Protein AF-A0A532EK11-F1 (afdb_monomer)

pLDDT: mean 81.17, std 13.94, range [35.06, 97.38]

Radius of gyration: 29.92 Å; Cα contacts (8 Å, |Δi|>4): 1138; chains: 1; bounding box: 73×60×83 Å

Nearest PDB structures (foldseek):
  5u4q-assembly1_A  TM=9.499E-01  e=2.901E-27  Klebsiella pneumoniae
  2hun-assembly1_B  TM=8.876E-01  e=1.269E-14  Pyrococcus horikoshii OT3
  8du1-assembly2_B  TM=8.112E-01  e=4.410E-14  Elizabethkingia anophelis NUHP1
  8du1-assembly2_D  TM=8.091E-01  e=4.939E-14  Elizabethkingia anophelis NUHP1
  1i3n-assembly1_B  TM=8.211E-01  e=4.757E-13  Homo sapiens

Sequence (593 aa):
MKIWDSLPKKHYLSLAPWAWVQLESADPPGPFPFIAGVAPEVVASLHEAHGLLASAIDTAISDVFSRRAPLDDPDRQRRLEDAYAEVISARPDLQQHIRCGRKPDGTFQWEFPTDSTKSATVTNAGLRIFHSVKRQAIPIGFDQRQLGPAVGKILGFLDGTHQTEEVKTVVATSGRDSERLLTRLIESLHQHECLVSSSTSSVRSHWLETLHDQDMIHLGHAALLYRQRDHLLWFDPWLLPWFAESSVPSLWGSLLPKPAAVFLTHDHDDHVDPRTLLHLPKDTPIIVPSRRNRRTLSYDYLSLLRELGFGHVIELAHGDSWAFDGGAVYAVPFYGEDPCDLEMPRNCYLIVDRGYNVLVHADSGPTNSGRSALKDGVIQVYASSSSVYGGNTQMPFSIHDNVDHPVSLYAASKKANELMAHCYAHLYRVPCTGLRFFTVYGPWGRPDMALFIFTKAILEGKPIEVYNHGKMRRDFTYIDDIVEGVIRTLDHPATPNQAWSGDKPDPGTSSAPARIYNIGNHQPVELLHFIEVLEQALGKKAVKNLLPIQPGDVPATFADVEDLTRDVGFAPATPIEEGISRFVRWYREFYKK

Structure (mmCIF, N/CA/C/O backbone):
data_AF-A0A532EK11-F1
#
_entry.id   AF-A0A532EK11-F1
#
loop_
_atom_site.group_PDB
_atom_site.id
_atom_site.type_symbol
_atom_site.label_atom_id
_atom_site.label_alt_id
_atom_site.label_comp_id
_atom_site.label_asym_id
_atom_site.label_entity_id
_atom_site.label_seq_id
_atom_site.pdbx_PDB_ins_code
_atom_site.Cartn_x
_atom_site.Cartn_y
_atom_site.Cartn_z
_atom_site.occupancy
_atom_site.B_iso_or_equiv
_atom_site.auth_seq_id
_atom_site.auth_comp_id
_atom_site.auth_asym_id
_atom_site.auth_atom_id
_atom_site.pdbx_PDB_model_num
ATOM 1 N N . MET A 1 1 ? -20.424 1.252 40.225 1.00 55.25 1 MET A N 1
ATOM 2 C CA . MET A 1 1 ? -21.707 0.497 40.250 1.00 55.25 1 MET A CA 1
ATOM 3 C C . MET A 1 1 ? -22.919 1.372 39.936 1.00 55.25 1 MET A C 1
ATOM 5 O O . MET A 1 1 ? -23.798 0.876 39.254 1.00 55.25 1 MET A O 1
ATOM 9 N N . LYS A 1 2 ? -22.949 2.657 40.337 1.00 76.12 2 LYS A N 1
ATOM 10 C CA . LYS A 1 2 ? -24.073 3.572 40.045 1.00 76.12 2 LYS A CA 1
ATOM 11 C C . LYS A 1 2 ? -24.295 3.849 38.549 1.00 76.12 2 LYS A C 1
ATOM 13 O O . LYS A 1 2 ? -25.430 4.071 38.151 1.00 76.12 2 LYS A O 1
ATOM 18 N N . ILE A 1 3 ? -23.244 3.805 37.724 1.00 88.12 3 ILE A N 1
ATOM 19 C CA . ILE A 1 3 ? -23.353 4.074 36.279 1.00 88.12 3 ILE A CA 1
ATOM 20 C C . ILE A 1 3 ? -24.236 3.076 35.528 1.00 88.12 3 ILE A C 1
ATOM 22 O O . ILE A 1 3 ? -24.980 3.438 34.625 1.00 88.12 3 ILE A O 1
ATOM 26 N N . TRP A 1 4 ? -24.190 1.804 35.920 1.00 90.31 4 TRP A N 1
ATOM 27 C CA . TRP A 1 4 ? -24.957 0.758 35.248 1.00 90.31 4 TRP A CA 1
ATOM 28 C C . TRP A 1 4 ? -26.455 0.862 35.539 1.00 90.31 4 TRP A C 1
ATOM 30 O O . TRP A 1 4 ? -27.253 0.324 34.781 1.00 90.31 4 TRP A O 1
ATOM 40 N N . ASP A 1 5 ? -26.827 1.556 36.617 1.00 87.38 5 ASP A N 1
ATOM 41 C CA . ASP A 1 5 ? -28.220 1.829 36.963 1.00 87.38 5 ASP A CA 1
ATOM 42 C C . ASP A 1 5 ? -28.757 3.072 36.233 1.00 87.38 5 ASP A C 1
ATOM 44 O O . ASP A 1 5 ? -29.968 3.202 36.066 1.00 87.38 5 ASP A O 1
ATOM 48 N N . SER A 1 6 ? -27.879 3.977 35.773 1.00 88.25 6 SER A N 1
ATOM 49 C CA . SER A 1 6 ? -28.266 5.171 35.009 1.00 88.25 6 SER A CA 1
ATOM 50 C C . SER A 1 6 ? -28.346 4.942 33.496 1.00 88.25 6 SER A C 1
ATOM 52 O O . SER A 1 6 ? -28.916 5.773 32.792 1.00 88.25 6 SER A O 1
ATOM 54 N N . LEU A 1 7 ? -27.802 3.835 32.981 1.00 91.19 7 LEU A N 1
ATOM 55 C CA . LEU A 1 7 ? -27.858 3.476 31.561 1.00 91.19 7 LEU A CA 1
ATOM 56 C C . LEU A 1 7 ? -29.037 2.525 31.264 1.00 91.19 7 LEU A C 1
ATOM 58 O O . LEU A 1 7 ? -29.264 1.572 32.015 1.00 91.19 7 LEU A O 1
ATOM 62 N N . PRO A 1 8 ? -29.786 2.707 30.157 1.00 92.38 8 PRO A N 1
ATOM 63 C CA . PRO A 1 8 ? -30.870 1.795 29.804 1.00 92.38 8 PRO A CA 1
ATOM 64 C C . PRO A 1 8 ? -30.351 0.387 29.475 1.00 92.38 8 PRO A C 1
ATOM 66 O O . PRO A 1 8 ? -29.536 0.196 28.573 1.00 92.38 8 PRO A O 1
ATOM 69 N N . LYS A 1 9 ? -30.877 -0.626 30.170 1.00 89.44 9 LYS A N 1
ATOM 70 C CA . LYS A 1 9 ? -30.380 -2.016 30.122 1.00 89.44 9 LYS A CA 1
ATOM 71 C C . LYS A 1 9 ? -30.355 -2.656 28.731 1.00 89.44 9 LYS A C 1
ATOM 73 O O . LYS A 1 9 ? -29.429 -3.391 28.412 1.00 89.44 9 LYS A O 1
ATOM 78 N N . LYS A 1 10 ? -31.389 -2.397 27.927 1.00 92.56 10 LYS A N 1
ATOM 79 C CA . LYS A 1 10 ? -31.588 -3.010 26.600 1.00 92.56 10 LYS A CA 1
ATOM 80 C C . LYS A 1 10 ? -31.126 -2.125 25.443 1.00 92.56 10 LYS A C 1
ATOM 82 O O . LYS A 1 10 ? -31.387 -2.457 24.293 1.00 92.56 10 LYS A O 1
ATOM 87 N N . HIS A 1 11 ? -30.513 -0.981 25.734 1.00 93.62 11 HIS A N 1
ATOM 88 C CA . HIS A 1 11 ? -29.965 -0.134 24.683 1.00 93.62 11 HIS A CA 1
ATOM 89 C C . HIS A 1 11 ? -28.600 -0.653 24.255 1.00 93.62 11 HIS A C 1
ATOM 91 O O . HIS A 1 11 ? -27.825 -1.122 25.087 1.00 93.62 11 HIS A O 1
ATOM 97 N N . TYR A 1 12 ? -28.324 -0.528 22.964 1.00 91.19 12 TYR A N 1
ATOM 98 C CA . TYR A 1 12 ? -27.003 -0.693 22.387 1.00 91.19 12 TYR A CA 1
ATOM 99 C C . TYR A 1 12 ? -26.111 0.459 22.834 1.00 91.19 12 TYR A C 1
ATOM 101 O O . TYR A 1 12 ? -26.536 1.616 22.769 1.00 91.19 12 TYR A O 1
ATOM 109 N N . LEU A 1 13 ? -24.902 0.146 23.294 1.00 91.19 13 LEU A N 1
ATOM 110 C CA . LEU A 1 13 ? -23.914 1.134 23.714 1.00 91.19 13 LEU A CA 1
ATOM 111 C C . LEU A 1 13 ? -22.831 1.301 22.657 1.00 91.19 13 LEU A C 1
ATOM 113 O O . LEU A 1 13 ? -22.336 0.330 22.092 1.00 91.19 13 LEU A O 1
ATOM 117 N N . SER A 1 14 ? -22.438 2.549 22.431 1.00 89.44 14 SER A N 1
ATOM 118 C CA . SER A 1 14 ? -21.366 2.911 21.513 1.00 89.44 14 SER A CA 1
ATOM 119 C C . SER A 1 14 ? -20.538 4.048 22.085 1.00 89.44 14 SER A C 1
ATOM 121 O O . SER A 1 14 ? -21.062 4.917 22.788 1.00 89.44 14 SER A O 1
ATOM 123 N N . LEU A 1 15 ? -19.260 4.105 21.722 1.00 88.44 15 LEU A N 1
ATOM 124 C CA . LEU A 1 15 ? -18.497 5.340 21.837 1.00 88.44 15 LEU A CA 1
ATOM 125 C C . LEU A 1 15 ? -19.118 6.400 20.912 1.00 88.44 15 LEU A C 1
ATOM 127 O O . LEU A 1 15 ? -19.567 6.084 19.803 1.00 88.44 15 LEU A O 1
ATOM 131 N N . ALA A 1 16 ? -19.185 7.644 21.378 1.00 86.75 16 ALA A N 1
ATOM 132 C CA . ALA A 1 16 ? -19.707 8.748 20.586 1.00 86.75 16 ALA A CA 1
ATOM 133 C C . ALA A 1 16 ? -18.804 9.038 19.368 1.00 86.75 16 ALA A C 1
ATOM 135 O O . ALA A 1 16 ? -17.586 8.952 19.502 1.00 86.75 16 ALA A O 1
ATOM 136 N N . PRO A 1 17 ? -19.348 9.479 18.216 1.00 80.69 17 PRO A N 1
ATOM 137 C CA . PRO A 1 17 ? -18.547 9.778 17.018 1.00 80.69 17 PRO A CA 1
ATOM 138 C C . PRO A 1 17 ? -17.478 10.869 17.189 1.00 80.69 17 PRO A C 1
ATOM 140 O O . PRO A 1 17 ? -16.547 10.969 16.399 1.00 80.69 17 PRO A O 1
ATOM 143 N N . TRP A 1 18 ? -17.623 11.729 18.199 1.00 80.75 18 TRP A N 1
ATOM 144 C CA . TRP A 1 18 ? -16.666 12.790 18.531 1.00 80.75 18 TRP A CA 1
ATOM 145 C C . TRP A 1 18 ? -15.663 12.389 19.616 1.00 80.75 18 TRP A C 1
ATOM 147 O O . TRP A 1 18 ? -14.880 13.231 20.064 1.00 80.75 18 TRP A O 1
ATOM 157 N N . ALA A 1 19 ? -15.723 11.148 20.093 1.00 84.56 19 ALA A N 1
ATOM 158 C CA . ALA A 1 19 ? -14.884 10.659 21.167 1.00 84.56 19 ALA A CA 1
ATOM 159 C C . ALA A 1 19 ? -13.906 9.602 20.661 1.00 84.56 19 ALA A C 1
ATOM 161 O O . ALA A 1 19 ? -14.266 8.732 19.875 1.00 84.56 19 ALA A O 1
ATOM 162 N N . TRP A 1 20 ? -12.675 9.659 21.158 1.00 83.81 20 TRP A N 1
ATOM 163 C CA . TRP A 1 20 ? -11.673 8.624 20.930 1.00 83.81 20 TRP A CA 1
ATOM 164 C C . TRP A 1 20 ? -10.760 8.462 22.138 1.00 83.81 20 TRP A C 1
ATOM 166 O O . TRP A 1 20 ? -10.775 9.274 23.062 1.00 83.81 20 TRP A O 1
ATOM 176 N N . VAL A 1 21 ? -10.000 7.369 22.161 1.00 86.44 21 VAL A N 1
ATOM 177 C CA . VAL A 1 21 ? -9.128 7.008 23.283 1.00 86.44 21 VAL A CA 1
ATOM 178 C C . VAL A 1 21 ? -7.747 6.627 22.773 1.00 86.44 21 VAL A C 1
ATOM 180 O O . VAL A 1 21 ? -7.636 5.965 21.743 1.00 86.44 21 VAL A O 1
ATOM 183 N N . GLN A 1 22 ? -6.719 7.009 23.525 1.00 86.44 22 GLN A N 1
ATOM 184 C CA . GLN A 1 22 ? -5.326 6.623 23.318 1.00 86.44 22 GLN A CA 1
ATOM 185 C C . GLN A 1 22 ? -4.761 6.054 24.616 1.00 86.44 22 GLN A C 1
ATOM 187 O O . GLN A 1 22 ? -5.005 6.623 25.676 1.00 86.44 22 GLN A O 1
ATOM 192 N N . LEU A 1 23 ? -4.014 4.953 24.551 1.00 86.38 23 LEU A N 1
ATOM 193 C CA . LEU A 1 23 ? -3.254 4.475 25.707 1.00 86.38 23 LEU A CA 1
ATOM 194 C C . LEU A 1 23 ? -2.075 5.419 25.986 1.00 86.38 23 LEU A C 1
ATOM 196 O O . LEU A 1 23 ? -1.470 5.959 25.063 1.00 86.38 23 LEU A O 1
ATOM 200 N N . GLU A 1 24 ? -1.767 5.629 27.260 1.00 83.06 24 GLU A N 1
ATOM 201 C CA . GLU A 1 24 ? -0.657 6.462 27.713 1.00 83.06 24 GLU A CA 1
ATOM 202 C C . GLU A 1 24 ? 0.412 5.599 28.375 1.00 83.06 24 GLU A C 1
ATOM 204 O O . GLU A 1 24 ? 0.124 4.786 29.258 1.00 83.06 24 GLU A O 1
ATOM 209 N N . SER A 1 25 ? 1.657 5.828 27.977 1.00 77.69 25 SER A N 1
ATOM 210 C CA . SER A 1 25 ? 2.841 5.238 28.586 1.00 77.69 25 SER A CA 1
ATOM 211 C C . SER A 1 25 ? 3.491 6.220 29.557 1.00 77.69 25 SER A C 1
ATOM 213 O O . SER A 1 25 ? 3.510 7.426 29.307 1.00 77.69 25 SER A O 1
ATOM 215 N N . ALA A 1 26 ? 4.026 5.697 30.662 1.00 67.38 26 ALA A N 1
ATOM 216 C CA . ALA A 1 26 ? 4.927 6.451 31.535 1.00 67.38 26 ALA A CA 1
ATOM 217 C C . ALA A 1 26 ? 6.372 6.456 31.002 1.00 67.38 26 ALA A C 1
ATOM 219 O O . ALA A 1 26 ? 7.139 7.361 31.329 1.00 67.38 26 ALA A O 1
ATOM 220 N N . ASP A 1 27 ? 6.720 5.470 30.171 1.00 65.94 27 ASP A N 1
ATOM 221 C CA . ASP A 1 27 ? 7.976 5.431 29.429 1.00 65.94 27 ASP A CA 1
ATOM 222 C C . ASP A 1 27 ? 7.901 6.443 28.273 1.00 65.94 27 ASP A C 1
ATOM 224 O O . ASP A 1 27 ? 6.854 6.525 27.612 1.00 65.94 27 ASP A O 1
ATOM 228 N N . PRO A 1 28 ? 8.960 7.233 28.027 1.00 51.91 28 PRO A N 1
ATOM 229 C CA . PRO A 1 28 ? 8.936 8.280 27.017 1.00 51.91 28 PRO A CA 1
ATOM 230 C C . PRO A 1 28 ? 8.697 7.691 25.611 1.00 51.91 28 PRO A C 1
ATOM 232 O O . PRO A 1 28 ? 9.149 6.580 25.319 1.00 51.91 28 PRO A O 1
ATOM 235 N N . PRO A 1 29 ? 7.944 8.393 24.741 1.00 47.97 29 PRO A N 1
ATOM 236 C CA . PRO A 1 29 ? 7.516 7.851 23.459 1.00 47.97 29 PRO A CA 1
ATOM 237 C C . PRO A 1 29 ? 8.722 7.671 22.536 1.00 47.97 29 PRO A C 1
ATOM 239 O O . PRO A 1 29 ? 9.265 8.636 22.004 1.00 47.97 29 PRO A O 1
ATOM 242 N N . GLY A 1 30 ? 9.154 6.428 22.344 1.00 49.91 30 GLY A N 1
ATOM 243 C CA . GLY A 1 30 ? 10.067 6.087 21.260 1.00 49.91 30 GLY A CA 1
ATOM 244 C C . GLY A 1 30 ? 9.321 6.025 19.924 1.00 49.91 30 GLY A C 1
ATOM 245 O O . GLY A 1 30 ? 8.149 5.652 19.920 1.00 49.91 30 GLY A O 1
ATOM 246 N N . PRO A 1 31 ? 9.986 6.320 18.791 1.00 42.78 31 PRO A N 1
ATOM 247 C CA . PRO A 1 31 ? 9.395 6.150 17.458 1.00 42.78 31 PRO A CA 1
ATOM 248 C C . PRO A 1 31 ? 8.993 4.692 17.171 1.00 42.78 31 PRO A C 1
ATOM 250 O O . PRO A 1 31 ? 8.143 4.440 16.332 1.00 42.78 31 PRO A O 1
ATOM 253 N N . PHE A 1 32 ? 9.550 3.730 17.916 1.00 54.22 32 PHE A N 1
ATOM 254 C CA . PHE A 1 32 ? 9.296 2.303 17.736 1.00 54.22 32 PHE A CA 1
ATOM 255 C C . PHE A 1 32 ? 9.094 1.599 19.093 1.00 54.22 32 PHE A C 1
ATOM 257 O O . PHE A 1 32 ? 10.033 1.025 19.649 1.00 54.22 32 PHE A O 1
ATOM 264 N N . PRO A 1 33 ? 7.886 1.650 19.681 1.00 60.50 33 PRO A N 1
ATOM 265 C CA . PRO A 1 33 ? 7.619 1.087 21.007 1.00 60.50 33 PRO A CA 1
ATOM 266 C C . PRO A 1 33 ? 7.590 -0.452 21.047 1.00 60.50 33 PRO A C 1
ATOM 268 O O . PRO A 1 33 ? 7.650 -1.031 22.132 1.00 60.50 33 PRO A O 1
ATOM 271 N N . PHE A 1 34 ? 7.501 -1.112 19.885 1.00 67.88 34 PHE A N 1
ATOM 272 C CA . PHE A 1 34 ? 7.415 -2.568 19.747 1.00 67.88 34 PHE A CA 1
ATOM 273 C C . PHE A 1 34 ? 8.443 -3.092 18.736 1.00 67.88 34 PHE A C 1
ATOM 275 O O . PHE A 1 34 ? 8.094 -3.455 17.617 1.00 67.88 34 PHE A O 1
ATOM 282 N N . ILE A 1 35 ? 9.721 -3.147 19.118 1.00 73.94 35 ILE A N 1
ATOM 283 C CA . ILE A 1 35 ? 10.791 -3.674 18.251 1.00 73.94 35 ILE A CA 1
ATOM 284 C C . ILE A 1 35 ? 11.156 -5.092 18.679 1.00 73.94 35 ILE A C 1
ATOM 286 O O . ILE A 1 35 ? 11.671 -5.305 19.777 1.00 73.94 35 ILE A O 1
ATOM 290 N N . ALA A 1 36 ? 10.977 -6.058 17.783 1.00 76.12 36 ALA A N 1
ATOM 291 C CA . ALA A 1 36 ? 11.566 -7.385 17.900 1.00 76.12 36 ALA A CA 1
ATOM 292 C C . ALA A 1 36 ? 12.998 -7.396 17.347 1.00 76.12 36 ALA A C 1
ATOM 294 O O . ALA A 1 36 ? 13.293 -6.794 16.313 1.00 76.12 36 ALA A O 1
ATOM 295 N N . GLY A 1 37 ? 13.887 -8.138 18.009 1.00 79.56 37 GLY A N 1
ATOM 296 C CA . GLY A 1 37 ? 15.298 -8.204 17.628 1.00 79.56 37 GLY A CA 1
ATOM 297 C C . GLY A 1 37 ? 16.204 -7.281 18.440 1.00 79.56 37 GLY A C 1
ATOM 298 O O . GLY A 1 37 ? 17.404 -7.254 18.186 1.00 79.56 37 GLY A O 1
ATOM 299 N N . VAL A 1 38 ? 15.667 -6.536 19.413 1.00 80.81 38 VAL A N 1
ATOM 300 C CA . VAL A 1 38 ? 16.426 -5.612 20.270 1.00 80.81 38 VAL A CA 1
ATOM 301 C C . VAL A 1 38 ? 15.932 -5.730 21.706 1.00 80.81 38 VAL A C 1
ATOM 303 O O . VAL A 1 38 ? 14.735 -5.865 21.960 1.00 80.81 38 VAL A O 1
ATOM 306 N N . ALA A 1 39 ? 16.862 -5.709 22.657 1.00 84.50 39 ALA A N 1
ATOM 307 C CA . ALA A 1 39 ? 16.526 -5.775 24.071 1.00 84.50 39 ALA A CA 1
ATOM 308 C C . ALA A 1 39 ? 15.914 -4.448 24.574 1.00 84.50 39 ALA A C 1
ATOM 310 O O . ALA A 1 39 ? 16.362 -3.388 24.128 1.00 84.50 39 ALA A O 1
ATOM 311 N N . PRO A 1 40 ? 14.952 -4.470 25.521 1.00 82.06 40 PRO A N 1
ATOM 312 C CA . PRO A 1 40 ? 14.365 -3.254 26.093 1.00 82.06 40 PRO A CA 1
ATOM 313 C C . PRO A 1 40 ? 15.406 -2.252 26.612 1.00 82.06 40 PRO A C 1
ATOM 315 O O . PRO A 1 40 ? 15.303 -1.060 26.339 1.00 82.06 40 PRO A O 1
ATOM 318 N N . GLU A 1 41 ? 16.444 -2.738 27.295 1.00 84.38 41 GLU A N 1
ATOM 319 C CA . GLU A 1 41 ? 17.545 -1.927 27.822 1.00 84.38 41 GLU A CA 1
ATOM 320 C C . GLU A 1 41 ? 18.333 -1.191 26.721 1.00 84.38 41 GLU A C 1
ATOM 322 O O . GLU A 1 41 ? 18.737 -0.044 26.902 1.00 84.38 41 GLU A O 1
ATOM 327 N N . VAL A 1 42 ? 18.480 -1.810 25.546 1.00 85.75 42 VAL A N 1
ATOM 328 C CA . VAL A 1 42 ? 19.157 -1.214 24.385 1.00 85.75 42 VAL A CA 1
ATOM 329 C C . VAL A 1 42 ? 18.270 -0.145 23.750 1.00 85.75 42 VAL A C 1
ATOM 331 O O . VAL A 1 42 ? 18.754 0.941 23.441 1.00 85.75 42 VAL A O 1
ATOM 334 N N . VAL A 1 43 ? 16.966 -0.411 23.603 1.00 80.31 43 VAL A N 1
ATOM 335 C CA . VAL A 1 43 ? 16.000 0.578 23.091 1.00 80.31 43 VAL A CA 1
ATOM 336 C C . VAL A 1 43 ? 15.898 1.787 24.019 1.00 80.31 43 VAL A C 1
ATOM 338 O O . VAL A 1 43 ? 15.867 2.914 23.531 1.00 80.31 43 VAL A O 1
ATOM 341 N N . ALA A 1 44 ? 15.927 1.582 25.339 1.00 80.94 44 ALA A N 1
ATOM 342 C CA . ALA A 1 44 ? 15.951 2.671 26.312 1.00 80.94 44 ALA A CA 1
ATOM 343 C C . ALA A 1 44 ? 17.187 3.571 26.134 1.00 80.94 44 ALA A C 1
ATOM 345 O O . ALA A 1 44 ? 17.048 4.791 26.064 1.00 80.94 44 ALA A O 1
ATOM 346 N N . SER A 1 45 ? 18.380 2.987 25.968 1.00 86.19 45 SER A N 1
ATOM 347 C CA . SER A 1 45 ? 19.601 3.756 25.688 1.00 86.19 45 SER A CA 1
ATOM 348 C C . SER A 1 45 ? 19.559 4.481 24.340 1.00 86.19 45 SER A C 1
ATOM 350 O O . SER A 1 45 ? 19.987 5.631 24.254 1.00 86.19 45 SER A O 1
ATOM 352 N N . LEU A 1 46 ? 19.025 3.847 23.288 1.00 84.56 46 LEU A N 1
ATOM 353 C CA . LEU A 1 46 ? 18.834 4.485 21.979 1.00 84.56 46 LEU A CA 1
ATOM 354 C C . LEU A 1 46 ? 17.888 5.686 22.082 1.00 84.56 46 LEU A C 1
ATOM 356 O O . LEU A 1 46 ? 18.162 6.746 21.522 1.00 84.56 46 LEU A O 1
ATOM 360 N N . HIS A 1 47 ? 16.794 5.529 22.825 1.00 79.38 47 HIS A N 1
ATOM 361 C CA . HIS A 1 47 ? 15.829 6.591 23.054 1.00 79.38 47 HIS A CA 1
ATOM 362 C C . HIS A 1 47 ? 16.431 7.750 23.854 1.00 79.38 47 HIS A C 1
ATOM 364 O O . HIS A 1 47 ? 16.268 8.902 23.459 1.00 79.38 47 HIS A O 1
ATOM 370 N N . GLU A 1 48 ? 17.172 7.467 24.929 1.00 85.38 48 GLU A N 1
ATOM 371 C CA . GLU A 1 48 ? 17.877 8.495 25.700 1.00 85.38 48 GLU A CA 1
ATOM 372 C C . GLU A 1 48 ? 18.867 9.268 24.817 1.00 85.38 48 GLU A C 1
ATOM 374 O O . GLU A 1 48 ? 18.847 10.499 24.799 1.00 85.38 48 GLU A O 1
ATOM 379 N N . ALA A 1 49 ? 19.685 8.565 24.026 1.00 86.50 49 ALA A N 1
ATOM 380 C CA . ALA A 1 49 ? 20.637 9.187 23.110 1.00 86.50 49 ALA A CA 1
ATOM 381 C C . ALA A 1 49 ? 19.945 10.104 22.085 1.00 86.50 49 ALA A C 1
ATOM 383 O O . ALA A 1 49 ? 20.369 11.245 21.891 1.00 86.50 49 ALA A O 1
ATOM 384 N N . HIS A 1 50 ? 18.856 9.638 21.460 1.00 84.50 50 HIS A N 1
ATOM 385 C CA . HIS A 1 50 ? 18.073 10.443 20.519 1.00 84.50 50 HIS A CA 1
ATOM 386 C C . HIS A 1 50 ? 17.389 11.630 21.197 1.00 84.50 50 HIS A C 1
ATOM 388 O O . HIS A 1 50 ? 17.430 12.732 20.658 1.00 84.50 50 HIS A O 1
ATOM 394 N N . GLY A 1 51 ? 16.816 11.444 22.387 1.00 82.69 51 GLY A N 1
ATOM 395 C CA . GLY A 1 51 ? 16.182 12.516 23.154 1.00 82.69 51 GLY A CA 1
ATOM 396 C C . GLY A 1 51 ? 17.167 13.622 23.535 1.00 82.69 51 GLY A C 1
ATOM 397 O O . GLY A 1 51 ? 16.846 14.804 23.428 1.00 82.69 51 GLY A O 1
ATOM 398 N N . LEU A 1 52 ? 18.399 13.255 23.898 1.00 85.69 52 LEU A N 1
ATOM 399 C CA . LEU A 1 52 ? 19.477 14.208 24.178 1.00 85.69 52 LEU A CA 1
ATOM 400 C C . LEU A 1 52 ? 19.923 14.984 22.929 1.00 85.69 52 LEU A C 1
ATOM 402 O O . LEU A 1 52 ? 20.346 16.134 23.051 1.00 85.69 52 LEU A O 1
ATOM 406 N N . LEU A 1 53 ? 19.823 14.378 21.741 1.00 85.62 53 LEU A N 1
ATOM 407 C CA . LEU A 1 53 ? 20.197 15.010 20.474 1.00 85.62 53 LEU A CA 1
ATOM 408 C C . LEU A 1 53 ? 19.031 15.751 19.794 1.00 85.62 53 LEU A C 1
ATOM 410 O O . LEU A 1 53 ? 19.276 16.601 18.938 1.00 85.62 53 LEU A O 1
ATOM 414 N N . ALA A 1 54 ? 17.782 15.488 20.187 1.00 82.06 54 ALA A N 1
ATOM 415 C CA . ALA A 1 54 ? 16.579 16.029 19.551 1.00 82.06 54 ALA A CA 1
ATOM 416 C C . ALA A 1 54 ? 16.620 17.559 19.430 1.00 82.06 54 ALA A C 1
ATOM 418 O O . ALA A 1 54 ? 16.478 18.096 18.338 1.00 82.06 54 ALA A O 1
ATOM 419 N N . SER A 1 55 ? 16.965 18.263 20.513 1.00 75.50 55 SER A N 1
ATOM 420 C CA . SER A 1 55 ? 17.094 19.728 20.506 1.00 75.50 55 SER A CA 1
ATOM 421 C C . SER A 1 55 ? 18.156 20.239 19.521 1.00 75.50 55 SER A C 1
ATOM 423 O O . SER A 1 55 ? 18.008 21.330 18.964 1.00 75.50 55 SER A O 1
ATOM 425 N N . ALA A 1 56 ? 19.248 19.496 19.315 1.00 76.56 56 ALA A N 1
ATOM 426 C CA . ALA A 1 56 ? 20.286 19.865 18.352 1.00 76.56 56 ALA A CA 1
ATOM 427 C C . ALA A 1 56 ? 19.807 19.651 16.907 1.00 76.56 56 ALA A C 1
ATOM 429 O O . ALA A 1 56 ? 20.074 20.488 16.044 1.00 76.56 56 ALA A O 1
ATOM 430 N N . ILE A 1 57 ? 19.051 18.577 16.662 1.00 80.69 57 ILE A N 1
ATOM 431 C CA . ILE A 1 57 ? 18.411 18.294 15.371 1.00 80.69 57 ILE A CA 1
ATOM 432 C C . ILE A 1 57 ? 17.357 19.363 15.056 1.00 80.69 57 ILE A C 1
ATOM 434 O O . ILE A 1 57 ? 17.405 19.957 13.981 1.00 80.69 57 ILE A O 1
ATOM 438 N N . ASP A 1 58 ? 16.481 19.689 16.007 1.00 79.00 58 ASP A N 1
ATOM 439 C CA . ASP A 1 58 ? 15.453 20.726 15.859 1.00 79.00 58 ASP A CA 1
ATOM 440 C C . ASP A 1 58 ? 16.068 22.093 15.552 1.00 79.00 58 ASP A C 1
ATOM 442 O O . ASP A 1 58 ? 15.593 22.827 14.683 1.00 79.00 58 ASP A O 1
ATOM 446 N N . THR A 1 59 ? 17.171 22.427 16.227 1.00 79.25 59 THR A N 1
ATOM 447 C CA . THR A 1 59 ? 17.920 23.661 15.963 1.00 79.25 59 THR A CA 1
ATOM 448 C C . THR A 1 59 ? 18.502 23.655 14.550 1.00 79.25 59 THR A C 1
ATOM 450 O O . THR A 1 59 ? 18.336 24.632 13.822 1.00 79.25 59 THR A O 1
ATOM 453 N N . ALA A 1 60 ? 19.117 22.548 14.123 1.00 76.12 60 ALA A N 1
ATOM 454 C CA . ALA A 1 60 ? 19.670 22.416 12.777 1.00 76.12 60 ALA A CA 1
ATOM 455 C C . ALA A 1 60 ? 18.587 22.532 11.687 1.00 76.12 60 ALA A C 1
ATOM 457 O O . ALA A 1 60 ? 18.800 23.205 10.678 1.00 76.12 60 ALA A O 1
ATOM 458 N N . ILE A 1 61 ? 17.415 21.928 11.902 1.00 77.12 61 ILE A N 1
ATOM 459 C CA . ILE A 1 61 ? 16.249 22.042 11.016 1.00 77.12 61 ILE A CA 1
ATOM 460 C C . ILE A 1 61 ? 15.745 23.493 10.982 1.00 77.12 61 ILE A C 1
ATOM 462 O O . ILE A 1 61 ? 15.542 24.064 9.908 1.00 77.12 61 ILE A O 1
ATOM 466 N N . SER A 1 62 ? 15.593 24.123 12.148 1.00 80.75 62 SER A N 1
ATOM 467 C CA . SER A 1 62 ? 15.151 25.516 12.281 1.00 80.75 62 SER A CA 1
ATOM 468 C C . SER A 1 62 ? 16.093 26.496 11.581 1.00 80.75 62 SER A C 1
ATOM 470 O O . SER A 1 62 ? 15.637 27.428 10.915 1.00 80.75 62 SER A O 1
ATOM 472 N N . ASP A 1 63 ? 17.405 26.272 11.663 1.00 79.06 63 ASP A N 1
ATOM 473 C CA . ASP A 1 63 ? 18.411 27.092 10.990 1.00 79.06 63 ASP A CA 1
ATOM 474 C C . ASP A 1 63 ? 18.326 26.997 9.468 1.00 79.06 63 ASP A C 1
ATOM 476 O O . ASP A 1 63 ? 18.491 28.011 8.787 1.00 79.06 63 ASP A O 1
ATOM 480 N N . VAL A 1 64 ? 17.999 25.822 8.931 1.00 77.94 64 VAL A N 1
ATOM 481 C CA . VAL A 1 64 ? 17.738 25.641 7.498 1.00 77.94 64 VAL A CA 1
ATOM 482 C C . VAL A 1 64 ? 16.488 26.410 7.072 1.00 77.94 64 VAL A C 1
ATOM 484 O O . VAL A 1 64 ? 16.548 27.217 6.142 1.00 77.94 64 VAL A O 1
ATOM 487 N N . PHE A 1 65 ? 15.364 26.237 7.773 1.00 78.62 65 PHE A N 1
ATOM 488 C CA . PHE A 1 65 ? 14.116 26.936 7.438 1.00 78.62 65 PHE A CA 1
ATOM 489 C C . PHE A 1 65 ? 14.216 28.456 7.617 1.00 78.62 65 PHE A C 1
ATOM 491 O O . PHE A 1 65 ? 13.656 29.219 6.828 1.00 78.62 65 PHE A O 1
ATOM 498 N N . SER A 1 66 ? 14.994 28.904 8.602 1.00 86.81 66 SER A N 1
ATOM 499 C CA . SER A 1 66 ? 15.280 30.319 8.858 1.00 86.81 66 SER A CA 1
ATOM 500 C C . SER A 1 66 ? 16.367 30.891 7.941 1.00 86.81 66 SER A C 1
ATOM 502 O O . SER A 1 66 ? 16.733 32.056 8.092 1.00 86.81 66 SER A O 1
ATOM 504 N N . ARG A 1 67 ? 16.902 30.092 7.003 1.00 80.69 67 ARG A N 1
ATOM 505 C CA . ARG A 1 67 ? 17.999 30.453 6.085 1.00 80.69 67 ARG A CA 1
ATOM 506 C C . ARG A 1 67 ? 19.282 30.913 6.794 1.00 80.69 67 ARG A C 1
ATOM 508 O O . ARG A 1 67 ? 20.083 31.641 6.212 1.00 80.69 67 ARG A O 1
ATOM 515 N N . ARG A 1 68 ? 19.482 30.493 8.047 1.00 81.12 68 ARG A N 1
ATOM 516 C CA . ARG A 1 68 ? 20.725 30.678 8.816 1.00 81.12 68 ARG A CA 1
ATOM 517 C C . ARG A 1 68 ? 21.783 29.635 8.447 1.00 81.12 68 ARG A C 1
ATOM 519 O O . ARG A 1 68 ? 22.963 29.878 8.673 1.00 81.12 68 ARG A O 1
ATOM 526 N N . ALA A 1 69 ? 21.367 28.518 7.847 1.00 76.75 69 ALA A N 1
ATOM 527 C CA . ALA A 1 69 ? 22.236 27.484 7.297 1.00 76.75 69 ALA A CA 1
ATOM 528 C C . ALA A 1 69 ? 21.755 27.041 5.896 1.00 76.75 69 ALA A C 1
ATOM 530 O O . ALA A 1 69 ? 20.546 27.006 5.651 1.00 76.75 69 ALA A O 1
ATOM 531 N N . PRO A 1 70 ? 22.666 26.691 4.968 1.00 77.00 70 PRO A N 1
ATOM 532 C CA . PRO A 1 70 ? 22.303 26.259 3.616 1.00 77.00 70 PRO A CA 1
ATOM 533 C C . PRO A 1 70 ? 21.873 24.787 3.611 1.00 77.00 70 PRO A C 1
ATOM 535 O O . PRO A 1 70 ? 22.512 23.981 4.273 1.00 77.00 70 PRO A O 1
ATOM 538 N N . LEU A 1 71 ? 20.806 24.398 2.901 1.00 71.94 71 LEU A N 1
ATOM 539 C CA . LEU A 1 71 ? 20.266 23.021 2.920 1.00 71.94 71 LEU A CA 1
ATOM 540 C C . LEU A 1 71 ? 21.324 21.952 2.569 1.00 71.94 71 LEU A C 1
ATOM 542 O O . LEU A 1 71 ? 21.284 20.865 3.138 1.00 71.94 71 LEU A O 1
ATOM 546 N N . ASP A 1 72 ? 22.283 22.294 1.714 1.00 74.25 72 ASP A N 1
ATOM 547 C CA . ASP A 1 72 ? 23.345 21.460 1.143 1.00 74.25 72 ASP A CA 1
ATOM 548 C C . ASP A 1 72 ? 24.683 21.504 1.907 1.00 74.25 72 ASP A C 1
ATOM 550 O O . ASP A 1 72 ? 25.712 21.121 1.357 1.00 74.25 72 ASP A O 1
ATOM 554 N N . ASP A 1 73 ? 24.694 21.948 3.168 1.00 77.38 73 ASP A N 1
ATOM 555 C CA . ASP A 1 73 ? 25.903 21.979 4.002 1.00 77.38 73 ASP A CA 1
ATOM 556 C C . ASP A 1 73 ? 26.567 20.583 4.112 1.00 77.38 73 ASP A C 1
ATOM 558 O O . ASP A 1 73 ? 26.031 19.705 4.805 1.00 77.38 73 ASP A O 1
ATOM 562 N N . PRO A 1 74 ? 27.742 20.373 3.483 1.00 71.19 74 PRO A N 1
ATOM 563 C CA . PRO A 1 74 ? 28.382 19.061 3.402 1.00 71.19 74 PRO A CA 1
ATOM 564 C C . PRO A 1 74 ? 28.914 18.582 4.759 1.00 71.19 74 PRO A C 1
ATOM 566 O O . PRO A 1 74 ? 29.106 17.385 4.963 1.00 71.19 74 PRO A O 1
ATOM 569 N N . ASP A 1 75 ? 29.113 19.498 5.709 1.00 81.81 75 ASP A N 1
ATOM 570 C CA . ASP A 1 75 ? 29.600 19.192 7.049 1.00 81.81 75 ASP A CA 1
ATOM 571 C C . ASP A 1 75 ? 28.456 18.998 8.055 1.00 81.81 75 ASP A C 1
ATOM 573 O O . ASP A 1 75 ? 28.710 18.602 9.194 1.00 81.81 75 ASP A O 1
ATOM 577 N N . ARG A 1 76 ? 27.187 19.241 7.687 1.00 80.56 76 ARG A N 1
ATOM 578 C CA . ARG A 1 76 ? 26.054 19.061 8.616 1.00 80.56 76 ARG A CA 1
ATOM 579 C C . ARG A 1 76 ? 25.952 17.624 9.108 1.00 80.56 76 ARG A C 1
ATOM 581 O O . ARG A 1 76 ? 25.876 17.413 10.317 1.00 80.56 76 ARG A O 1
ATOM 588 N N . GLN A 1 77 ? 25.948 16.658 8.189 1.00 79.50 77 GLN A N 1
ATOM 589 C CA . GLN A 1 77 ? 25.890 15.239 8.543 1.00 79.50 77 GLN A CA 1
ATOM 590 C C . GLN A 1 77 ? 27.058 14.885 9.467 1.00 79.50 77 GLN A C 1
ATOM 592 O O . GLN A 1 77 ? 26.860 14.294 10.524 1.00 79.50 77 GLN A O 1
ATOM 597 N N . ARG A 1 78 ? 28.261 15.347 9.111 1.00 84.50 78 ARG A N 1
ATOM 598 C CA . ARG A 1 78 ? 29.473 15.127 9.894 1.00 84.50 78 ARG A CA 1
ATOM 599 C C . ARG A 1 78 ? 29.351 15.668 11.324 1.00 84.50 78 ARG A C 1
ATOM 601 O O . ARG A 1 78 ? 29.683 14.968 12.274 1.00 84.50 78 ARG A O 1
ATOM 608 N N . ARG A 1 79 ? 28.844 16.893 11.493 1.00 85.50 79 ARG A N 1
ATOM 609 C CA . ARG A 1 79 ? 28.650 17.514 12.814 1.00 85.50 79 ARG A CA 1
ATOM 610 C C . ARG A 1 79 ? 27.588 16.802 13.648 1.00 85.50 79 ARG A C 1
ATOM 612 O O . ARG A 1 79 ? 27.778 16.674 14.851 1.00 85.50 79 ARG A O 1
ATOM 619 N N . LEU A 1 80 ? 26.503 16.329 13.032 1.00 85.19 80 LEU A N 1
ATOM 620 C CA . LEU A 1 80 ? 25.472 15.550 13.730 1.00 85.19 80 LEU A CA 1
ATOM 621 C C . LEU A 1 80 ? 26.011 14.191 14.196 1.00 85.19 80 LEU A C 1
ATOM 623 O O . LEU A 1 80 ? 25.787 13.806 15.338 1.00 85.19 80 LEU A O 1
ATOM 627 N N . GLU A 1 81 ? 26.764 13.500 13.342 1.00 88.69 81 GLU A N 1
ATOM 628 C CA . GLU A 1 81 ? 27.464 12.255 13.677 1.00 88.69 81 GLU A CA 1
ATOM 629 C C . GLU A 1 81 ? 28.476 12.452 14.821 1.00 88.69 81 GLU A C 1
ATOM 631 O O . GLU A 1 81 ? 28.496 11.677 15.778 1.00 88.69 81 GLU A O 1
ATOM 636 N N . ASP A 1 82 ? 29.291 13.510 14.756 1.00 88.06 82 ASP A N 1
ATOM 637 C CA . ASP A 1 82 ? 30.290 13.821 15.787 1.00 88.06 82 ASP A CA 1
ATOM 638 C C . ASP A 1 82 ? 29.616 14.189 17.120 1.00 88.06 82 ASP A C 1
ATOM 640 O O . ASP A 1 82 ? 30.024 13.691 18.170 1.00 88.06 82 ASP A O 1
ATOM 644 N N . ALA A 1 83 ? 28.535 14.977 17.080 1.00 88.50 83 ALA A N 1
ATOM 645 C CA . ALA A 1 83 ? 27.729 15.299 18.257 1.00 88.50 83 ALA A CA 1
ATOM 646 C C . ALA A 1 83 ? 27.085 14.046 18.872 1.00 88.50 83 ALA A C 1
ATOM 648 O O . ALA A 1 83 ? 27.080 13.891 20.093 1.00 88.50 83 ALA A O 1
ATOM 649 N N . TYR A 1 84 ? 26.589 13.120 18.043 1.00 91.25 84 TYR A N 1
ATOM 650 C CA . TYR A 1 84 ? 26.066 11.840 18.519 1.00 91.25 84 TYR A CA 1
ATOM 651 C C . TYR A 1 84 ? 27.161 11.036 19.234 1.00 91.25 84 TYR A C 1
ATOM 653 O O . TYR A 1 84 ? 26.961 10.572 20.356 1.00 91.25 84 TYR A O 1
ATOM 661 N N . ALA A 1 85 ? 28.345 10.906 18.627 1.00 91.69 85 ALA A N 1
ATOM 662 C CA . ALA A 1 85 ? 29.463 10.194 19.243 1.00 91.69 85 ALA A CA 1
ATOM 663 C C . ALA A 1 85 ? 29.924 10.836 20.559 1.00 91.69 85 ALA A C 1
ATOM 665 O O . ALA A 1 85 ? 30.233 10.113 21.508 1.00 91.69 85 ALA A O 1
ATOM 666 N N . GLU A 1 86 ? 29.918 12.167 20.656 1.00 91.31 86 GLU A N 1
ATOM 667 C CA . GLU A 1 86 ? 30.220 12.885 21.895 1.00 91.31 86 GLU A CA 1
ATOM 668 C C . GLU A 1 86 ? 29.205 12.553 23.000 1.00 91.31 86 GLU A C 1
ATOM 670 O O . GLU A 1 86 ? 29.608 12.177 24.105 1.00 91.31 86 GLU A O 1
ATOM 675 N N . VAL A 1 87 ? 27.900 12.591 22.687 1.00 92.06 87 VAL A N 1
ATOM 676 C CA . VAL A 1 87 ? 26.811 12.248 23.622 1.00 92.06 87 VAL A CA 1
ATOM 677 C C . VAL A 1 87 ? 26.984 10.846 24.202 1.00 92.06 87 VAL A C 1
ATOM 679 O O . VAL A 1 87 ? 26.852 10.683 25.421 1.00 92.06 87 VAL A O 1
ATOM 682 N N . ILE A 1 88 ? 27.299 9.865 23.349 1.00 93.81 88 ILE A N 1
ATOM 683 C CA . ILE A 1 88 ? 27.561 8.483 23.769 1.00 93.81 88 ILE A CA 1
ATOM 684 C C . ILE A 1 88 ? 28.856 8.405 24.585 1.00 93.81 88 ILE A C 1
ATOM 686 O O . ILE A 1 88 ? 28.876 7.787 25.645 1.00 93.81 88 ILE A O 1
ATOM 690 N N . SER A 1 89 ? 29.934 9.065 24.150 1.00 92.12 89 SER A N 1
ATOM 691 C CA . SER A 1 89 ? 31.238 9.005 24.827 1.00 92.12 89 SER A CA 1
ATOM 692 C C . SER A 1 89 ? 31.231 9.570 26.250 1.00 92.12 89 SER A C 1
ATOM 694 O O . SER A 1 89 ? 31.956 9.083 27.116 1.00 92.12 89 SER A O 1
ATOM 696 N N . ALA A 1 90 ? 30.379 10.564 26.503 1.00 93.12 90 ALA A N 1
ATOM 697 C CA . ALA A 1 90 ? 30.238 11.206 27.801 1.00 93.12 90 ALA A CA 1
ATOM 698 C C . ALA A 1 90 ? 29.439 10.367 28.820 1.00 93.12 90 ALA A C 1
ATOM 700 O O . ALA A 1 90 ? 29.358 10.757 29.986 1.00 93.12 90 ALA A O 1
ATOM 701 N N . ARG A 1 91 ? 28.821 9.248 28.407 1.00 94.44 91 ARG A N 1
ATOM 702 C CA . ARG A 1 91 ? 27.879 8.467 29.226 1.00 94.44 91 ARG A CA 1
ATOM 703 C C . ARG A 1 91 ? 28.218 6.970 29.207 1.00 94.44 91 ARG A C 1
ATOM 705 O O . ARG A 1 91 ? 27.848 6.279 28.257 1.00 94.44 91 ARG A O 1
ATOM 712 N N . PRO A 1 92 ? 28.857 6.441 30.269 1.00 92.19 92 PRO A N 1
ATOM 713 C CA . PRO A 1 92 ? 29.237 5.028 30.348 1.00 92.19 92 PRO A CA 1
ATOM 714 C C . PRO A 1 92 ? 28.072 4.050 30.160 1.00 92.19 92 PRO A C 1
ATOM 716 O O . PRO A 1 92 ? 28.259 3.002 29.549 1.00 92.19 92 PRO A O 1
ATOM 719 N N . ASP A 1 93 ? 26.873 4.389 30.637 1.00 89.75 93 ASP A N 1
ATOM 720 C CA . ASP A 1 93 ? 25.694 3.521 30.517 1.00 89.75 93 ASP A CA 1
ATOM 721 C C . ASP A 1 93 ? 25.214 3.387 29.062 1.00 89.75 93 ASP A C 1
ATOM 723 O O . ASP A 1 93 ? 24.836 2.299 28.637 1.00 89.75 93 ASP A O 1
ATOM 727 N N . LEU A 1 94 ? 25.324 4.448 28.251 1.00 91.50 94 LEU A N 1
ATOM 728 C CA . LEU A 1 94 ? 25.002 4.381 26.820 1.00 91.50 94 LEU A CA 1
ATOM 729 C C . LEU A 1 94 ? 26.046 3.571 26.040 1.00 91.50 94 LEU A C 1
ATOM 731 O O . LEU A 1 94 ? 25.690 2.824 25.129 1.00 91.50 94 LEU A O 1
ATOM 735 N N . GLN A 1 95 ? 27.325 3.657 26.422 1.00 91.62 95 GLN A N 1
ATOM 736 C CA . GLN A 1 95 ? 28.415 2.898 25.788 1.00 91.62 95 GLN A CA 1
ATOM 737 C C . GLN A 1 95 ? 28.286 1.379 25.956 1.00 91.62 95 GLN A C 1
ATOM 739 O O . GLN A 1 95 ? 28.861 0.624 25.170 1.00 91.62 95 GLN A O 1
ATOM 744 N N . GLN A 1 96 ? 27.538 0.914 26.962 1.00 91.81 96 GLN A N 1
ATOM 745 C CA . GLN A 1 96 ? 27.263 -0.514 27.142 1.00 91.81 96 GLN A CA 1
ATOM 746 C C . GLN A 1 96 ? 26.422 -1.081 25.988 1.00 91.81 96 GLN A C 1
ATOM 748 O O . GLN A 1 96 ? 26.540 -2.266 25.670 1.00 91.81 96 GLN A O 1
ATOM 753 N N . HIS A 1 97 ? 25.605 -0.241 25.342 1.00 90.75 97 HIS A N 1
ATOM 754 C CA . HIS A 1 97 ? 24.620 -0.660 24.343 1.00 90.75 97 HIS A CA 1
ATOM 755 C C . HIS A 1 97 ? 24.842 -0.047 22.955 1.00 90.75 97 HIS A C 1
ATOM 757 O O . HIS A 1 97 ? 24.425 -0.638 21.965 1.00 90.75 97 HIS A O 1
ATOM 763 N N . ILE A 1 98 ? 25.499 1.109 22.853 1.00 92.81 98 ILE A N 1
ATOM 764 C CA . ILE A 1 98 ? 25.695 1.831 21.593 1.00 92.81 98 ILE A CA 1
ATOM 765 C C . ILE A 1 98 ? 27.188 1.989 21.344 1.00 92.81 98 ILE A C 1
ATOM 767 O O . ILE A 1 98 ? 27.925 2.529 22.169 1.00 92.81 98 ILE A O 1
ATOM 771 N N . ARG A 1 99 ? 27.641 1.545 20.175 1.00 92.12 99 ARG A N 1
ATOM 772 C CA . ARG A 1 99 ? 29.016 1.736 19.719 1.00 92.12 99 ARG A CA 1
ATOM 773 C C . ARG A 1 99 ? 28.996 2.628 18.497 1.00 92.12 99 ARG A C 1
ATOM 775 O O . ARG A 1 99 ? 28.463 2.257 17.454 1.00 92.12 99 ARG A O 1
ATOM 782 N N . CYS A 1 100 ? 29.595 3.803 18.616 1.00 92.38 100 CYS A N 1
ATOM 783 C CA . CYS A 1 100 ? 29.674 4.738 17.509 1.00 92.38 100 CYS A CA 1
ATOM 784 C C . CYS A 1 100 ? 30.962 5.556 17.523 1.00 92.38 100 CYS A C 1
ATOM 786 O O . CYS A 1 100 ? 31.588 5.735 18.567 1.00 92.38 100 CYS A O 1
ATOM 788 N N . GLY A 1 101 ? 31.343 6.066 16.356 1.00 89.50 101 GLY A N 1
ATOM 789 C CA . GLY A 1 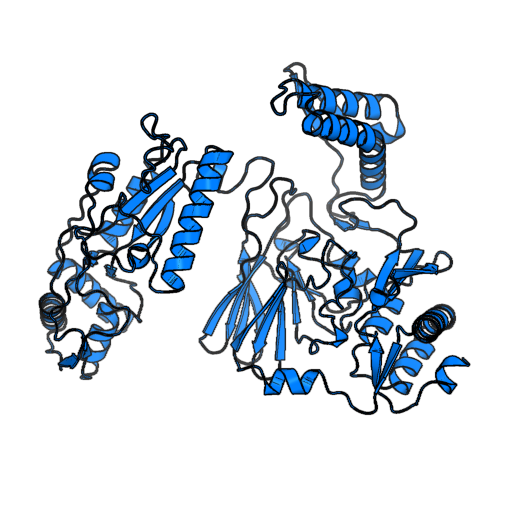101 ? 32.525 6.902 16.180 1.00 89.50 101 GLY A CA 1
ATOM 790 C C . GLY A 1 101 ? 33.082 6.812 14.765 1.00 89.50 101 GLY A C 1
ATOM 791 O O . GLY A 1 101 ? 32.664 5.974 13.967 1.00 89.50 101 GLY A O 1
ATOM 792 N N . ARG A 1 102 ? 34.042 7.678 14.435 1.00 88.81 102 ARG A N 1
ATOM 793 C CA . ARG A 1 102 ? 34.691 7.644 13.120 1.00 88.81 102 ARG A CA 1
ATOM 794 C C . ARG A 1 102 ? 35.807 6.614 13.071 1.00 88.81 102 ARG A C 1
ATOM 796 O O . ARG A 1 102 ? 36.680 6.580 13.937 1.00 88.81 102 ARG A O 1
ATOM 803 N N . LYS A 1 103 ? 35.806 5.815 12.009 1.00 87.00 103 LYS A N 1
ATOM 804 C CA . LYS A 1 103 ? 36.937 4.969 11.636 1.00 87.00 103 LYS A CA 1
ATOM 805 C C . LYS A 1 103 ? 38.088 5.830 11.090 1.00 87.00 103 LYS A C 1
ATOM 807 O O . LYS A 1 103 ? 37.862 6.970 10.679 1.00 87.00 103 LYS A O 1
ATOM 812 N N . PRO A 1 104 ? 39.324 5.297 11.035 1.00 85.56 104 PRO A N 1
ATOM 813 C CA . PRO A 1 104 ? 40.479 6.020 10.493 1.00 85.56 104 PRO A CA 1
ATOM 814 C C . PRO A 1 104 ? 40.318 6.506 9.043 1.00 85.56 104 PRO A C 1
ATOM 816 O O . PRO A 1 104 ? 40.991 7.449 8.643 1.00 85.56 104 PRO A O 1
ATOM 819 N N . ASP A 1 105 ? 39.433 5.879 8.262 1.00 87.31 105 ASP A N 1
ATOM 820 C CA . ASP A 1 105 ? 39.103 6.262 6.882 1.00 87.31 105 ASP A CA 1
ATOM 821 C C . ASP A 1 105 ? 38.060 7.397 6.781 1.00 87.31 105 ASP A C 1
ATOM 823 O O . ASP A 1 105 ? 37.693 7.803 5.680 1.00 87.31 105 ASP A O 1
ATOM 827 N N . GLY A 1 106 ? 37.587 7.921 7.918 1.00 81.06 106 GLY A N 1
ATOM 828 C CA . GLY A 1 106 ? 36.597 8.996 8.003 1.00 81.06 106 GLY A CA 1
ATOM 829 C C . GLY A 1 106 ? 35.138 8.531 8.014 1.00 81.06 106 GLY A C 1
ATOM 830 O O . GLY A 1 106 ? 34.253 9.350 8.282 1.00 81.06 106 GLY A O 1
ATOM 831 N N . THR A 1 107 ? 34.870 7.239 7.785 1.00 84.56 107 THR A N 1
ATOM 832 C CA . THR A 1 107 ? 33.508 6.688 7.814 1.00 84.56 107 THR A CA 1
ATOM 833 C C . THR A 1 107 ? 32.962 6.643 9.240 1.00 84.56 107 THR A C 1
ATOM 835 O O . THR A 1 107 ? 33.667 6.266 10.180 1.00 84.56 107 THR A O 1
ATOM 838 N N . PHE A 1 108 ? 31.702 7.042 9.426 1.00 87.31 108 PHE A N 1
ATOM 839 C CA . PHE A 1 108 ? 31.038 6.934 10.721 1.00 87.31 108 PHE A CA 1
ATOM 840 C C . PHE A 1 108 ? 30.530 5.507 10.929 1.00 87.31 108 PHE A C 1
ATOM 842 O O . PHE A 1 108 ? 29.809 4.957 10.098 1.00 87.31 108 PHE A O 1
ATOM 849 N N . GLN A 1 109 ? 30.932 4.892 12.035 1.00 89.88 109 GLN A N 1
ATOM 850 C CA . GLN A 1 109 ? 30.394 3.626 12.506 1.00 89.88 109 GLN A CA 1
ATOM 851 C C . GLN A 1 109 ? 29.318 3.910 13.541 1.00 89.88 109 GLN A C 1
ATOM 853 O O . GLN A 1 109 ? 29.516 4.737 14.429 1.00 89.88 109 GLN A O 1
ATOM 858 N N . TRP A 1 110 ? 28.216 3.178 13.453 1.00 90.00 110 TRP A N 1
ATOM 859 C CA . TRP A 1 110 ? 27.172 3.162 14.461 1.00 90.00 110 TRP A CA 1
ATOM 860 C C . TRP A 1 110 ? 26.550 1.764 14.496 1.00 90.00 110 TRP A C 1
ATOM 862 O O . TRP A 1 110 ? 26.106 1.256 13.467 1.00 90.00 110 TRP A O 1
ATOM 872 N N . GLU A 1 111 ? 26.593 1.112 15.653 1.00 88.88 111 GLU A N 1
ATOM 873 C CA . GLU A 1 111 ? 26.079 -0.241 15.864 1.00 88.88 111 GLU A CA 1
ATOM 874 C C . GLU A 1 111 ? 25.516 -0.396 17.285 1.00 88.88 111 GLU A C 1
ATOM 876 O O . GLU A 1 111 ? 25.959 0.261 18.231 1.00 88.88 111 GLU A O 1
ATOM 881 N N . PHE A 1 112 ? 24.561 -1.308 17.440 1.00 88.25 112 PHE A N 1
ATOM 882 C CA . PHE A 1 112 ? 23.991 -1.719 18.722 1.00 88.25 112 PHE A CA 1
ATOM 883 C C . PHE A 1 112 ? 23.724 -3.237 18.695 1.00 88.25 112 PHE A C 1
ATOM 885 O O . PHE A 1 112 ? 23.602 -3.818 17.609 1.00 88.25 112 PHE A O 1
ATOM 892 N N . PRO A 1 113 ? 23.668 -3.923 19.851 1.00 86.50 113 PRO A N 1
ATOM 893 C CA . PRO A 1 113 ? 23.456 -5.361 19.886 1.00 86.50 113 PRO A CA 1
ATOM 894 C C . PRO A 1 113 ? 22.013 -5.709 19.514 1.00 86.50 113 PRO A C 1
ATOM 896 O O . PRO A 1 113 ? 21.057 -5.131 20.033 1.00 86.50 113 PRO A O 1
ATOM 899 N N . THR A 1 114 ? 21.868 -6.703 18.644 1.00 84.19 114 THR A N 1
ATOM 900 C CA . THR A 1 114 ? 20.580 -7.286 18.263 1.00 84.19 114 THR A CA 1
ATOM 901 C C . THR A 1 114 ? 20.445 -8.687 18.854 1.00 84.19 114 THR A C 1
ATOM 903 O O . THR A 1 114 ? 21.419 -9.430 18.979 1.00 84.19 114 THR A O 1
ATOM 906 N N . ASP A 1 115 ? 19.229 -9.044 19.249 1.00 82.25 115 ASP A N 1
ATOM 907 C CA . ASP A 1 115 ? 18.862 -10.348 19.788 1.00 82.25 115 ASP A CA 1
ATOM 908 C C . ASP A 1 115 ? 17.457 -10.718 19.303 1.00 82.25 115 ASP A C 1
ATOM 910 O O . ASP A 1 115 ? 16.450 -10.207 19.793 1.00 82.25 115 ASP A O 1
ATOM 914 N N . SER A 1 116 ? 17.394 -11.648 18.348 1.00 76.94 116 SER A N 1
ATOM 915 C CA . SER A 1 116 ? 16.145 -12.133 17.739 1.00 76.94 116 SER A CA 1
ATOM 916 C C . SER A 1 116 ? 15.140 -12.757 18.721 1.00 76.94 116 SER A C 1
ATOM 918 O O . SER A 1 116 ? 13.986 -12.983 18.347 1.00 76.94 116 SER A O 1
ATOM 920 N N . THR A 1 117 ? 15.565 -13.053 19.954 1.00 80.06 117 THR A N 1
ATOM 921 C CA . THR A 1 117 ? 14.722 -13.632 21.008 1.00 80.06 117 THR A CA 1
ATOM 922 C C . THR A 1 117 ? 14.119 -12.589 21.945 1.00 80.06 117 THR A C 1
ATOM 924 O O . THR A 1 117 ? 13.187 -12.909 22.684 1.00 80.06 117 THR A O 1
ATOM 927 N N . LYS A 1 118 ? 14.609 -11.346 21.903 1.00 81.75 118 LYS A N 1
ATOM 928 C CA . LYS A 1 118 ? 14.124 -10.245 22.735 1.00 81.75 118 LYS A CA 1
ATOM 929 C C . LYS A 1 118 ? 13.233 -9.297 21.939 1.00 81.75 118 LYS A C 1
ATOM 931 O O . LYS A 1 118 ? 13.324 -9.180 20.713 1.00 81.75 118 LYS A O 1
ATOM 936 N N . SER A 1 119 ? 12.337 -8.623 22.646 1.00 80.12 119 SER A N 1
ATOM 937 C CA . SER A 1 119 ? 11.511 -7.563 22.079 1.00 80.12 119 SER A CA 1
ATOM 938 C C . SER A 1 119 ? 11.374 -6.441 23.095 1.00 80.12 119 SER A C 1
ATOM 940 O O . SER A 1 119 ? 11.102 -6.695 24.269 1.00 80.12 119 SER A O 1
ATOM 942 N N . ALA A 1 120 ? 11.602 -5.212 22.646 1.00 77.19 120 ALA A N 1
ATOM 943 C CA . ALA A 1 120 ? 11.256 -4.025 23.402 1.00 77.19 120 ALA A CA 1
ATOM 944 C C . ALA A 1 120 ? 9.750 -3.799 23.277 1.00 77.19 120 ALA A C 1
ATOM 946 O O . ALA A 1 120 ? 9.203 -3.879 22.179 1.00 77.19 120 ALA A O 1
ATOM 947 N N . THR A 1 121 ? 9.090 -3.554 24.402 1.00 73.44 121 THR A N 1
ATOM 948 C CA . THR A 1 121 ? 7.647 -3.316 24.478 1.00 73.44 121 THR A CA 1
ATOM 949 C C . THR A 1 121 ? 7.392 -2.144 25.405 1.00 73.44 121 THR A C 1
ATOM 951 O O . THR A 1 121 ? 8.072 -2.021 26.424 1.00 73.44 121 THR A O 1
ATOM 954 N N . VAL A 1 122 ? 6.374 -1.344 25.115 1.00 73.25 122 VAL A N 1
ATOM 955 C CA . VAL A 1 122 ? 5.941 -0.265 26.006 1.00 73.25 122 VAL A CA 1
ATOM 956 C C . VAL A 1 122 ? 4.885 -0.755 26.988 1.00 73.25 122 VAL A C 1
ATOM 958 O O . VAL A 1 122 ? 3.965 -1.483 26.617 1.00 73.25 122 VAL A O 1
ATOM 961 N N . THR A 1 123 ? 5.009 -0.332 28.248 1.00 73.88 123 THR A N 1
ATOM 962 C CA . THR A 1 123 ? 3.979 -0.569 29.260 1.00 73.88 123 THR A CA 1
ATOM 963 C C . THR A 1 123 ? 3.055 0.640 29.357 1.00 73.88 123 THR A C 1
ATOM 965 O O . THR A 1 123 ? 3.446 1.711 29.818 1.00 73.88 123 THR A O 1
ATOM 968 N N . ASN A 1 124 ? 1.790 0.459 28.977 1.00 80.19 124 ASN A N 1
ATOM 969 C CA . ASN A 1 124 ? 0.788 1.504 29.146 1.00 80.19 124 ASN A CA 1
ATOM 970 C C . ASN A 1 124 ? 0.382 1.613 30.620 1.00 80.19 124 ASN A C 1
ATOM 972 O O . ASN A 1 124 ? -0.069 0.645 31.234 1.00 80.19 124 ASN A O 1
ATOM 976 N N . ALA A 1 125 ? 0.527 2.810 31.181 1.00 83.06 125 ALA A N 1
ATOM 977 C CA . ALA A 1 125 ? 0.208 3.134 32.568 1.00 83.06 125 ALA A CA 1
ATOM 978 C C . ALA A 1 125 ? -1.099 3.935 32.708 1.00 83.06 125 ALA A C 1
ATOM 980 O O . ALA A 1 125 ? -1.515 4.246 33.828 1.00 83.06 125 ALA A O 1
ATOM 981 N N . GLY A 1 126 ? -1.754 4.268 31.596 1.00 88.12 126 GLY A N 1
ATOM 982 C CA . GLY A 1 126 ? -3.024 4.981 31.572 1.00 88.12 126 GLY A CA 1
ATOM 983 C C . GLY A 1 126 ? -3.653 5.022 30.185 1.00 88.12 126 GLY A C 1
ATOM 984 O O . GLY A 1 126 ? -3.238 4.326 29.259 1.00 88.12 126 GLY A O 1
ATOM 985 N N . LEU A 1 127 ? -4.672 5.860 30.049 1.00 90.31 127 LEU A N 1
ATOM 986 C CA . LEU A 1 127 ? -5.272 6.252 28.784 1.00 90.31 127 LEU A CA 1
ATOM 987 C C . LEU A 1 127 ? -5.735 7.703 28.846 1.00 90.31 127 LEU A C 1
ATOM 989 O O . LEU A 1 127 ? -5.987 8.250 29.917 1.00 90.31 127 LEU A O 1
ATOM 993 N N . ARG A 1 128 ? -5.946 8.298 27.680 1.00 90.31 128 ARG A N 1
ATOM 994 C CA . ARG A 1 128 ? -6.528 9.623 27.509 1.00 90.31 128 ARG A CA 1
ATOM 995 C C . ARG A 1 128 ? -7.770 9.525 26.643 1.00 90.31 128 ARG A C 1
ATOM 997 O O . ARG A 1 128 ? -7.714 8.987 25.539 1.00 90.31 128 ARG A O 1
ATOM 1004 N N . ILE A 1 129 ? -8.883 10.051 27.144 1.00 90.75 129 ILE A N 1
ATOM 1005 C CA . ILE A 1 129 ? -10.112 10.241 26.371 1.00 90.75 129 ILE A CA 1
ATOM 1006 C C . ILE A 1 129 ? -10.036 11.611 25.712 1.00 90.75 129 ILE A C 1
ATOM 1008 O O . ILE A 1 129 ? -9.810 12.615 26.385 1.00 90.75 129 ILE A O 1
ATOM 1012 N N . PHE A 1 130 ? -10.283 11.664 24.415 1.00 87.06 130 PHE A N 1
ATOM 1013 C CA . PHE A 1 130 ? -10.362 12.893 23.647 1.00 87.06 130 PHE A CA 1
ATOM 1014 C C . PHE A 1 130 ? -11.799 13.151 23.222 1.00 87.06 130 PHE A C 1
ATOM 1016 O O . PHE A 1 130 ? -12.489 12.251 22.751 1.00 87.06 130 PHE A O 1
ATOM 1023 N N . HIS A 1 131 ? -12.231 14.400 23.358 1.00 87.56 131 HIS A N 1
ATOM 1024 C CA . HIS A 1 131 ? -13.515 14.887 22.877 1.00 87.56 131 HIS A CA 1
ATOM 1025 C C . HIS A 1 131 ? -13.260 15.970 21.829 1.00 87.56 131 HIS A C 1
ATOM 1027 O O . HIS A 1 131 ? -12.926 17.104 22.178 1.00 87.56 131 HIS A O 1
ATOM 1033 N N . SER A 1 132 ? -13.447 15.649 20.548 1.00 77.88 132 SER A N 1
ATOM 1034 C CA . SER A 1 132 ? -13.068 16.532 19.433 1.00 77.88 132 SER A CA 1
ATOM 1035 C C . SER A 1 132 ? -13.875 17.833 19.404 1.00 77.88 132 SER A C 1
ATOM 1037 O O . SER A 1 132 ? -13.306 18.914 19.279 1.00 77.88 132 SER A O 1
ATOM 1039 N N . VAL A 1 133 ? -15.193 17.756 19.625 1.00 81.81 133 VAL A N 1
ATOM 1040 C CA . VAL A 1 133 ? -16.082 18.937 19.619 1.00 81.81 133 VAL A CA 1
ATOM 1041 C C . VAL A 1 133 ? -15.756 19.916 20.754 1.00 81.81 133 VAL A C 1
ATOM 1043 O O . VAL A 1 133 ? -15.694 21.121 20.526 1.00 81.81 133 VAL A O 1
ATOM 1046 N N . LYS A 1 134 ? -15.518 19.420 21.976 1.00 86.00 134 LYS A N 1
ATOM 1047 C CA . LYS A 1 134 ? -15.179 20.262 23.138 1.00 86.00 134 LYS A CA 1
ATOM 1048 C C . LYS A 1 134 ? -13.688 20.573 23.261 1.00 86.00 134 LYS A C 1
ATOM 1050 O O . LYS A 1 134 ? -13.319 21.360 24.128 1.00 86.00 134 LYS A O 1
ATOM 1055 N N . ARG A 1 135 ? -12.842 19.946 22.437 1.00 82.12 135 ARG A N 1
ATOM 1056 C CA . ARG A 1 135 ? -11.373 20.009 22.514 1.00 82.12 135 ARG A CA 1
ATOM 1057 C C . ARG A 1 135 ? -10.843 19.684 23.915 1.00 82.12 135 ARG A C 1
ATOM 1059 O O . ARG A 1 135 ? -9.970 20.369 24.439 1.00 82.12 135 ARG A O 1
ATOM 1066 N N . GLN A 1 136 ? -11.410 18.652 24.537 1.00 86.75 136 GLN A N 1
ATOM 1067 C CA . GLN A 1 136 ? -11.014 18.197 25.872 1.00 86.75 136 GLN A CA 1
ATOM 1068 C C . GLN A 1 136 ? -10.208 16.905 25.788 1.00 86.75 136 GLN A C 1
ATOM 1070 O O . GLN A 1 136 ? -10.532 16.015 25.004 1.00 86.75 136 GLN A O 1
ATOM 1075 N N . ALA A 1 137 ? -9.193 16.809 26.642 1.00 87.00 137 ALA A N 1
ATOM 1076 C CA . ALA A 1 137 ? -8.406 15.612 26.881 1.00 87.00 137 ALA A CA 1
ATOM 1077 C C . ALA A 1 137 ? -8.517 15.246 28.366 1.00 87.00 137 ALA A C 1
ATOM 1079 O O . ALA A 1 137 ? -8.168 16.051 29.229 1.00 87.00 137 ALA A O 1
ATOM 1080 N N . ILE A 1 138 ? -9.031 14.055 28.663 1.00 91.56 138 ILE A N 1
ATOM 1081 C CA . ILE A 1 138 ? -9.303 13.585 30.024 1.00 91.56 138 ILE A CA 1
ATOM 1082 C C . ILE A 1 138 ? -8.403 12.376 30.306 1.00 91.56 138 ILE A C 1
ATOM 1084 O O . ILE A 1 138 ? -8.617 11.318 29.707 1.00 91.56 138 ILE A O 1
ATOM 1088 N N . PRO A 1 139 ? -7.390 12.508 31.179 1.00 90.81 139 PRO A N 1
ATOM 1089 C CA . PRO A 1 139 ? -6.507 11.403 31.525 1.00 90.81 139 PRO A CA 1
ATOM 1090 C C . PRO A 1 139 ? -7.173 10.445 32.519 1.00 90.81 139 PRO A C 1
ATOM 1092 O O . PRO A 1 139 ? -7.873 10.861 33.446 1.00 90.81 139 PRO A O 1
ATOM 1095 N N . ILE A 1 140 ? -6.909 9.152 32.354 1.00 89.38 140 ILE A N 1
ATOM 1096 C CA . ILE A 1 140 ? -7.323 8.069 33.246 1.00 89.38 140 ILE A CA 1
ATOM 1097 C C . ILE A 1 140 ? -6.115 7.160 33.476 1.00 89.38 140 ILE A C 1
ATOM 1099 O O . ILE A 1 140 ? -5.722 6.393 32.603 1.00 89.38 140 ILE A O 1
ATOM 1103 N N . GLY A 1 141 ? -5.530 7.228 34.671 1.00 84.81 141 GLY A N 1
ATOM 1104 C CA . GLY A 1 141 ? -4.408 6.369 35.053 1.00 84.81 141 GLY A CA 1
ATOM 1105 C C . GLY A 1 141 ? -4.843 4.948 35.414 1.00 84.81 141 GLY A C 1
ATOM 1106 O O . GLY A 1 141 ? -5.954 4.737 35.901 1.00 84.81 141 GLY A O 1
ATOM 1107 N N . PHE A 1 142 ? -3.941 3.983 35.224 1.00 82.88 142 PHE A N 1
ATOM 1108 C CA . PHE A 1 142 ? -4.131 2.568 35.567 1.00 82.88 142 PHE A CA 1
ATOM 1109 C C . PHE A 1 142 ? -3.566 2.168 36.934 1.00 82.88 142 PHE A C 1
ATOM 1111 O O . PHE A 1 142 ? -3.452 0.979 37.223 1.00 82.88 142 PHE A O 1
ATOM 1118 N N . ASP A 1 143 ? -3.200 3.132 37.784 1.00 77.94 143 ASP A N 1
ATOM 1119 C CA . ASP A 1 143 ? -2.576 2.877 39.089 1.00 77.94 143 ASP A CA 1
ATOM 1120 C C . ASP A 1 143 ? -1.349 1.930 38.974 1.00 77.94 143 ASP A C 1
ATOM 1122 O O . ASP A 1 143 ? -1.184 1.012 39.777 1.00 77.94 143 ASP A O 1
ATOM 1126 N N . GLN A 1 144 ? -0.506 2.142 37.947 1.00 66.69 144 GLN A N 1
ATOM 1127 C CA . GLN A 1 144 ? 0.693 1.344 37.605 1.00 66.69 144 GLN A CA 1
ATOM 1128 C C . GLN A 1 144 ? 0.431 -0.124 37.200 1.00 66.69 144 GLN A C 1
ATOM 1130 O O . GLN A 1 144 ? 1.297 -0.983 37.363 1.00 66.69 144 GLN A O 1
ATOM 1135 N N . ARG A 1 145 ? -0.754 -0.438 36.664 1.00 72.56 145 ARG A N 1
ATOM 1136 C CA . ARG A 1 145 ? -1.122 -1.794 36.219 1.00 72.56 145 ARG A CA 1
ATOM 1137 C C . ARG A 1 145 ? -1.230 -1.892 34.698 1.00 72.56 145 ARG A C 1
ATOM 1139 O O . ARG A 1 145 ? -1.727 -0.976 34.052 1.00 72.56 145 ARG A O 1
ATOM 1146 N N . GLN A 1 146 ? -0.865 -3.050 34.149 1.00 74.19 146 GLN A N 1
ATOM 1147 C CA . GLN A 1 146 ? -1.079 -3.389 32.738 1.00 74.19 146 GLN A CA 1
ATOM 1148 C C . GLN A 1 146 ? -2.539 -3.797 32.511 1.00 74.19 146 GLN A C 1
ATOM 1150 O O . GLN A 1 146 ? -2.942 -4.921 32.810 1.00 74.19 146 GLN A O 1
ATOM 1155 N N . LEU A 1 147 ? -3.352 -2.857 32.026 1.00 81.44 147 LEU A N 1
ATOM 1156 C CA . LEU A 1 147 ? -4.783 -3.061 31.763 1.00 81.44 147 LEU A CA 1
ATOM 1157 C C . LEU A 1 147 ? -5.169 -2.848 30.294 1.00 81.44 147 LEU A C 1
ATOM 1159 O O . LEU A 1 147 ? -6.357 -2.939 29.978 1.00 81.44 147 LEU A O 1
ATOM 1163 N N . GLY A 1 148 ? -4.195 -2.631 29.403 1.00 82.12 148 GLY A N 1
ATOM 1164 C CA . GLY A 1 148 ? -4.401 -2.470 27.959 1.00 82.12 148 GLY A CA 1
ATOM 1165 C C . GLY A 1 148 ? -5.372 -3.499 27.364 1.00 82.12 148 GLY A C 1
ATOM 1166 O O . GLY A 1 148 ? -6.397 -3.091 26.810 1.00 82.12 148 GLY A O 1
ATOM 1167 N N . PRO A 1 149 ? -5.180 -4.816 27.596 1.00 88.19 149 PRO A N 1
ATOM 1168 C CA . PRO A 1 149 ? -6.056 -5.840 27.028 1.00 88.19 149 PRO A CA 1
ATOM 1169 C C . PRO A 1 149 ? -7.504 -5.755 27.526 1.00 88.19 149 PRO A C 1
ATOM 1171 O O . PRO A 1 149 ? -8.454 -5.946 26.764 1.00 88.19 149 PRO A O 1
ATOM 1174 N N . ALA A 1 150 ? -7.695 -5.455 28.814 1.00 89.56 150 ALA A N 1
ATOM 1175 C CA . ALA A 1 150 ? -9.018 -5.336 29.420 1.00 89.56 150 ALA A CA 1
ATOM 1176 C C . ALA A 1 150 ? -9.745 -4.072 28.933 1.00 89.56 150 ALA A C 1
ATOM 1178 O O . ALA A 1 150 ? -10.939 -4.120 28.636 1.00 89.56 150 ALA A O 1
ATOM 1179 N N . VAL A 1 151 ? -9.014 -2.961 28.801 1.00 90.50 151 VAL A N 1
ATOM 1180 C CA . VAL A 1 151 ? -9.509 -1.700 28.233 1.00 90.50 151 VAL A CA 1
ATOM 1181 C C . VAL A 1 151 ? -9.895 -1.889 26.771 1.00 90.50 151 VAL A C 1
ATOM 1183 O O . VAL A 1 151 ? -11.021 -1.566 26.399 1.00 90.50 151 VAL A O 1
ATOM 1186 N N . GLY A 1 152 ? -9.013 -2.472 25.958 1.00 90.56 152 GLY A N 1
ATOM 1187 C CA . GLY A 1 152 ? -9.281 -2.745 24.550 1.00 90.56 152 GLY A CA 1
ATOM 1188 C C . GLY A 1 152 ? -10.471 -3.680 24.349 1.00 90.56 152 GLY A C 1
ATOM 1189 O O . GLY A 1 152 ? -11.261 -3.470 23.430 1.00 90.56 152 GLY A O 1
ATOM 1190 N N . LYS A 1 153 ? -10.659 -4.673 25.231 1.00 91.31 153 LYS A N 1
ATOM 1191 C CA . LYS A 1 153 ? -11.854 -5.528 25.220 1.00 91.31 153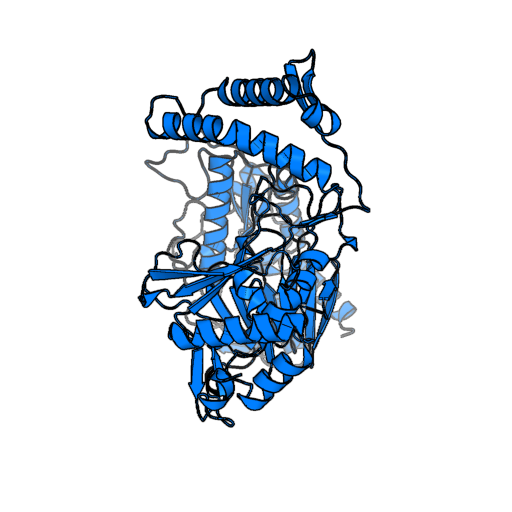 LYS A CA 1
ATOM 1192 C C . LYS A 1 153 ? -13.130 -4.724 25.452 1.00 91.31 153 LYS A C 1
ATOM 1194 O O . LYS A 1 153 ? -14.089 -4.920 24.719 1.00 91.31 153 LYS A O 1
ATOM 1199 N N . ILE A 1 154 ? -13.155 -3.827 26.440 1.00 92.62 154 ILE A N 1
ATOM 1200 C CA . ILE A 1 154 ? -14.338 -2.993 26.692 1.00 92.62 154 ILE A CA 1
ATOM 1201 C C . ILE A 1 154 ? -14.587 -2.017 25.548 1.00 92.62 154 ILE A C 1
ATOM 1203 O O . ILE A 1 154 ? -15.721 -1.922 25.095 1.00 92.62 154 ILE A O 1
ATOM 1207 N N . LEU A 1 155 ? -13.557 -1.339 25.042 1.00 90.81 155 LEU A N 1
ATOM 1208 C CA . LEU A 1 155 ? -13.703 -0.402 23.927 1.00 90.81 155 LEU A CA 1
ATOM 1209 C C . LEU A 1 155 ? -14.191 -1.098 22.649 1.00 90.81 155 LEU A C 1
ATOM 1211 O O . LEU A 1 155 ? -15.081 -0.576 21.989 1.00 90.81 155 LEU A O 1
ATOM 1215 N N . GLY A 1 156 ? -13.716 -2.315 22.365 1.00 89.25 156 GLY A N 1
ATOM 1216 C CA . GLY A 1 156 ? -14.220 -3.140 21.261 1.00 89.25 156 GLY A CA 1
ATOM 1217 C C . GLY A 1 156 ? -15.674 -3.607 21.410 1.00 89.25 156 GLY A C 1
ATOM 1218 O O . GLY A 1 156 ? -16.257 -4.057 20.433 1.00 89.25 156 GLY A O 1
ATOM 1219 N N . PHE A 1 157 ? -16.260 -3.512 22.610 1.00 90.31 157 PHE A N 1
ATOM 1220 C CA . PHE A 1 157 ? -17.686 -3.760 22.860 1.00 90.31 157 PHE A CA 1
ATOM 1221 C C . PHE A 1 157 ? -18.534 -2.479 22.765 1.00 90.31 157 PHE A C 1
ATOM 1223 O O . PHE A 1 157 ? -19.760 -2.556 22.782 1.00 90.31 157 PHE A O 1
ATOM 1230 N N . LEU A 1 158 ? -17.907 -1.301 22.676 1.00 90.06 158 LEU A N 1
ATOM 1231 C CA . LEU A 1 158 ? -18.579 -0.010 22.502 1.00 90.06 158 LEU A CA 1
ATOM 1232 C C . LEU A 1 158 ? -18.707 0.356 21.013 1.00 90.06 158 LEU A C 1
ATOM 1234 O O . LEU A 1 158 ? -18.474 1.502 20.626 1.00 90.06 158 LEU A O 1
ATOM 1238 N N . ASP A 1 159 ? -19.092 -0.614 20.186 1.00 85.62 159 ASP A N 1
ATOM 1239 C CA . ASP A 1 159 ? -19.244 -0.488 18.731 1.00 85.62 159 ASP A CA 1
ATOM 1240 C C . ASP A 1 159 ? -20.709 -0.305 18.282 1.00 85.62 159 ASP A C 1
ATOM 1242 O O . ASP A 1 159 ? -21.003 -0.259 17.090 1.00 85.62 159 ASP A O 1
ATOM 1246 N N . GLY A 1 160 ? -21.652 -0.212 19.227 1.00 85.88 160 GLY A N 1
ATOM 1247 C CA . GLY A 1 160 ? -23.079 -0.081 18.932 1.00 85.88 160 GLY A CA 1
ATOM 1248 C C . GLY A 1 160 ? -23.779 -1.392 18.564 1.00 85.88 160 GLY A C 1
ATOM 1249 O O . GLY A 1 160 ? -24.938 -1.35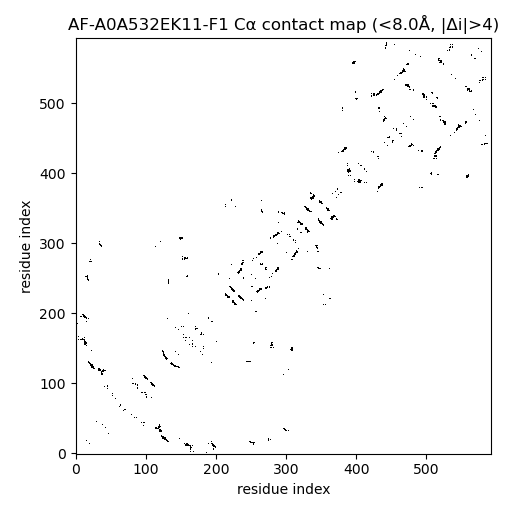7 18.136 1.00 85.88 160 GLY A O 1
ATOM 1250 N N . THR A 1 161 ? -23.124 -2.545 18.731 1.00 85.44 161 THR A N 1
ATOM 1251 C CA . THR A 1 161 ? -23.720 -3.870 18.479 1.00 85.44 161 THR A CA 1
ATOM 1252 C C . THR A 1 161 ? -24.040 -4.650 19.755 1.00 85.44 161 THR A C 1
ATOM 1254 O O . THR A 1 161 ? -24.838 -5.587 19.708 1.00 85.44 161 THR A O 1
ATOM 1257 N N . HIS A 1 162 ? -23.526 -4.204 20.904 1.00 89.69 162 HIS A N 1
ATOM 1258 C CA . HIS A 1 162 ? -23.749 -4.823 22.210 1.00 89.69 162 HIS A CA 1
ATOM 1259 C C . HIS A 1 162 ? -24.653 -3.988 23.120 1.00 89.69 162 HIS A C 1
ATOM 1261 O O . HIS A 1 162 ? -24.554 -2.760 23.180 1.00 89.69 162 HIS A O 1
ATOM 1267 N N . GLN A 1 163 ? -25.533 -4.662 23.861 1.00 92.31 163 GLN A N 1
ATOM 1268 C CA . GLN A 1 163 ? -26.425 -4.037 24.834 1.00 92.31 163 GLN A CA 1
ATOM 1269 C C . GLN A 1 163 ? -25.711 -3.723 26.154 1.00 92.31 163 GLN A C 1
ATOM 1271 O O . GLN A 1 163 ? -24.768 -4.406 26.555 1.00 92.31 163 GLN A O 1
ATOM 1276 N N . THR A 1 164 ? -26.215 -2.732 26.893 1.00 94.31 164 THR A N 1
ATOM 1277 C CA . THR A 1 164 ? -25.680 -2.303 28.198 1.00 94.31 164 THR A CA 1
ATOM 1278 C C . THR A 1 164 ? -25.422 -3.458 29.169 1.00 94.31 164 THR A C 1
ATOM 1280 O O . THR A 1 164 ? -24.374 -3.490 29.812 1.00 94.31 164 THR A O 1
ATOM 1283 N N . GLU A 1 165 ? -26.345 -4.418 29.293 1.00 94.12 165 GLU A N 1
ATOM 1284 C CA . GLU A 1 165 ? -26.167 -5.569 30.197 1.00 94.12 165 GLU A CA 1
ATOM 1285 C C . GLU A 1 165 ? -25.046 -6.517 29.740 1.00 94.12 165 GLU A C 1
ATOM 1287 O O . GLU A 1 165 ? -24.366 -7.108 30.580 1.00 94.12 165 GLU A O 1
ATOM 1292 N N . GLU A 1 166 ? -24.781 -6.623 28.436 1.00 93.31 166 GLU A N 1
ATOM 1293 C CA . GLU A 1 166 ? -23.664 -7.418 27.914 1.00 93.31 166 GLU A CA 1
ATOM 1294 C C . GLU A 1 166 ? -22.335 -6.745 28.262 1.00 93.31 166 GLU A C 1
ATOM 1296 O O . GLU A 1 166 ? -21.458 -7.379 28.852 1.00 93.31 166 GLU A O 1
ATOM 1301 N N . VAL A 1 167 ? -22.218 -5.435 28.012 1.00 93.56 167 VAL A N 1
ATOM 1302 C CA . VAL A 1 167 ? -21.022 -4.650 28.366 1.00 93.56 167 VAL A CA 1
ATOM 1303 C C . VAL A 1 167 ? -20.765 -4.702 29.877 1.00 93.56 167 VAL A C 1
ATOM 1305 O O . VAL A 1 167 ? -19.645 -4.976 30.312 1.00 93.56 167 VAL A O 1
ATOM 1308 N N . LYS A 1 168 ? -21.811 -4.524 30.695 1.00 95.00 168 LYS A N 1
ATOM 1309 C CA . LYS A 1 168 ? -21.745 -4.658 32.159 1.00 95.00 168 LYS A CA 1
ATOM 1310 C C . LYS A 1 168 ? -21.222 -6.027 32.583 1.00 95.00 168 LYS A C 1
ATOM 1312 O O . LYS A 1 168 ? -20.382 -6.112 33.477 1.00 95.00 168 LYS A O 1
ATOM 1317 N N . THR A 1 169 ? -21.712 -7.090 31.949 1.00 93.81 169 THR A N 1
ATOM 1318 C CA . THR A 1 169 ? -21.286 -8.467 32.232 1.00 93.81 169 THR A CA 1
ATOM 1319 C C . THR A 1 169 ? -19.796 -8.651 31.952 1.00 93.81 169 THR A C 1
ATOM 1321 O O . THR A 1 169 ? -19.078 -9.228 32.772 1.00 93.81 169 THR A O 1
ATOM 1324 N N . VAL A 1 170 ? -19.292 -8.103 30.843 1.00 92.25 170 VAL A N 1
ATOM 1325 C CA . VAL A 1 170 ? -17.858 -8.154 30.521 1.00 92.25 170 VAL A CA 1
ATOM 1326 C C . VAL A 1 170 ? -17.025 -7.390 31.551 1.00 92.25 170 VAL A C 1
ATOM 1328 O O . VAL A 1 170 ? -15.990 -7.894 31.987 1.00 92.25 170 VAL A O 1
ATOM 1331 N N . VAL A 1 171 ? -17.486 -6.219 32.002 1.00 93.00 171 VAL A N 1
ATOM 1332 C CA . VAL A 1 171 ? -16.805 -5.452 33.058 1.00 93.00 171 VAL A CA 1
ATOM 1333 C C . VAL A 1 171 ? -16.780 -6.228 34.378 1.00 93.00 171 VAL A C 1
ATOM 1335 O O . VAL A 1 171 ? -15.712 -6.384 34.966 1.00 93.00 171 VAL A O 1
ATOM 1338 N N . ALA A 1 172 ? -17.911 -6.787 34.812 1.00 92.00 172 ALA A N 1
ATOM 1339 C CA . ALA A 1 172 ? -18.012 -7.545 36.063 1.00 92.00 172 ALA A CA 1
ATOM 1340 C C . ALA A 1 172 ? -17.165 -8.833 36.068 1.00 92.00 172 ALA A C 1
ATOM 1342 O O . ALA A 1 172 ? -16.683 -9.270 37.110 1.00 92.00 172 ALA A O 1
ATOM 1343 N N . THR A 1 173 ? -16.952 -9.446 34.902 1.00 91.25 173 THR A N 1
ATOM 1344 C CA . THR A 1 173 ? -16.172 -10.691 34.768 1.00 91.25 173 THR A CA 1
ATOM 1345 C C . THR A 1 173 ? -14.677 -10.463 34.527 1.00 91.25 173 THR A C 1
ATOM 1347 O O . THR A 1 173 ? -13.917 -11.426 34.465 1.00 91.25 173 THR A O 1
ATOM 1350 N N . SER A 1 174 ? -14.220 -9.208 34.449 1.00 86.19 174 SER A N 1
ATOM 1351 C CA . SER A 1 174 ? -12.811 -8.851 34.203 1.00 86.19 174 SER A CA 1
ATOM 1352 C C . SER A 1 174 ? -11.879 -9.016 35.420 1.00 86.19 174 SER A C 1
ATOM 1354 O O . SER A 1 174 ? -10.671 -8.799 35.310 1.00 86.19 174 SER A O 1
ATOM 1356 N N . GLY A 1 175 ? -12.428 -9.421 36.572 1.00 85.94 175 GLY A N 1
ATOM 1357 C CA . GLY A 1 175 ? -11.733 -9.509 37.859 1.00 85.94 175 GLY A CA 1
ATOM 1358 C C . GLY A 1 175 ? -11.865 -8.219 38.676 1.00 85.94 175 GLY A C 1
ATOM 1359 O O . GLY A 1 175 ? -11.983 -7.138 38.110 1.00 85.94 175 GLY A O 1
ATOM 1360 N N . ARG A 1 176 ? -11.837 -8.318 40.017 1.00 82.94 176 ARG A N 1
ATOM 1361 C CA . ARG A 1 176 ? -12.150 -7.190 40.933 1.00 82.94 176 ARG A CA 1
ATOM 1362 C C . ARG A 1 176 ? -11.363 -5.911 40.635 1.00 82.94 176 ARG A C 1
ATOM 1364 O O . ARG A 1 176 ? -11.891 -4.807 40.742 1.00 82.94 176 ARG A O 1
ATOM 1371 N N . ASP A 1 177 ? -10.088 -6.077 40.314 1.00 78.19 177 ASP A N 1
ATOM 1372 C CA . ASP A 1 177 ? -9.160 -4.978 40.078 1.00 78.19 177 ASP A CA 1
ATOM 1373 C C . ASP A 1 177 ? -9.440 -4.256 38.751 1.00 78.19 177 ASP A C 1
ATOM 1375 O O . ASP A 1 177 ? -9.549 -3.028 38.732 1.00 78.19 177 ASP A O 1
ATOM 1379 N N . SER A 1 178 ? -9.629 -5.010 37.665 1.00 86.50 178 SER A N 1
ATOM 1380 C CA . SER A 1 178 ? -10.005 -4.483 36.348 1.00 86.50 178 SER A CA 1
ATOM 1381 C C . SER A 1 178 ? -11.416 -3.893 36.361 1.00 86.50 178 SER A C 1
ATOM 1383 O O . SER A 1 178 ? -11.635 -2.815 35.818 1.00 86.50 178 SER A O 1
ATOM 1385 N N . GLU A 1 179 ? -12.364 -4.541 37.045 1.00 91.00 179 GLU A N 1
ATOM 1386 C CA . GLU A 1 179 ? -13.765 -4.117 37.135 1.00 91.00 179 GLU A CA 1
ATOM 1387 C C . GLU A 1 179 ? -13.882 -2.682 37.657 1.00 91.00 179 GLU A C 1
ATOM 1389 O O . GLU A 1 179 ? -14.617 -1.867 37.092 1.00 91.00 179 GLU A O 1
ATOM 1394 N N . ARG A 1 180 ? -13.130 -2.343 38.714 1.00 88.94 180 ARG A N 1
ATOM 1395 C CA . ARG A 1 180 ? -13.126 -0.996 39.297 1.00 88.94 180 ARG A CA 1
ATOM 1396 C C . ARG A 1 180 ? -12.682 0.052 38.281 1.00 88.94 180 ARG A C 1
ATOM 1398 O O . ARG A 1 180 ? -13.312 1.106 38.188 1.00 88.94 180 ARG A O 1
ATOM 1405 N N . LEU A 1 181 ? -11.603 -0.214 37.550 1.00 87.69 181 LEU A N 1
ATOM 1406 C CA . LEU A 1 181 ? -11.048 0.736 36.591 1.00 87.69 181 LEU A CA 1
ATOM 1407 C C . LEU A 1 181 ? -11.908 0.856 35.334 1.00 87.69 181 LEU A C 1
ATOM 1409 O O . LEU A 1 181 ? -12.198 1.961 34.893 1.00 87.69 181 LEU A O 1
ATOM 1413 N N . LEU A 1 182 ? -12.378 -0.265 34.795 1.00 91.88 182 LEU A N 1
ATOM 1414 C CA . LEU A 1 182 ? -13.269 -0.276 33.639 1.00 91.88 182 LEU A CA 1
ATOM 1415 C C . LEU A 1 182 ? -14.605 0.399 33.965 1.00 91.88 182 LEU A C 1
ATOM 1417 O O . LEU A 1 182 ? -15.131 1.149 33.150 1.00 91.88 182 LEU A O 1
ATOM 1421 N N . THR A 1 183 ? -15.120 0.226 35.185 1.00 92.62 183 THR A N 1
ATOM 1422 C CA . THR A 1 183 ? -16.290 0.982 35.654 1.00 92.62 183 THR A CA 1
ATOM 1423 C C . THR A 1 183 ? -16.005 2.484 35.688 1.00 92.62 183 THR A C 1
ATOM 1425 O O . THR A 1 183 ? -16.842 3.255 35.229 1.00 92.62 183 THR A O 1
ATOM 1428 N N . ARG A 1 184 ? -14.824 2.909 36.164 1.00 91.62 184 ARG A N 1
ATOM 1429 C CA . ARG A 1 184 ? -14.401 4.323 36.133 1.00 91.62 184 ARG A CA 1
ATOM 1430 C C . ARG A 1 184 ? -14.264 4.861 34.708 1.00 91.62 184 ARG A C 1
ATOM 1432 O O . ARG A 1 184 ? -14.634 6.004 34.465 1.00 91.62 184 ARG A O 1
ATOM 1439 N N . LEU A 1 185 ? -13.759 4.054 33.774 1.00 92.31 185 LEU A N 1
ATOM 1440 C CA . LEU A 1 185 ? -13.674 4.409 32.357 1.00 92.31 185 LEU A CA 1
ATOM 1441 C C . LEU A 1 185 ? -15.070 4.659 31.775 1.00 92.31 185 LEU A C 1
ATOM 1443 O O . LEU A 1 185 ? -15.297 5.707 31.180 1.00 92.31 185 LEU A O 1
ATOM 1447 N N . ILE A 1 186 ? -16.021 3.746 31.998 1.00 94.75 186 ILE A N 1
ATOM 1448 C CA . ILE A 1 186 ? -17.412 3.911 31.547 1.00 94.75 186 ILE A CA 1
ATOM 1449 C C . ILE A 1 186 ? -18.078 5.122 32.222 1.00 94.75 186 ILE A C 1
ATOM 1451 O O . ILE A 1 186 ? -18.760 5.894 31.551 1.00 94.75 186 ILE A O 1
ATOM 1455 N N . GLU A 1 187 ? -17.847 5.331 33.523 1.00 94.50 187 GLU A N 1
ATOM 1456 C CA . GLU A 1 187 ? -18.301 6.520 34.261 1.00 94.50 187 GLU A CA 1
ATOM 1457 C C . GLU A 1 187 ? -17.762 7.810 33.633 1.00 94.50 187 GLU A C 1
ATOM 1459 O O . GLU A 1 187 ? -18.534 8.736 33.394 1.00 94.50 187 GLU A O 1
ATOM 1464 N N . SER A 1 188 ? -16.469 7.855 33.307 1.00 94.31 188 SER A N 1
ATOM 1465 C CA . SER A 1 188 ? -15.831 9.019 32.689 1.00 94.31 188 SER A CA 1
ATOM 1466 C C . SER A 1 188 ? -16.344 9.268 31.270 1.00 94.31 188 SER A C 1
ATOM 1468 O O . SER A 1 188 ? -16.742 10.388 30.952 1.00 94.31 188 SER A O 1
ATOM 1470 N N . LEU A 1 189 ? -16.435 8.225 30.437 1.00 93.81 189 LEU A N 1
ATOM 1471 C CA . LEU A 1 189 ? -17.004 8.330 29.092 1.00 93.81 189 LEU A CA 1
ATOM 1472 C C . LEU A 1 189 ? -18.440 8.864 29.135 1.00 93.81 189 LEU A C 1
ATOM 1474 O O . LEU A 1 189 ? -18.794 9.730 28.342 1.00 93.81 189 LEU A O 1
ATOM 1478 N N . HIS A 1 190 ? -19.260 8.398 30.076 1.00 94.62 190 HIS A N 1
ATOM 1479 C CA . HIS A 1 190 ? -20.621 8.899 30.238 1.00 94.62 190 HIS A CA 1
ATOM 1480 C C . HIS A 1 190 ? -20.659 10.347 30.746 1.00 94.62 190 HIS A C 1
ATOM 1482 O O . HIS A 1 190 ? -21.342 11.181 30.156 1.00 94.62 190 HIS A O 1
ATOM 1488 N N . GLN A 1 191 ? -19.901 10.664 31.801 1.00 94.06 191 GLN A N 1
ATOM 1489 C CA . GLN A 1 191 ? -19.847 12.000 32.404 1.00 94.06 191 GLN A CA 1
ATOM 1490 C C . GLN A 1 191 ? -19.399 13.075 31.405 1.00 94.06 191 GLN A C 1
ATOM 1492 O O . GLN A 1 191 ? -19.865 14.212 31.472 1.00 94.06 191 GLN A O 1
ATOM 1497 N N . HIS A 1 192 ? -18.503 12.720 30.485 1.00 93.44 192 HIS A N 1
ATOM 1498 C CA . HIS A 1 192 ? -17.981 13.628 29.467 1.00 93.44 192 HIS A CA 1
ATOM 1499 C C . HIS A 1 192 ? -18.741 13.572 28.135 1.00 93.44 192 HIS A C 1
ATOM 1501 O O . HIS A 1 192 ? -18.286 14.181 27.173 1.00 93.44 192 HIS A O 1
ATOM 1507 N N . GLU A 1 193 ? -19.909 12.918 28.080 1.00 92.50 193 GLU A N 1
ATOM 1508 C CA . GLU A 1 193 ? -20.749 12.810 26.872 1.00 92.50 193 GLU A CA 1
ATOM 1509 C C . GLU A 1 193 ? -20.045 12.099 25.699 1.00 92.50 193 GLU A C 1
ATOM 1511 O O . GLU A 1 193 ? -20.320 12.350 24.528 1.00 92.50 193 GLU A O 1
ATOM 1516 N N . CYS A 1 194 ? -19.133 11.182 26.013 1.00 91.19 194 CYS A N 1
ATOM 1517 C CA . CYS A 1 194 ? -18.402 10.345 25.064 1.00 91.19 194 CYS A CA 1
ATOM 1518 C C . CYS A 1 194 ? -19.034 8.952 24.881 1.00 91.19 194 CYS A C 1
ATOM 1520 O O . CYS A 1 194 ? -18.518 8.149 24.110 1.00 91.19 194 CYS A O 1
ATOM 1522 N N . LEU A 1 195 ? -20.134 8.649 25.577 1.00 92.19 195 LEU A N 1
ATOM 1523 C CA . LEU A 1 195 ? -20.865 7.381 25.494 1.00 92.19 195 LEU A CA 1
ATOM 1524 C C . LEU A 1 195 ? -22.292 7.624 24.986 1.00 92.19 195 LEU A C 1
ATOM 1526 O O . LEU A 1 195 ? -23.029 8.419 25.569 1.00 92.19 195 LEU A O 1
ATOM 1530 N N . VAL A 1 196 ? -22.695 6.910 23.936 1.00 89.44 196 VAL A N 1
ATOM 1531 C CA . VAL A 1 196 ? -24.027 6.992 23.319 1.00 89.44 196 VAL A CA 1
ATOM 1532 C C . VAL A 1 196 ? -24.789 5.694 23.568 1.00 89.44 196 VAL A C 1
ATOM 1534 O O . VAL A 1 196 ? -24.209 4.608 23.562 1.00 89.44 196 VAL A O 1
ATOM 1537 N N . SER A 1 197 ? -26.104 5.804 23.772 1.00 90.69 197 SER A N 1
ATOM 1538 C CA . SER A 1 197 ? -27.004 4.653 23.861 1.00 90.69 197 SER A CA 1
ATOM 1539 C C . SER A 1 197 ? -28.155 4.785 22.867 1.00 90.69 197 SER A C 1
ATOM 1541 O O . SER A 1 197 ? -28.681 5.883 22.685 1.00 90.69 197 SER A O 1
ATOM 1543 N N . SER A 1 198 ? -28.568 3.678 22.253 1.00 88.75 198 SER A N 1
ATOM 1544 C CA . SER A 1 198 ? -29.659 3.638 21.272 1.00 88.75 198 SER A CA 1
ATOM 1545 C C . SER A 1 198 ? -30.528 2.395 21.456 1.00 88.75 198 SER A C 1
ATOM 1547 O O . SER A 1 198 ? -30.033 1.334 21.827 1.00 88.75 198 SER A O 1
ATOM 1549 N N . SER A 1 199 ? -31.826 2.489 21.165 1.00 88.94 199 SER A N 1
ATOM 1550 C CA . SER A 1 199 ? -32.725 1.325 21.131 1.00 88.94 199 SER A CA 1
ATOM 1551 C C . SER A 1 199 ? -32.550 0.464 19.872 1.00 88.94 199 SER A C 1
ATOM 1553 O O . SER A 1 199 ? -33.027 -0.669 19.839 1.00 88.94 199 SER A O 1
ATOM 1555 N N . THR A 1 200 ? -31.854 0.973 18.851 1.00 82.94 200 THR A N 1
ATOM 1556 C CA . THR A 1 200 ? -31.601 0.291 17.574 1.00 82.94 200 THR A CA 1
ATOM 1557 C C . THR A 1 200 ? -30.115 0.288 17.226 1.00 82.94 200 THR A C 1
ATOM 1559 O O . THR A 1 200 ? -29.445 1.312 17.369 1.00 82.94 200 THR A O 1
ATOM 1562 N N . SER A 1 201 ? -29.622 -0.833 16.696 1.00 73.69 201 SER A N 1
ATOM 1563 C CA . SER A 1 201 ? -28.303 -0.929 16.060 1.00 73.69 201 SER A CA 1
ATOM 1564 C C . SER A 1 201 ? -28.485 -0.722 14.552 1.00 73.69 201 SER A C 1
ATOM 1566 O O . SER A 1 201 ? -29.071 -1.573 13.887 1.00 73.69 201 SER A O 1
ATOM 1568 N N . SER A 1 202 ? -28.103 0.444 14.018 1.00 63.03 202 SER A N 1
ATOM 1569 C CA . SER A 1 202 ? -28.450 0.842 12.637 1.00 63.03 202 SER A CA 1
ATOM 1570 C C . SER A 1 202 ? -27.259 1.002 11.693 1.00 63.03 202 SER A C 1
ATOM 1572 O O . SER A 1 202 ? -27.460 1.171 10.495 1.00 63.03 202 SER A O 1
ATOM 1574 N N . VAL A 1 203 ? -26.024 0.943 12.196 1.00 66.06 203 VAL A N 1
ATOM 1575 C CA . VAL A 1 203 ? -24.842 1.256 11.380 1.00 66.06 203 VAL A CA 1
ATOM 1576 C C . VAL A 1 203 ? -24.567 0.147 10.364 1.00 66.06 203 VAL A C 1
ATOM 1578 O O . VAL A 1 203 ? -24.474 0.421 9.173 1.00 66.06 203 VAL A O 1
ATOM 1581 N N . ARG A 1 204 ? -24.515 -1.122 10.792 1.00 65.81 204 ARG A N 1
ATOM 1582 C CA . ARG A 1 204 ? -24.141 -2.243 9.911 1.00 65.81 204 ARG A CA 1
ATOM 1583 C C . ARG A 1 204 ? -25.090 -2.426 8.724 1.00 65.81 204 ARG A C 1
ATOM 1585 O O . ARG A 1 204 ? -24.611 -2.552 7.603 1.00 65.81 204 ARG A O 1
ATOM 1592 N N . SER A 1 205 ? -26.403 -2.439 8.957 1.00 69.81 205 SER A N 1
ATOM 1593 C CA . SER A 1 205 ? -27.396 -2.703 7.904 1.00 69.81 205 SER A CA 1
ATOM 1594 C C . SER A 1 205 ? -27.357 -1.650 6.801 1.00 69.81 205 SER A C 1
ATOM 1596 O O . SER A 1 205 ? -27.413 -1.998 5.629 1.00 69.81 205 SER A O 1
ATOM 1598 N N . HIS A 1 206 ? -27.151 -0.384 7.167 1.00 77.19 206 HIS A N 1
ATOM 1599 C CA . HIS A 1 206 ? -27.094 0.708 6.202 1.00 77.19 206 HIS A CA 1
ATOM 1600 C C . HIS A 1 206 ? -25.940 0.554 5.200 1.00 77.19 206 HIS A C 1
ATOM 1602 O O . HIS A 1 206 ? -26.128 0.757 4.001 1.00 77.19 206 HIS A O 1
ATOM 1608 N N . TRP A 1 207 ? -24.760 0.135 5.668 1.00 80.44 207 TRP A N 1
ATOM 1609 C CA . TRP A 1 207 ? -23.631 -0.154 4.782 1.00 80.44 207 TRP A CA 1
ATOM 1610 C C . TRP A 1 207 ? -23.929 -1.331 3.846 1.00 80.44 207 TRP A C 1
ATOM 1612 O O . TRP A 1 207 ? -23.622 -1.250 2.663 1.00 80.44 207 TRP A O 1
ATOM 1622 N N . LEU A 1 208 ? -24.567 -2.402 4.334 1.00 81.19 208 LEU A N 1
ATOM 1623 C CA . LEU A 1 208 ? -24.898 -3.554 3.480 1.00 81.19 208 LEU A CA 1
ATOM 1624 C C . LEU A 1 208 ? -25.988 -3.246 2.444 1.00 81.19 208 LEU A C 1
ATOM 1626 O O . LEU A 1 208 ? -26.007 -3.866 1.390 1.00 81.19 208 LEU A O 1
ATOM 1630 N N . GLU A 1 209 ? -26.886 -2.308 2.743 1.00 83.19 209 GLU A N 1
ATOM 1631 C CA . GLU A 1 209 ? -27.929 -1.847 1.819 1.00 83.19 209 GLU A CA 1
ATOM 1632 C C . GLU A 1 209 ? -27.389 -0.898 0.740 1.00 83.19 209 GLU A C 1
ATOM 1634 O O . GLU A 1 209 ? -27.958 -0.817 -0.346 1.00 83.19 209 GLU A O 1
ATOM 1639 N N . THR A 1 210 ? -26.312 -0.166 1.044 1.00 82.75 210 THR A N 1
ATOM 1640 C CA . THR A 1 210 ? -25.783 0.897 0.174 1.00 82.75 210 THR A CA 1
ATOM 1641 C C . THR A 1 210 ? -24.624 0.423 -0.707 1.00 82.75 210 THR A C 1
ATOM 1643 O O . THR A 1 210 ? -24.429 0.960 -1.795 1.00 82.75 210 THR A O 1
ATOM 1646 N N . LEU A 1 211 ? -23.849 -0.565 -0.250 1.00 81.31 211 LEU A N 1
ATOM 1647 C CA . LEU A 1 211 ? -22.702 -1.103 -0.981 1.00 81.31 211 LEU A CA 1
ATOM 1648 C C . LEU A 1 211 ? -23.089 -2.292 -1.853 1.00 81.31 211 LEU A C 1
ATOM 1650 O O . LEU A 1 211 ? -23.822 -3.184 -1.422 1.00 81.31 211 LEU A O 1
ATOM 1654 N N . HIS A 1 212 ? -22.513 -2.353 -3.047 1.00 86.12 212 HIS A N 1
ATOM 1655 C CA . HIS A 1 212 ? -22.598 -3.526 -3.899 1.00 86.12 212 HIS A CA 1
ATOM 1656 C C . HIS A 1 212 ? -21.548 -4.557 -3.485 1.00 86.12 212 HIS A C 1
ATOM 1658 O O . HIS A 1 212 ? -20.497 -4.249 -2.918 1.00 86.12 212 HIS A O 1
ATOM 1664 N N . ASP A 1 213 ? -21.847 -5.823 -3.761 1.00 89.81 213 ASP A N 1
ATOM 1665 C CA . ASP A 1 213 ? -20.870 -6.893 -3.605 1.00 89.81 213 ASP A CA 1
ATOM 1666 C C . ASP A 1 213 ? -19.611 -6.584 -4.437 1.00 89.81 213 ASP A C 1
ATOM 1668 O O . ASP A 1 213 ? -19.730 -6.155 -5.583 1.00 89.81 213 ASP A O 1
ATOM 1672 N N . GLN A 1 214 ? -18.423 -6.822 -3.873 1.00 81.12 214 GLN A N 1
ATOM 1673 C CA . GLN A 1 214 ? -17.103 -6.543 -4.466 1.00 81.12 214 GLN A CA 1
ATOM 1674 C C . GLN A 1 214 ? -16.688 -5.064 -4.545 1.00 81.12 214 GLN A C 1
ATOM 1676 O O . GLN A 1 214 ? -15.623 -4.767 -5.095 1.00 81.12 214 GLN A O 1
ATOM 1681 N N . ASP A 1 215 ? -17.460 -4.150 -3.947 1.00 81.31 215 ASP A N 1
ATOM 1682 C CA . ASP A 1 215 ? -17.063 -2.747 -3.810 1.00 81.31 215 ASP A CA 1
ATOM 1683 C C . ASP A 1 215 ? -15.764 -2.600 -3.000 1.00 81.31 215 ASP A C 1
ATOM 1685 O O . ASP A 1 215 ? -15.560 -3.255 -1.975 1.00 81.31 215 ASP A O 1
ATOM 1689 N N . MET A 1 216 ? -14.900 -1.689 -3.454 1.00 75.50 216 MET A N 1
ATOM 1690 C CA . MET A 1 216 ? -13.715 -1.231 -2.731 1.00 75.50 216 MET A CA 1
ATOM 1691 C C . MET A 1 216 ? -13.900 0.242 -2.372 1.00 75.50 216 MET A C 1
ATOM 1693 O O . MET A 1 216 ? -14.148 1.074 -3.245 1.00 75.50 216 MET A O 1
ATOM 1697 N N . ILE A 1 217 ? -13.752 0.567 -1.093 1.00 75.75 217 ILE A N 1
ATOM 1698 C CA . ILE A 1 217 ? -13.956 1.911 -0.559 1.00 75.75 217 ILE A CA 1
ATOM 1699 C C . ILE A 1 217 ? -12.665 2.387 0.075 1.00 75.75 217 ILE A C 1
ATOM 1701 O O . ILE A 1 217 ? -12.126 1.736 0.964 1.00 75.75 217 ILE A O 1
ATOM 1705 N N . HIS A 1 218 ? -12.206 3.553 -0.356 1.00 70.88 218 HIS A N 1
ATOM 1706 C CA . HIS A 1 218 ? -11.106 4.263 0.277 1.00 70.88 218 HIS A CA 1
ATOM 1707 C C . HIS A 1 218 ? -11.649 5.176 1.380 1.00 70.88 218 HIS A C 1
ATOM 1709 O O . HIS A 1 218 ? -12.478 6.048 1.115 1.00 70.88 218 HIS A O 1
ATOM 1715 N N . LEU A 1 219 ? -11.203 4.948 2.616 1.00 68.06 219 LEU A N 1
ATOM 1716 C CA . LEU A 1 219 ? -11.652 5.661 3.816 1.00 68.06 219 LEU A CA 1
ATOM 1717 C C . LEU A 1 219 ? -10.698 6.799 4.231 1.00 68.06 219 LEU A C 1
ATOM 1719 O O . LEU A 1 219 ? -11.035 7.568 5.130 1.00 68.06 219 LEU A O 1
ATOM 1723 N N . GLY A 1 220 ? -9.559 6.944 3.545 1.00 57.78 220 GLY A N 1
ATOM 1724 C CA . GLY A 1 220 ? -8.538 7.967 3.784 1.00 57.78 220 GLY A CA 1
ATOM 1725 C C . GLY A 1 220 ? -7.180 7.369 4.160 1.00 57.78 220 GLY A C 1
ATOM 1726 O O . GLY A 1 220 ? -7.112 6.252 4.662 1.00 57.78 220 GLY A O 1
ATOM 1727 N N . HIS A 1 221 ? -6.107 8.136 3.934 1.00 67.31 221 HIS A N 1
ATOM 1728 C CA . HIS A 1 221 ? -4.717 7.685 4.081 1.00 67.31 221 HIS A CA 1
ATOM 1729 C C . HIS A 1 221 ? -4.445 6.388 3.285 1.00 67.31 221 HIS A C 1
ATOM 1731 O O . HIS A 1 221 ? -4.443 6.451 2.058 1.00 67.31 221 HIS A O 1
ATOM 1737 N N . ALA A 1 222 ? -4.283 5.244 3.952 1.00 67.19 222 ALA A N 1
ATOM 1738 C CA . ALA A 1 222 ? -4.128 3.920 3.348 1.00 67.19 222 ALA A CA 1
ATOM 1739 C C . ALA A 1 222 ? -5.333 2.994 3.614 1.00 67.19 222 ALA A C 1
ATOM 1741 O O . ALA A 1 222 ? -5.380 1.861 3.131 1.00 67.19 222 ALA A O 1
ATOM 1742 N N . ALA A 1 223 ? -6.336 3.476 4.357 1.00 77.00 223 ALA A N 1
ATOM 1743 C CA . ALA A 1 223 ? -7.442 2.664 4.840 1.00 77.00 223 ALA A CA 1
ATOM 1744 C C . ALA A 1 223 ? -8.406 2.283 3.713 1.00 77.00 223 ALA A C 1
ATOM 1746 O O . ALA A 1 223 ? -9.078 3.136 3.118 1.00 77.00 223 ALA A O 1
ATOM 1747 N N . LEU A 1 224 ? -8.531 0.981 3.461 1.00 79.19 224 LEU A N 1
ATOM 1748 C CA . LEU A 1 224 ? -9.418 0.423 2.443 1.00 79.19 224 LEU A CA 1
ATOM 1749 C C . LEU A 1 224 ? -10.404 -0.573 3.049 1.00 79.19 224 LEU A C 1
ATOM 1751 O O . LEU A 1 224 ? -10.090 -1.326 3.971 1.00 79.19 224 LEU A O 1
ATOM 1755 N N . LEU A 1 225 ? -11.607 -0.605 2.488 1.00 85.94 225 LEU A N 1
ATOM 1756 C CA . LEU A 1 225 ? -12.660 -1.540 2.849 1.00 85.94 225 LEU A CA 1
ATOM 1757 C C . LEU A 1 225 ? -13.136 -2.267 1.596 1.00 85.94 225 LEU A C 1
ATOM 1759 O O . LEU A 1 225 ? -13.567 -1.639 0.633 1.00 85.94 225 LEU A O 1
ATOM 1763 N N . TYR A 1 226 ? -13.078 -3.594 1.630 1.00 85.94 226 TYR A N 1
ATOM 1764 C CA . TYR A 1 226 ? -13.533 -4.456 0.547 1.00 85.94 226 TYR A CA 1
ATOM 1765 C C . TYR A 1 226 ? -14.801 -5.210 0.942 1.00 85.94 226 TYR A C 1
ATOM 1767 O O . TYR A 1 226 ? -14.856 -5.846 2.004 1.00 85.94 226 TYR A O 1
ATOM 1775 N N . ARG A 1 227 ? -15.814 -5.170 0.073 1.00 91.19 227 ARG A N 1
ATOM 1776 C CA . ARG A 1 227 ? -17.087 -5.855 0.267 1.00 91.19 227 ARG A CA 1
ATOM 1777 C C . ARG A 1 227 ? -17.083 -7.261 -0.305 1.00 91.19 227 ARG A C 1
ATOM 1779 O O . ARG A 1 227 ? -16.971 -7.447 -1.504 1.00 91.19 227 ARG A O 1
ATOM 1786 N N . GLN A 1 228 ? -17.303 -8.247 0.562 1.00 91.50 228 GLN A N 1
ATOM 1787 C CA . GLN A 1 228 ? -17.452 -9.647 0.179 1.00 91.50 228 GLN A CA 1
ATOM 1788 C C . GLN A 1 228 ? -18.782 -10.180 0.709 1.00 91.50 228 GLN A C 1
ATOM 1790 O O . GLN A 1 228 ? -18.909 -10.424 1.903 1.00 91.50 228 GLN A O 1
ATOM 1795 N N . ARG A 1 229 ? -19.779 -10.362 -0.158 1.00 90.56 229 ARG A N 1
ATOM 1796 C CA . ARG A 1 229 ? -21.137 -10.840 0.167 1.00 90.56 229 ARG A CA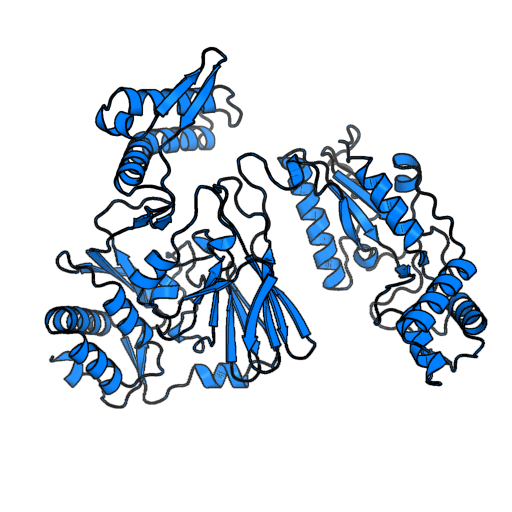 1
ATOM 1797 C C . ARG A 1 229 ? -21.786 -10.129 1.335 1.00 90.56 229 ARG A C 1
ATOM 1799 O O . ARG A 1 229 ? -22.383 -9.102 1.082 1.00 90.56 229 ARG A O 1
ATOM 1806 N N . ASP A 1 230 ? -21.670 -10.682 2.551 1.00 89.25 230 ASP A N 1
ATOM 1807 C CA . ASP A 1 230 ? -22.200 -10.192 3.835 1.00 89.25 230 ASP A CA 1
ATOM 1808 C C . ASP A 1 230 ? -21.112 -9.782 4.844 1.00 89.25 230 ASP A C 1
ATOM 1810 O O . ASP A 1 230 ? -21.400 -9.257 5.927 1.00 89.25 230 ASP A O 1
ATOM 1814 N N . HIS A 1 231 ? -19.855 -9.865 4.419 1.00 90.62 231 HIS A N 1
ATOM 1815 C CA . HIS A 1 231 ? -18.643 -9.536 5.151 1.00 90.62 231 HIS A CA 1
ATOM 1816 C C . HIS A 1 231 ? -17.913 -8.317 4.583 1.00 90.62 231 HIS A C 1
ATOM 1818 O O . HIS A 1 231 ? -18.150 -7.877 3.456 1.00 90.62 231 HIS A O 1
ATOM 1824 N N . LEU A 1 232 ? -17.037 -7.748 5.407 1.00 90.44 232 LEU A N 1
ATOM 1825 C CA . LEU A 1 232 ? -16.201 -6.605 5.066 1.00 90.44 232 LEU A CA 1
ATOM 1826 C C . LEU A 1 232 ? -14.779 -6.887 5.524 1.00 90.44 232 LEU A C 1
ATOM 1828 O O . LEU A 1 232 ? -14.569 -7.268 6.676 1.00 90.44 232 LEU A O 1
ATOM 1832 N N . LEU A 1 233 ? -13.828 -6.736 4.612 1.00 93.88 233 LEU A N 1
ATOM 1833 C CA . LEU A 1 233 ? -12.402 -6.874 4.888 1.00 93.88 233 LEU A CA 1
ATOM 1834 C C . LEU A 1 233 ? -11.807 -5.476 4.977 1.00 93.88 233 LEU A C 1
ATOM 1836 O O . LEU A 1 233 ? -12.103 -4.637 4.127 1.00 93.88 233 LEU A O 1
ATOM 1840 N N . TRP A 1 234 ? -11.023 -5.214 6.015 1.00 92.38 234 TRP A N 1
ATOM 1841 C CA . TRP A 1 234 ? -10.374 -3.918 6.212 1.00 92.38 234 TRP A CA 1
ATOM 1842 C C . TRP A 1 234 ? -8.881 -4.049 5.949 1.00 92.38 234 TRP A C 1
ATOM 1844 O O . TRP A 1 234 ? -8.282 -5.041 6.356 1.00 92.38 234 TRP A O 1
ATOM 1854 N N . PHE A 1 235 ? -8.285 -3.048 5.318 1.00 88.94 235 PHE A N 1
ATOM 1855 C CA . PHE A 1 235 ? -6.850 -2.963 5.059 1.00 88.94 235 PHE A CA 1
ATOM 1856 C C . PHE A 1 235 ? -6.337 -1.643 5.628 1.00 88.94 235 PHE A C 1
ATOM 1858 O O . PHE A 1 235 ? -6.995 -0.624 5.424 1.00 88.94 235 PHE A O 1
ATOM 1865 N N . ASP A 1 236 ? -5.229 -1.697 6.370 1.00 86.62 236 ASP A N 1
ATOM 1866 C CA . ASP A 1 236 ? -4.539 -0.561 7.005 1.00 86.62 236 ASP A CA 1
ATOM 1867 C C . ASP A 1 236 ? -5.489 0.491 7.591 1.00 86.62 236 ASP A C 1
ATOM 1869 O O . ASP A 1 236 ? -5.523 1.631 7.126 1.00 86.62 236 ASP A O 1
ATOM 1873 N N . PRO A 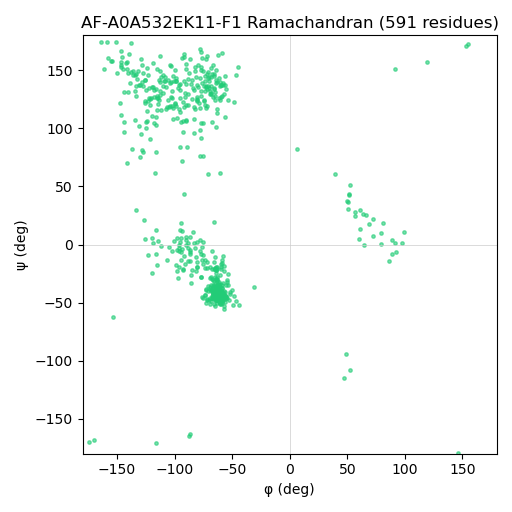1 237 ? -6.343 0.126 8.569 1.00 83.94 237 PRO A N 1
ATOM 1874 C CA . PRO A 1 237 ? -7.412 0.997 9.034 1.00 83.94 237 PRO A CA 1
ATOM 1875 C C . PRO A 1 237 ? -6.864 2.127 9.911 1.00 83.94 237 PRO A C 1
ATOM 1877 O O . PRO A 1 237 ? -7.014 2.122 11.131 1.00 83.94 237 PRO A O 1
ATOM 1880 N N . TRP A 1 238 ? -6.252 3.118 9.278 1.00 80.06 238 TRP A N 1
ATOM 1881 C CA . TRP A 1 238 ? -5.871 4.383 9.875 1.00 80.06 238 TRP A CA 1
ATOM 1882 C C . TRP A 1 238 ? -7.004 5.385 9.650 1.00 80.06 238 TRP A C 1
ATOM 1884 O O . TRP A 1 238 ? -7.147 5.988 8.588 1.00 80.06 238 TRP A O 1
ATOM 1894 N N . LEU A 1 239 ? -7.869 5.530 10.654 1.00 76.38 239 LEU A N 1
ATOM 1895 C CA . LEU A 1 239 ? -9.094 6.332 10.540 1.00 76.38 239 LEU A CA 1
ATOM 1896 C C . LEU A 1 239 ? -8.995 7.708 11.215 1.00 76.38 239 LEU A C 1
ATOM 1898 O O . LEU A 1 239 ? -9.905 8.535 11.118 1.00 76.38 239 LEU A O 1
ATOM 1902 N N . LEU A 1 240 ? -7.886 7.961 11.909 1.00 67.88 240 LEU A N 1
ATOM 1903 C CA . LEU A 1 240 ? -7.631 9.192 12.642 1.00 67.88 240 LEU A CA 1
ATOM 1904 C C . LEU A 1 240 ? -6.731 10.136 11.838 1.00 67.88 240 LEU A C 1
ATOM 1906 O O . LEU A 1 240 ? -5.588 9.788 11.568 1.00 67.88 240 LEU A O 1
ATOM 1910 N N . PRO A 1 241 ? -7.152 11.364 11.502 1.00 53.78 241 PRO A N 1
ATOM 1911 C CA . PRO A 1 241 ? -6.247 12.314 10.868 1.00 53.78 241 PRO A CA 1
ATOM 1912 C C . PRO A 1 241 ? -5.043 12.614 11.779 1.00 53.78 241 PRO A C 1
ATOM 1914 O O . PRO A 1 241 ? -5.206 12.843 12.979 1.00 53.78 241 PRO A O 1
ATOM 1917 N N . TRP A 1 242 ? -3.838 12.653 11.194 1.00 45.09 242 TRP A N 1
ATOM 1918 C CA . TRP A 1 242 ? -2.581 13.001 11.882 1.00 45.09 242 TRP A CA 1
ATOM 1919 C C . TRP A 1 242 ? -2.684 14.348 12.620 1.00 45.09 242 TRP A C 1
ATOM 1921 O O . TRP A 1 242 ? -2.182 14.525 13.728 1.00 45.09 242 TRP A O 1
ATOM 1931 N N . PHE A 1 243 ? -3.440 15.283 12.040 1.00 45.12 243 PHE A N 1
ATOM 1932 C CA . PHE A 1 243 ? -3.800 16.560 12.646 1.00 45.12 243 PHE A CA 1
ATOM 1933 C C . PHE A 1 243 ? -5.105 16.404 13.437 1.00 45.12 243 PHE A C 1
ATOM 1935 O O . PHE A 1 243 ? -6.195 16.728 12.960 1.00 45.12 243 PHE A O 1
ATOM 1942 N N . ALA A 1 244 ? -5.004 15.931 14.677 1.00 43.59 244 ALA A N 1
ATOM 1943 C CA . ALA A 1 244 ? -6.124 15.817 15.617 1.00 43.59 244 ALA A CA 1
ATOM 1944 C C . ALA A 1 244 ? -6.732 17.178 16.061 1.00 43.59 244 ALA A C 1
ATOM 1946 O O . ALA A 1 244 ? -7.421 17.256 17.077 1.00 43.59 244 ALA A O 1
ATOM 1947 N N . GLU A 1 245 ? -6.505 18.257 15.306 1.00 44.09 245 GLU A N 1
ATOM 1948 C CA . GLU A 1 245 ? -7.074 19.594 15.527 1.00 44.09 245 GLU A CA 1
ATOM 1949 C C . GLU A 1 245 ? -8.334 19.867 14.686 1.00 44.09 245 GLU A C 1
ATOM 1951 O O . GLU A 1 245 ? -8.963 20.922 14.823 1.00 44.09 245 GLU A O 1
ATOM 1956 N N . SER A 1 246 ? -8.736 18.927 13.823 1.00 45.56 246 SER A N 1
ATOM 1957 C CA . SER A 1 246 ? -9.982 19.053 13.065 1.00 45.56 246 SER A CA 1
ATOM 1958 C C . SER A 1 246 ? -11.200 18.957 13.989 1.00 45.56 246 SER A C 1
ATOM 1960 O O . SER A 1 246 ? -11.350 18.021 14.773 1.00 45.56 246 SER A O 1
ATOM 1962 N N . SER A 1 247 ? -12.114 19.923 13.874 1.00 46.84 247 SER A N 1
ATOM 1963 C CA . SER A 1 247 ? -13.408 19.934 14.570 1.00 46.84 247 SER A CA 1
ATOM 1964 C C . SER A 1 247 ? -14.435 18.969 13.966 1.00 46.84 247 SER A C 1
ATOM 1966 O O . SER A 1 247 ? -15.589 18.958 14.396 1.00 46.84 247 SER A O 1
ATOM 1968 N N . VAL A 1 248 ? -14.056 18.209 12.936 1.00 45.81 248 VAL A N 1
ATOM 1969 C CA . VAL A 1 248 ? -14.939 17.263 12.250 1.00 45.81 248 VAL A CA 1
ATOM 1970 C C . VAL A 1 248 ? -14.818 15.892 12.928 1.00 45.81 248 VAL A C 1
ATOM 1972 O O . VAL A 1 248 ? -13.695 15.431 13.141 1.00 45.81 248 VAL A O 1
ATOM 1975 N N . PRO A 1 249 ? -15.935 15.226 13.279 1.00 53.22 249 PRO A N 1
ATOM 1976 C CA . PRO A 1 249 ? -15.907 13.840 13.736 1.00 53.22 249 PRO A CA 1
ATOM 1977 C C . PRO A 1 249 ? -15.171 12.975 12.708 1.00 53.22 249 PRO A C 1
ATOM 1979 O O . PRO A 1 249 ? -15.522 12.993 11.528 1.00 53.22 249 PRO A O 1
ATOM 1982 N N . SER A 1 250 ? -14.131 12.258 13.129 1.00 55.16 250 SER A N 1
ATOM 1983 C CA . SER A 1 250 ? -13.453 11.300 12.253 1.00 55.16 250 SER A CA 1
ATOM 1984 C C . SER A 1 250 ? -14.384 10.118 11.970 1.00 55.16 250 SER A C 1
ATOM 1986 O O . SER A 1 250 ? -15.254 9.796 12.784 1.00 55.16 250 SER A O 1
ATOM 1988 N N . LEU A 1 251 ? -14.223 9.474 10.814 1.00 62.41 251 LEU A N 1
ATOM 1989 C CA . LEU A 1 251 ? -14.948 8.248 10.492 1.00 62.41 251 LEU A CA 1
ATOM 1990 C C . LEU A 1 251 ? -14.511 7.160 11.491 1.00 62.41 251 LEU A C 1
ATOM 1992 O O . LEU A 1 251 ? -13.411 6.643 11.382 1.00 62.41 251 LEU A O 1
ATOM 1996 N N . TRP A 1 252 ? -15.316 6.865 12.517 1.00 71.06 252 TRP A N 1
ATOM 1997 C CA . TRP A 1 252 ? -14.894 5.991 13.623 1.00 71.06 252 TRP A CA 1
ATOM 1998 C C . TRP A 1 252 ? -15.279 4.527 13.420 1.00 71.06 252 TRP A C 1
ATOM 2000 O O . TRP A 1 252 ? -16.243 4.228 12.719 1.00 71.06 252 TRP A O 1
ATOM 2010 N N . GLY A 1 253 ? -14.610 3.615 14.135 1.00 62.03 253 GLY A N 1
ATOM 2011 C CA . GLY A 1 253 ? -14.949 2.187 14.140 1.00 62.03 253 GLY A CA 1
ATOM 2012 C C . GLY A 1 253 ? -16.411 1.896 14.507 1.00 62.03 253 GLY A C 1
ATOM 2013 O O . GLY A 1 253 ? -16.992 0.968 13.964 1.00 62.03 253 GLY A O 1
ATOM 2014 N N . SER A 1 254 ? -17.045 2.730 15.339 1.00 65.62 254 SER A N 1
ATOM 2015 C CA . SER A 1 254 ? -18.475 2.619 15.678 1.00 65.62 254 SER A CA 1
ATOM 2016 C C . SER A 1 254 ? -19.427 3.084 14.568 1.00 65.62 254 SER A C 1
ATOM 2018 O O . SER A 1 254 ? -20.615 2.770 14.598 1.00 65.62 254 SER A O 1
ATOM 2020 N N . LEU A 1 255 ? -18.928 3.842 13.588 1.00 74.44 255 LEU A N 1
ATOM 2021 C CA . LEU A 1 255 ? -19.658 4.254 12.384 1.00 74.44 255 LEU A CA 1
ATOM 2022 C C . LEU A 1 255 ? -19.424 3.305 11.208 1.00 74.44 255 LEU A C 1
ATOM 2024 O O . LEU A 1 255 ? -20.043 3.462 10.152 1.00 74.44 255 LEU A O 1
ATOM 2028 N N . LEU A 1 256 ? -18.552 2.318 11.398 1.00 80.31 256 LEU A N 1
ATOM 2029 C CA . LEU A 1 256 ? -18.230 1.323 10.405 1.00 80.31 256 LEU A CA 1
ATOM 2030 C C . LEU A 1 256 ? -18.734 -0.057 10.850 1.00 80.31 256 LEU A C 1
ATOM 2032 O O . LEU A 1 256 ? -18.831 -0.371 12.034 1.00 80.31 256 LEU A O 1
ATOM 2036 N N . PRO A 1 257 ? -19.098 -0.909 9.895 1.00 81.06 257 PRO A N 1
ATOM 2037 C CA . PRO A 1 257 ? -19.522 -2.271 10.174 1.00 81.06 257 PRO A CA 1
ATOM 2038 C C . PRO A 1 257 ? -18.342 -3.123 10.651 1.00 81.06 257 PRO A C 1
ATOM 2040 O O . PRO A 1 257 ? -17.249 -3.044 10.093 1.00 81.06 257 PRO A O 1
ATOM 2043 N N . LYS A 1 258 ? -18.592 -3.999 11.632 1.00 86.94 258 LYS A N 1
ATOM 2044 C CA . LYS A 1 258 ? -17.591 -4.939 12.155 1.00 86.94 258 LYS A CA 1
ATOM 2045 C C . LYS A 1 258 ? -16.861 -5.680 11.014 1.00 86.94 258 LYS A C 1
ATOM 2047 O O . LYS A 1 258 ? -17.533 -6.367 10.233 1.00 86.94 258 LYS A O 1
ATOM 2052 N N . PRO A 1 259 ? -15.520 -5.596 10.935 1.00 90.75 259 PRO A N 1
ATOM 2053 C CA . PRO A 1 259 ? -14.746 -6.343 9.952 1.00 90.75 259 PRO A CA 1
ATOM 2054 C C . PRO A 1 259 ? -14.820 -7.852 10.202 1.00 90.75 259 PRO A C 1
ATOM 2056 O O . PRO A 1 259 ? -14.837 -8.317 11.340 1.00 90.75 259 PRO A O 1
ATOM 2059 N N . ALA A 1 260 ? -14.822 -8.628 9.121 1.00 93.75 260 ALA A N 1
ATOM 2060 C CA . ALA A 1 260 ? -14.601 -10.072 9.180 1.00 93.75 260 ALA A CA 1
ATOM 2061 C C . ALA A 1 260 ? -13.117 -10.411 9.380 1.00 93.75 260 ALA A C 1
ATOM 2063 O O . ALA A 1 260 ? -12.800 -11.448 9.956 1.00 93.75 260 ALA A O 1
ATOM 2064 N N . ALA A 1 261 ? -12.233 -9.533 8.908 1.00 96.06 261 ALA A N 1
ATOM 2065 C CA . ALA A 1 261 ? -10.793 -9.591 9.091 1.00 96.06 261 ALA A CA 1
ATOM 2066 C C . ALA A 1 261 ? -10.181 -8.207 8.826 1.00 96.06 261 ALA A C 1
ATOM 2068 O O . ALA A 1 261 ? -10.718 -7.431 8.028 1.00 96.06 261 ALA A O 1
ATOM 2069 N N . VAL A 1 262 ? -9.060 -7.920 9.484 1.00 95.12 262 VAL A N 1
ATOM 2070 C CA . VAL A 1 262 ? -8.236 -6.728 9.243 1.00 95.12 262 VAL A CA 1
ATOM 2071 C C . VAL A 1 262 ? -6.878 -7.177 8.735 1.00 95.12 262 VAL A C 1
ATOM 2073 O O . VAL A 1 262 ? -6.285 -8.076 9.318 1.00 95.12 262 VAL A O 1
ATOM 2076 N N . PHE A 1 263 ? -6.377 -6.541 7.690 1.00 93.88 263 PHE A N 1
ATOM 2077 C CA . PHE A 1 263 ? -5.090 -6.816 7.075 1.00 93.88 263 PHE A CA 1
ATOM 2078 C C . PHE A 1 263 ? -4.181 -5.609 7.274 1.00 93.88 263 PHE A C 1
ATOM 2080 O O . PHE A 1 263 ? -4.516 -4.511 6.841 1.00 93.88 263 PHE A O 1
ATOM 2087 N N . LEU A 1 264 ? -3.045 -5.820 7.931 1.00 90.31 264 LEU A N 1
ATOM 2088 C CA . LEU A 1 264 ? -1.991 -4.819 8.075 1.00 90.31 264 LEU A CA 1
ATOM 2089 C C . LEU A 1 264 ? -0.910 -5.126 7.043 1.00 90.31 264 LEU A C 1
ATOM 2091 O O . LEU A 1 264 ? -0.413 -6.256 6.980 1.00 90.31 264 LEU A O 1
ATOM 2095 N N . THR A 1 265 ? -0.612 -4.172 6.173 1.00 81.25 265 THR A N 1
ATOM 2096 C CA . THR A 1 265 ? 0.325 -4.344 5.058 1.00 81.25 265 THR A CA 1
ATOM 2097 C C . THR A 1 265 ? 1.762 -4.337 5.552 1.00 81.25 265 THR A C 1
ATOM 2099 O O . THR A 1 265 ? 2.539 -5.218 5.178 1.00 81.25 265 THR A O 1
ATOM 2102 N N . HIS A 1 266 ? 2.127 -3.397 6.420 1.00 76.88 266 HIS A N 1
ATOM 2103 C CA . HIS A 1 266 ? 3.486 -3.262 6.927 1.00 76.88 266 HIS A CA 1
ATOM 2104 C C . HIS A 1 266 ? 3.577 -2.393 8.173 1.00 76.88 266 HIS A C 1
ATOM 2106 O O . HIS A 1 266 ? 2.569 -1.902 8.679 1.00 76.88 266 HIS A O 1
ATOM 2112 N N . ASP A 1 267 ? 4.786 -2.345 8.729 1.00 66.94 267 ASP A N 1
ATOM 2113 C CA . ASP A 1 267 ? 5.072 -1.675 9.984 1.00 66.94 267 ASP A CA 1
ATOM 2114 C C . ASP A 1 267 ? 5.585 -0.269 9.734 1.00 66.94 267 ASP A C 1
ATOM 2116 O O . ASP A 1 267 ? 6.787 -0.025 9.694 1.00 66.94 267 ASP A O 1
ATOM 2120 N N . HIS A 1 268 ? 4.630 0.618 9.550 1.00 64.94 268 HIS A N 1
ATOM 2121 C CA . HIS A 1 268 ? 4.831 2.042 9.663 1.00 64.94 268 HIS A CA 1
ATOM 2122 C C . HIS A 1 268 ? 3.650 2.584 10.456 1.00 64.94 268 HIS A C 1
ATOM 2124 O O . HIS A 1 268 ? 2.577 1.959 10.492 1.00 64.94 268 HIS A O 1
ATOM 2130 N N . ASP A 1 269 ? 3.880 3.662 11.205 1.00 59.19 269 ASP A N 1
ATOM 2131 C CA . ASP A 1 269 ? 2.886 4.125 12.159 1.00 59.19 269 ASP A CA 1
ATOM 2132 C C . ASP A 1 269 ? 1.580 4.435 11.431 1.00 59.19 269 ASP A C 1
ATOM 2134 O O . ASP A 1 269 ? 0.562 3.866 11.812 1.00 59.19 269 ASP A O 1
ATOM 2138 N N . ASP A 1 270 ? 1.628 5.162 10.319 1.00 58.72 270 ASP A N 1
ATOM 2139 C CA . ASP A 1 270 ? 0.480 5.509 9.474 1.00 58.72 270 ASP A CA 1
ATOM 2140 C C . ASP A 1 270 ? -0.310 4.315 8.857 1.00 58.72 270 ASP A C 1
ATOM 2142 O O . ASP A 1 270 ? -1.502 4.454 8.576 1.00 58.72 270 ASP A O 1
ATOM 2146 N N . HIS A 1 271 ? 0.243 3.094 8.813 1.00 72.88 271 HIS A N 1
ATOM 2147 C CA . HIS A 1 271 ? -0.475 1.862 8.425 1.00 72.88 271 HIS A CA 1
ATOM 2148 C C . HIS A 1 271 ? -1.007 1.042 9.617 1.00 72.88 271 HIS A C 1
ATOM 2150 O O . HIS A 1 271 ? -1.923 0.220 9.470 1.00 72.88 271 HIS A O 1
ATOM 2156 N N . VAL A 1 272 ? -0.467 1.261 10.821 1.00 78.88 272 VAL A N 1
ATOM 2157 C CA . VAL A 1 272 ? -0.801 0.524 12.050 1.00 78.88 272 VAL A CA 1
ATOM 2158 C C . VAL A 1 272 ? -1.154 1.505 13.163 1.00 78.88 272 VAL A C 1
ATOM 2160 O O . VAL A 1 272 ? -0.361 1.766 14.059 1.00 78.88 272 VAL A O 1
ATOM 2163 N N . ASP A 1 273 ? -2.393 2.004 13.171 1.00 81.19 273 ASP A N 1
ATOM 2164 C CA . ASP A 1 273 ? -2.854 2.932 14.209 1.00 81.19 273 ASP A CA 1
ATOM 2165 C C . ASP A 1 273 ? -3.325 2.200 15.485 1.00 81.19 273 ASP A C 1
ATOM 2167 O O . ASP A 1 273 ? -4.438 1.649 15.501 1.00 81.19 273 ASP A O 1
ATOM 2171 N N . PRO A 1 274 ? -2.590 2.241 16.618 1.00 83.50 274 PRO A N 1
ATOM 2172 C CA . PRO A 1 274 ? -3.037 1.589 17.847 1.00 83.50 274 PRO A CA 1
ATOM 2173 C C . PRO A 1 274 ? -4.336 2.198 18.368 1.00 83.50 274 PRO A C 1
ATOM 2175 O O . PRO A 1 274 ? -5.121 1.505 19.012 1.00 83.50 274 PRO A O 1
ATOM 2178 N N . ARG A 1 275 ? -4.584 3.484 18.076 1.00 81.44 275 ARG A N 1
ATOM 2179 C CA . ARG A 1 275 ? -5.814 4.173 18.470 1.00 81.44 275 ARG A CA 1
ATOM 2180 C C . ARG A 1 275 ? -6.999 3.543 17.753 1.00 81.44 275 ARG A C 1
ATOM 2182 O O . ARG A 1 275 ? -7.903 3.102 18.445 1.00 81.44 275 ARG A O 1
ATOM 2189 N N . THR A 1 276 ? -6.984 3.408 16.426 1.00 84.56 276 THR A N 1
ATOM 2190 C CA . THR A 1 276 ? -8.068 2.740 15.682 1.00 84.56 276 THR A CA 1
ATOM 2191 C C . THR A 1 276 ? -8.244 1.277 16.110 1.00 84.56 276 THR A C 1
ATOM 2193 O O . THR A 1 276 ? -9.356 0.859 16.448 1.00 84.56 276 THR A O 1
ATOM 2196 N N . LEU A 1 277 ? -7.155 0.503 16.192 1.00 88.62 277 LEU A N 1
ATOM 2197 C CA . LEU A 1 277 ? -7.196 -0.916 16.574 1.00 88.62 277 LEU A CA 1
ATOM 2198 C C . LEU A 1 277 ? -7.748 -1.144 17.997 1.00 88.62 277 LEU A C 1
ATOM 2200 O O . LEU A 1 277 ? -8.434 -2.141 18.261 1.00 88.62 277 LEU A O 1
ATOM 2204 N N . LEU A 1 278 ? -7.521 -0.207 18.922 1.00 87.50 278 LEU A N 1
ATOM 2205 C CA . LEU A 1 278 ? -8.045 -0.270 20.288 1.00 87.50 278 LEU A CA 1
ATOM 2206 C C . LEU A 1 278 ? -9.583 -0.307 20.341 1.00 87.50 278 LEU A C 1
ATOM 2208 O O . LEU A 1 278 ? -10.129 -0.911 21.265 1.00 87.50 278 LEU A O 1
ATOM 2212 N N . HIS A 1 279 ? -10.287 0.233 19.341 1.00 85.56 279 HIS A N 1
ATOM 2213 C CA . HIS A 1 279 ? -11.762 0.252 19.297 1.00 85.56 279 HIS A CA 1
ATOM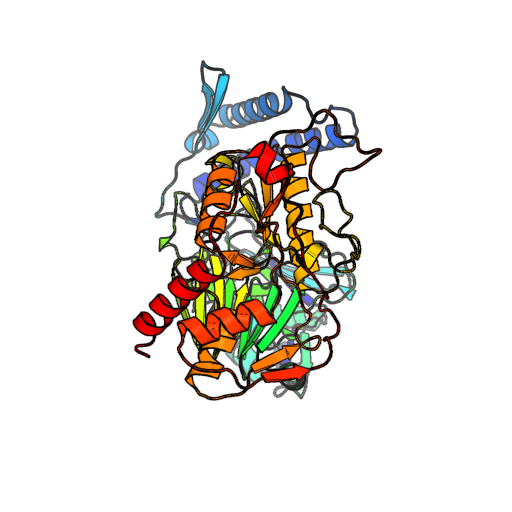 2214 C C . HIS A 1 279 ? -12.381 -0.883 18.485 1.00 85.56 279 HIS A C 1
ATOM 2216 O O . HIS A 1 279 ? -13.598 -1.031 18.489 1.00 85.56 279 HIS A O 1
ATOM 2222 N N . LEU A 1 280 ? -11.583 -1.711 17.809 1.00 89.06 280 LEU A N 1
ATOM 2223 C CA . LEU A 1 280 ? -12.133 -2.847 17.070 1.00 89.06 280 LEU A CA 1
ATOM 2224 C C . LEU A 1 280 ? -12.562 -3.990 18.002 1.00 89.06 280 LEU A C 1
ATOM 2226 O O . LEU A 1 280 ? -11.925 -4.212 19.039 1.00 89.06 280 LEU A O 1
ATOM 2230 N N . PRO A 1 281 ? -13.582 -4.781 17.633 1.00 89.56 281 PRO A N 1
ATOM 2231 C CA . PRO A 1 281 ? -13.938 -5.988 18.370 1.00 89.56 281 PRO A CA 1
ATOM 2232 C C . PRO A 1 281 ? -12.751 -6.951 18.459 1.00 89.56 281 PRO A C 1
ATOM 2234 O O . PRO A 1 281 ? -12.112 -7.269 17.456 1.00 89.56 281 PRO A O 1
ATOM 2237 N N . LYS A 1 282 ? -12.436 -7.418 19.670 1.00 91.50 282 LYS A N 1
ATOM 2238 C CA . LYS A 1 282 ? -11.202 -8.179 19.949 1.00 91.50 282 LYS A CA 1
ATOM 2239 C C . LYS A 1 282 ? -11.230 -9.645 19.516 1.00 91.50 282 LYS A C 1
ATOM 2241 O O . LYS A 1 282 ? -10.211 -10.328 19.590 1.00 91.50 282 LYS A O 1
ATOM 2246 N N . ASP A 1 283 ? -12.377 -10.112 19.040 1.00 91.12 283 ASP A N 1
ATOM 2247 C CA . ASP A 1 283 ? -12.549 -11.393 18.357 1.00 91.12 283 ASP A CA 1
ATOM 2248 C C . ASP A 1 283 ? -12.284 -11.308 16.840 1.00 91.12 283 ASP A C 1
ATOM 2250 O O . ASP A 1 283 ? -12.242 -12.339 16.168 1.00 91.12 283 ASP A O 1
ATOM 2254 N N . THR A 1 284 ? -12.076 -10.102 16.301 1.00 92.94 284 THR A N 1
ATOM 2255 C CA . THR A 1 284 ? -11.716 -9.890 14.894 1.00 92.94 284 THR A CA 1
ATOM 2256 C C . THR A 1 284 ? -10.334 -10.492 14.602 1.00 92.94 284 THR A C 1
ATOM 2258 O O . THR A 1 284 ? -9.374 -10.150 15.298 1.00 92.94 284 THR A O 1
ATOM 2261 N N . PRO A 1 285 ? -10.193 -11.345 13.569 1.00 95.69 285 PRO A N 1
ATOM 2262 C CA . PRO A 1 285 ? -8.893 -11.786 13.080 1.00 95.69 285 PRO A CA 1
ATOM 2263 C C . PRO A 1 285 ? -8.069 -10.601 12.564 1.00 95.69 285 PRO A C 1
ATOM 2265 O O . PRO A 1 285 ? -8.528 -9.867 11.685 1.00 95.69 285 PRO A O 1
ATOM 2268 N N . ILE A 1 286 ? -6.846 -10.445 13.072 1.00 95.62 286 ILE A N 1
ATOM 2269 C CA . ILE A 1 286 ? -5.874 -9.474 12.556 1.00 95.62 286 ILE A CA 1
ATOM 2270 C C . ILE A 1 286 ? -4.794 -10.230 11.788 1.00 95.62 286 ILE A C 1
ATOM 2272 O O . ILE A 1 286 ? -4.097 -11.071 12.354 1.00 95.62 286 ILE A O 1
ATOM 2276 N N . ILE A 1 287 ? -4.673 -9.943 10.500 1.00 95.12 287 ILE A N 1
ATOM 2277 C CA . ILE A 1 287 ? -3.684 -10.511 9.599 1.00 95.12 287 ILE A CA 1
ATOM 2278 C C . ILE A 1 287 ? -2.500 -9.554 9.533 1.00 95.12 287 ILE A C 1
ATOM 2280 O O . ILE A 1 287 ? -2.669 -8.372 9.236 1.00 95.12 287 ILE A O 1
ATOM 2284 N N . VAL A 1 288 ? -1.305 -10.077 9.794 1.00 91.75 288 VAL A N 1
ATOM 2285 C CA . VAL A 1 288 ? -0.055 -9.307 9.809 1.00 91.75 288 VAL A CA 1
ATOM 2286 C C . VAL A 1 288 ? 1.020 -9.970 8.947 1.00 91.75 288 VAL A C 1
ATOM 2288 O O . VAL A 1 288 ? 0.949 -11.184 8.697 1.00 91.75 288 VAL A O 1
ATOM 2291 N N . PRO A 1 289 ? 2.050 -9.217 8.521 1.00 86.94 289 PRO A N 1
ATOM 2292 C CA . PRO A 1 289 ? 3.223 -9.787 7.875 1.00 86.94 289 PRO A CA 1
ATOM 2293 C C . PRO A 1 289 ? 3.877 -10.859 8.744 1.00 86.94 289 PRO A C 1
ATOM 2295 O O . PRO A 1 289 ? 4.071 -10.683 9.948 1.00 86.94 289 PRO A O 1
ATOM 2298 N N . SER A 1 290 ? 4.218 -11.998 8.137 1.00 85.31 290 SER A N 1
ATOM 2299 C CA . SER A 1 290 ? 4.796 -13.101 8.898 1.00 85.31 290 SER A CA 1
ATOM 2300 C C . SER A 1 290 ? 6.237 -12.849 9.310 1.00 85.31 290 SER A C 1
ATOM 2302 O O . SER A 1 290 ? 7.096 -12.472 8.511 1.00 85.31 290 SER A O 1
ATOM 2304 N N . ARG A 1 291 ? 6.545 -13.269 10.536 1.00 77.94 291 ARG A N 1
ATOM 2305 C CA . ARG A 1 291 ? 7.904 -13.449 11.052 1.00 77.94 291 ARG A CA 1
ATOM 2306 C C . ARG A 1 291 ? 8.764 -14.404 10.215 1.00 77.94 291 ARG A C 1
ATOM 2308 O O . ARG A 1 291 ? 9.986 -14.356 10.317 1.00 77.94 291 ARG A O 1
ATOM 2315 N N . ARG A 1 292 ? 8.178 -15.262 9.371 1.00 74.69 292 ARG A N 1
ATOM 2316 C CA . ARG A 1 292 ? 8.939 -16.102 8.426 1.00 74.69 292 ARG A CA 1
ATOM 2317 C C . ARG A 1 292 ? 9.687 -15.279 7.369 1.00 74.69 292 ARG A C 1
ATOM 2319 O O . ARG A 1 292 ? 10.673 -15.764 6.830 1.00 74.69 292 ARG A O 1
ATOM 2326 N N . ASN A 1 293 ? 9.279 -14.032 7.142 1.00 67.44 293 ASN A N 1
ATOM 2327 C CA . ASN A 1 293 ? 9.896 -13.120 6.179 1.00 67.44 293 ASN A CA 1
ATOM 2328 C C . ASN A 1 293 ? 11.036 -12.257 6.793 1.00 67.44 293 ASN A C 1
ATOM 2330 O O . ASN A 1 293 ? 11.523 -11.341 6.137 1.00 67.44 293 ASN A O 1
ATOM 2334 N N . ARG A 1 294 ? 11.439 -12.493 8.057 1.00 66.81 294 ARG A N 1
ATOM 2335 C CA . ARG A 1 294 ? 12.355 -11.636 8.850 1.00 66.81 294 ARG A CA 1
ATOM 2336 C C . ARG A 1 294 ? 13.727 -11.369 8.213 1.00 66.81 294 ARG A C 1
ATOM 2338 O O . ARG A 1 294 ? 14.380 -12.282 7.708 1.00 66.81 294 ARG A O 1
ATOM 2345 N N . ARG A 1 295 ? 14.235 -10.154 8.448 1.00 61.69 295 ARG A N 1
ATOM 2346 C CA . ARG A 1 295 ? 15.671 -9.859 8.625 1.00 61.69 295 ARG A CA 1
ATOM 2347 C C . ARG A 1 295 ? 15.914 -9.344 10.059 1.00 61.69 295 ARG A C 1
ATOM 2349 O O . ARG A 1 295 ? 15.033 -9.477 10.906 1.00 61.69 295 ARG A O 1
ATOM 2356 N N . THR A 1 296 ? 17.117 -8.853 10.365 1.00 62.25 296 THR A N 1
ATOM 2357 C CA . THR A 1 296 ? 17.665 -8.637 11.727 1.00 62.25 296 THR A CA 1
ATOM 2358 C C . THR A 1 296 ? 16.790 -7.793 12.678 1.00 62.25 296 THR A C 1
ATOM 2360 O O . THR A 1 296 ? 16.881 -7.972 13.890 1.00 62.25 296 THR A O 1
ATOM 2363 N N . LEU A 1 297 ? 15.930 -6.908 12.155 1.00 68.06 297 LEU A N 1
ATOM 2364 C CA . LEU A 1 297 ? 15.046 -6.004 12.909 1.00 68.06 297 LEU A CA 1
ATOM 2365 C C . LEU A 1 297 ? 13.616 -6.091 12.353 1.00 68.06 297 LEU A C 1
ATOM 2367 O O . LEU A 1 297 ? 13.429 -6.143 11.139 1.00 68.06 297 LEU A O 1
ATOM 2371 N N . SER A 1 298 ? 12.606 -6.141 13.226 1.00 71.94 298 SER A N 1
ATOM 2372 C CA . SER A 1 298 ? 11.194 -6.246 12.820 1.00 71.94 298 SER A CA 1
ATOM 2373 C C . SER A 1 298 ? 10.255 -5.679 13.878 1.00 71.94 298 SER A C 1
ATOM 2375 O O . SER A 1 298 ? 10.613 -5.662 15.054 1.00 71.94 298 SER A O 1
ATOM 2377 N N . TYR A 1 299 ? 9.042 -5.290 13.493 1.00 77.50 299 TYR A N 1
ATOM 2378 C CA . TYR A 1 299 ? 8.013 -4.922 14.459 1.00 77.50 299 TYR A CA 1
ATOM 2379 C C . TYR A 1 299 ? 7.513 -6.124 15.229 1.00 77.50 299 TYR A C 1
ATOM 2381 O O . TYR A 1 299 ? 7.305 -7.205 14.661 1.00 77.50 299 TYR A O 1
ATOM 2389 N N . ASP A 1 300 ? 7.207 -5.923 16.503 1.00 81.62 300 ASP A N 1
ATOM 2390 C CA . ASP A 1 300 ? 6.512 -6.929 17.283 1.00 81.62 300 ASP A CA 1
ATOM 2391 C C . ASP A 1 300 ? 4.991 -6.723 17.292 1.00 81.62 300 ASP A C 1
ATOM 2393 O O . ASP A 1 300 ? 4.389 -6.406 18.322 1.00 81.62 300 ASP A O 1
ATOM 2397 N N . TYR A 1 301 ? 4.354 -7.001 16.146 1.00 85.06 301 TYR A N 1
ATOM 2398 C CA . TYR A 1 301 ? 2.892 -7.016 16.019 1.00 85.06 301 TYR A CA 1
ATOM 2399 C C . TYR A 1 301 ? 2.210 -7.851 17.097 1.00 85.06 301 TYR A C 1
ATOM 2401 O O . TYR A 1 301 ? 1.156 -7.466 17.592 1.00 85.06 301 TYR A O 1
ATOM 2409 N N . LEU A 1 302 ? 2.777 -9.006 17.467 1.00 85.50 302 LEU A N 1
ATOM 2410 C CA . LEU A 1 302 ? 2.135 -9.872 18.454 1.00 85.50 302 LEU A CA 1
ATOM 2411 C C . LEU A 1 302 ? 2.104 -9.202 19.822 1.00 85.50 302 LEU A C 1
ATOM 2413 O O . LEU A 1 302 ? 1.087 -9.297 20.503 1.00 85.50 302 LEU A O 1
ATOM 2417 N N . SER A 1 303 ? 3.187 -8.539 20.223 1.00 84.06 303 SER A N 1
ATOM 2418 C CA . SER A 1 303 ? 3.229 -7.819 21.495 1.00 84.06 303 SER A CA 1
ATOM 2419 C C . SER A 1 303 ? 2.286 -6.617 21.490 1.00 84.06 303 SER A C 1
ATOM 2421 O O . SER A 1 303 ? 1.477 -6.510 22.412 1.00 84.06 303 SER A O 1
ATOM 2423 N N . LEU A 1 304 ? 2.289 -5.794 20.430 1.00 86.38 304 LEU A N 1
ATOM 2424 C CA . LEU A 1 304 ? 1.334 -4.685 20.285 1.00 86.38 3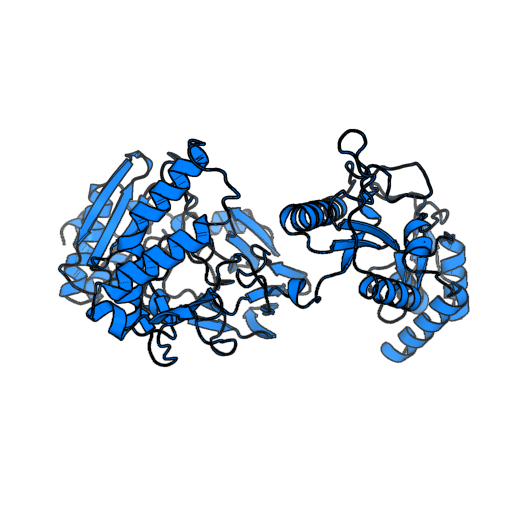04 LEU A CA 1
ATOM 2425 C C . LEU A 1 304 ? -0.115 -5.188 20.340 1.00 86.38 304 LEU A C 1
ATOM 2427 O O . LEU A 1 304 ? -0.917 -4.727 21.148 1.00 86.38 304 LEU A O 1
ATOM 2431 N N . LEU A 1 305 ? -0.477 -6.135 19.473 1.00 89.75 305 LEU A N 1
ATOM 2432 C CA . LEU A 1 305 ? -1.860 -6.584 19.322 1.00 89.75 305 LEU A CA 1
ATOM 2433 C C . LEU A 1 305 ? -2.362 -7.298 20.580 1.00 89.75 305 LEU A C 1
ATOM 2435 O O . LEU A 1 305 ? -3.524 -7.122 20.948 1.00 89.75 305 LEU A O 1
ATOM 2439 N N . ARG A 1 306 ? -1.497 -8.039 21.287 1.00 87.12 306 ARG A N 1
ATOM 2440 C CA . ARG A 1 306 ? -1.828 -8.601 22.606 1.00 87.12 306 ARG A CA 1
ATOM 2441 C C . ARG A 1 306 ? -2.090 -7.513 23.632 1.00 87.12 306 ARG A C 1
ATOM 2443 O O . ARG A 1 306 ? -3.071 -7.633 24.358 1.00 87.12 306 ARG A O 1
ATOM 2450 N N . GLU A 1 307 ? -1.269 -6.467 23.666 1.00 85.94 307 GLU A N 1
ATOM 2451 C CA . GLU A 1 307 ? -1.458 -5.325 24.567 1.00 85.94 307 GLU A CA 1
ATOM 2452 C C . GLU A 1 307 ? -2.763 -4.573 24.268 1.00 85.94 307 GLU A C 1
ATOM 2454 O O . GLU A 1 307 ? -3.462 -4.146 25.183 1.00 85.94 307 GLU A O 1
ATOM 2459 N N . LEU A 1 308 ? -3.166 -4.496 22.998 1.00 88.88 308 LEU A N 1
ATOM 2460 C CA . LEU A 1 308 ? -4.478 -3.970 22.612 1.00 88.88 308 LEU A CA 1
ATOM 2461 C C . LEU A 1 308 ? -5.628 -4.944 22.924 1.00 88.88 308 LEU A C 1
ATOM 2463 O O . LEU A 1 308 ? -6.786 -4.537 22.907 1.00 88.88 308 LEU A O 1
ATOM 2467 N N . GLY A 1 309 ? -5.347 -6.210 23.240 1.00 89.88 309 GLY A N 1
ATOM 2468 C CA . GLY A 1 309 ? -6.330 -7.218 23.646 1.00 89.88 309 GLY A CA 1
ATOM 2469 C C . GLY A 1 309 ? -6.780 -8.185 22.551 1.00 89.88 309 GLY A C 1
ATOM 2470 O O . GLY A 1 309 ? -7.743 -8.920 22.765 1.00 89.88 309 GLY A O 1
ATOM 2471 N N . PHE A 1 310 ? -6.120 -8.212 21.392 1.00 92.88 310 PHE A N 1
ATOM 2472 C CA . PHE A 1 310 ? -6.412 -9.184 20.338 1.00 92.88 310 PHE A CA 1
ATOM 2473 C C . PHE A 1 310 ? -5.814 -10.553 20.665 1.00 92.88 310 PHE A C 1
ATOM 2475 O O . PHE A 1 310 ? -4.620 -10.691 20.931 1.00 92.88 310 PHE A O 1
ATOM 2482 N N . GLY A 1 311 ? -6.658 -11.584 20.605 1.00 89.19 311 GLY A N 1
ATOM 2483 C CA . GLY A 1 311 ? -6.245 -12.979 20.795 1.00 89.19 311 GLY A CA 1
ATOM 2484 C C . GLY A 1 311 ? -6.037 -13.756 19.494 1.00 89.19 311 GLY A C 1
ATOM 2485 O O . GLY A 1 311 ? -5.393 -14.802 19.511 1.00 89.19 311 GLY A O 1
ATOM 2486 N N . HIS A 1 312 ? -6.574 -13.261 18.375 1.00 93.12 312 HIS A N 1
ATOM 2487 C CA . HIS A 1 312 ? -6.579 -13.961 17.092 1.00 93.12 312 HIS A CA 1
ATOM 2488 C C . HIS A 1 312 ? -5.754 -13.197 16.053 1.00 93.12 312 HIS A C 1
ATOM 2490 O O . HIS A 1 312 ? -6.284 -12.463 15.221 1.00 93.12 312 HIS A O 1
ATOM 2496 N N . VAL A 1 313 ? -4.434 -13.360 16.136 1.00 93.69 313 VAL A N 1
ATOM 2497 C CA . VAL A 1 313 ? -3.489 -12.787 15.173 1.00 93.69 313 VAL A CA 1
ATOM 2498 C C . VAL A 1 313 ? -3.011 -13.888 14.235 1.00 93.69 313 VAL A C 1
ATOM 2500 O O . VAL A 1 313 ? -2.557 -14.938 14.691 1.00 93.69 313 VAL A O 1
ATOM 2503 N N . ILE A 1 314 ? -3.130 -13.651 12.933 1.00 94.44 314 ILE A N 1
ATOM 2504 C CA . ILE A 1 314 ? -2.756 -14.580 11.871 1.00 94.44 314 ILE A CA 1
ATOM 2505 C C . ILE A 1 314 ? -1.572 -13.981 11.121 1.00 94.44 314 ILE A C 1
ATOM 2507 O O . ILE A 1 314 ? -1.634 -12.871 10.605 1.00 94.44 314 ILE A O 1
ATOM 2511 N N . GLU A 1 315 ? -0.487 -14.733 11.034 1.00 91.81 315 GLU A N 1
ATOM 2512 C CA . GLU A 1 315 ? 0.678 -14.338 10.253 1.00 91.81 315 GLU A CA 1
ATOM 2513 C C . GLU A 1 315 ? 0.580 -14.912 8.838 1.00 91.81 315 GLU A C 1
ATOM 2515 O O . GLU A 1 315 ? 0.524 -16.135 8.681 1.00 91.81 315 GLU A O 1
ATOM 2520 N N . LEU A 1 316 ? 0.621 -14.058 7.812 1.00 89.19 316 LEU A N 1
ATOM 2521 C CA . LEU A 1 316 ? 0.729 -14.496 6.416 1.00 89.19 316 LEU A CA 1
ATOM 2522 C C . LEU A 1 316 ? 2.126 -14.198 5.866 1.00 89.19 316 LEU A C 1
ATOM 2524 O O . LEU A 1 316 ? 2.550 -13.040 5.790 1.00 89.19 316 LEU A O 1
ATOM 2528 N N . ALA A 1 317 ? 2.857 -15.258 5.507 1.00 84.88 317 ALA A N 1
ATOM 2529 C CA . ALA A 1 317 ? 4.116 -15.141 4.777 1.00 84.88 317 ALA A CA 1
ATOM 2530 C C . ALA A 1 317 ? 3.848 -14.846 3.297 1.00 84.88 317 ALA A C 1
ATOM 2532 O O . ALA A 1 317 ? 2.728 -15.007 2.819 1.00 84.88 317 ALA A O 1
ATOM 2533 N N . HIS A 1 318 ? 4.869 -14.426 2.550 1.00 80.69 318 HIS A N 1
ATOM 2534 C CA . HIS A 1 318 ? 4.701 -14.204 1.111 1.00 80.69 318 HIS A CA 1
ATOM 2535 C C . HIS A 1 318 ? 4.275 -15.503 0.417 1.00 80.69 318 HIS A C 1
ATOM 2537 O O . HIS A 1 318 ? 4.916 -16.538 0.584 1.00 80.69 318 HIS A O 1
ATOM 2543 N N . GLY A 1 319 ? 3.185 -15.444 -0.347 1.00 71.25 319 GLY A N 1
ATOM 2544 C CA . GLY A 1 319 ? 2.553 -16.598 -0.986 1.00 71.25 319 GLY A CA 1
ATOM 2545 C C . GLY A 1 319 ? 1.536 -17.345 -0.114 1.00 71.25 319 GLY A C 1
ATOM 2546 O O . GLY A 1 319 ? 0.751 -18.117 -0.665 1.00 71.25 319 GLY A O 1
ATOM 2547 N N . ASP A 1 320 ? 1.490 -17.104 1.203 1.00 86.62 320 ASP A N 1
ATOM 2548 C CA . ASP A 1 320 ? 0.426 -17.632 2.064 1.00 86.62 320 ASP A CA 1
ATOM 2549 C C . ASP A 1 320 ? -0.892 -16.879 1.793 1.00 86.62 320 ASP A C 1
ATOM 2551 O O . ASP A 1 320 ? -0.915 -15.752 1.286 1.00 86.62 320 ASP A O 1
ATOM 2555 N N . SER A 1 321 ? -2.016 -17.498 2.159 1.00 90.12 321 SER A N 1
ATOM 2556 C CA . SER A 1 321 ? -3.347 -16.933 1.937 1.00 90.12 321 SER A CA 1
ATOM 2557 C C . SER A 1 321 ? -4.282 -17.124 3.122 1.00 90.12 321 SER A C 1
ATOM 2559 O O . SER A 1 321 ? -4.247 -18.162 3.782 1.00 90.12 321 SER A O 1
ATOM 2561 N N . TRP A 1 322 ? -5.191 -16.174 3.317 1.00 96.44 322 TRP A N 1
ATOM 2562 C CA . TRP A 1 322 ? -6.332 -16.287 4.218 1.00 96.44 322 TRP A CA 1
ATOM 2563 C C . TRP A 1 322 ? -7.613 -16.505 3.409 1.00 96.44 322 TRP A C 1
ATOM 2565 O O . TRP A 1 322 ? -7.976 -15.674 2.580 1.00 96.44 322 TRP A O 1
ATOM 2575 N N . ALA A 1 323 ? -8.280 -17.639 3.614 1.00 95.38 323 ALA A N 1
ATOM 2576 C CA . ALA A 1 323 ? -9.446 -18.030 2.827 1.00 95.38 323 ALA A CA 1
ATOM 2577 C C . ALA A 1 323 ? -10.756 -17.465 3.394 1.00 95.38 323 ALA A C 1
ATOM 2579 O O . ALA A 1 323 ? -10.938 -17.380 4.608 1.00 95.38 323 ALA A O 1
ATOM 2580 N N . PHE A 1 324 ? -11.699 -17.173 2.502 1.00 94.12 324 PHE A N 1
ATOM 2581 C CA . PHE A 1 324 ? -13.093 -16.871 2.818 1.00 94.12 324 PHE A CA 1
ATOM 2582 C C . PHE A 1 324 ? -14.020 -17.572 1.815 1.00 94.12 324 PHE A C 1
ATOM 2584 O O . PHE A 1 324 ? -13.578 -18.195 0.850 1.00 94.12 324 PHE A O 1
ATOM 2591 N N . ASP A 1 325 ? -15.330 -17.518 2.041 1.00 90.56 325 ASP A N 1
ATOM 2592 C CA . ASP A 1 325 ? -16.286 -18.200 1.169 1.00 90.56 325 ASP A CA 1
ATOM 2593 C C . ASP A 1 325 ? -16.254 -17.634 -0.264 1.00 90.56 325 ASP A C 1
ATOM 2595 O O . ASP A 1 325 ? -16.623 -16.486 -0.509 1.00 90.56 325 ASP A O 1
ATOM 2599 N N . GLY A 1 326 ? -15.812 -18.456 -1.218 1.00 86.00 326 GLY A N 1
ATOM 2600 C CA . GLY A 1 326 ? -15.675 -18.085 -2.626 1.00 86.00 326 GLY A CA 1
ATOM 2601 C C . GLY A 1 326 ? -14.329 -17.465 -3.016 1.00 86.00 326 GLY A C 1
ATOM 2602 O O . GLY A 1 326 ? -14.173 -17.102 -4.184 1.00 86.00 326 GLY A O 1
ATOM 2603 N N . GLY A 1 327 ? -13.355 -17.371 -2.103 1.00 91.50 327 GLY A N 1
ATOM 2604 C CA . GLY A 1 327 ? -12.094 -16.697 -2.396 1.00 91.50 327 GLY A CA 1
ATOM 2605 C C . GLY A 1 327 ? -11.013 -16.775 -1.318 1.00 91.50 327 GLY A C 1
ATOM 2606 O O . GLY A 1 327 ? -11.101 -17.536 -0.355 1.00 91.50 327 GLY A O 1
ATOM 2607 N N . ALA A 1 328 ? -9.958 -15.986 -1.500 1.00 93.06 328 ALA A N 1
ATOM 2608 C CA . ALA A 1 328 ? -8.888 -15.822 -0.526 1.00 93.06 328 ALA A CA 1
ATOM 2609 C C . ALA A 1 328 ? -8.171 -14.476 -0.693 1.00 93.06 328 ALA A C 1
ATOM 2611 O O . ALA A 1 328 ? -8.176 -13.885 -1.769 1.00 93.06 328 ALA A O 1
ATOM 2612 N N . VAL A 1 329 ? -7.519 -14.013 0.371 1.00 90.31 329 VAL A N 1
ATOM 2613 C CA . VAL A 1 329 ? -6.560 -12.905 0.341 1.00 90.31 329 VAL A CA 1
ATOM 2614 C C . VAL A 1 329 ? -5.152 -13.484 0.423 1.00 90.31 329 VAL A C 1
ATOM 2616 O O . VAL A 1 329 ? -4.820 -14.146 1.402 1.00 90.31 329 VAL A O 1
ATOM 2619 N N . TYR A 1 330 ? -4.328 -13.248 -0.593 1.00 83.44 330 TYR A N 1
ATOM 2620 C CA . TYR A 1 330 ? -2.940 -13.700 -0.670 1.00 83.44 330 TYR A CA 1
ATOM 2621 C C . TYR A 1 330 ? -1.992 -12.593 -0.225 1.00 83.44 330 TYR A C 1
ATOM 2623 O O . TYR A 1 330 ? -2.121 -11.454 -0.673 1.00 83.44 330 TYR A O 1
ATOM 2631 N N . ALA A 1 331 ? -1.011 -12.929 0.607 1.00 82.00 331 ALA A N 1
ATOM 2632 C CA . ALA A 1 331 ? 0.088 -12.029 0.924 1.00 82.00 331 ALA A CA 1
ATOM 2633 C C . ALA A 1 331 ? 1.115 -12.045 -0.215 1.00 82.00 331 ALA A C 1
ATOM 2635 O O . ALA A 1 331 ? 1.672 -13.085 -0.570 1.00 82.00 331 ALA A O 1
ATOM 2636 N N . VAL A 1 332 ? 1.376 -10.879 -0.790 1.00 73.75 332 VAL A N 1
ATOM 2637 C CA . VAL A 1 332 ? 2.312 -10.663 -1.895 1.00 73.75 332 VAL A CA 1
ATOM 2638 C C . VAL A 1 332 ? 3.471 -9.813 -1.371 1.00 73.75 332 VAL A C 1
ATOM 2640 O O . VAL A 1 332 ? 3.234 -8.912 -0.570 1.00 73.75 332 VAL A O 1
ATOM 2643 N N . PRO A 1 333 ? 4.724 -10.068 -1.775 1.00 67.38 333 PRO A N 1
ATOM 2644 C CA . PRO A 1 333 ? 5.842 -9.239 -1.344 1.00 67.38 333 PRO A CA 1
ATOM 2645 C C . PRO A 1 333 ? 5.689 -7.770 -1.753 1.00 67.38 333 PRO A C 1
ATOM 2647 O O . PRO A 1 333 ? 5.317 -7.466 -2.887 1.00 67.38 333 PRO A O 1
ATOM 2650 N N . PHE A 1 334 ? 6.028 -6.876 -0.822 1.00 64.50 334 PHE A N 1
ATOM 2651 C CA . PHE A 1 334 ? 6.072 -5.427 -1.004 1.00 64.50 334 PHE A CA 1
ATOM 2652 C C . PHE A 1 334 ? 7.446 -4.879 -0.603 1.00 64.50 334 PHE A C 1
ATOM 2654 O O . PHE A 1 334 ? 8.047 -5.366 0.355 1.00 64.50 334 PHE A O 1
ATOM 2661 N N . TYR A 1 335 ? 7.965 -3.897 -1.346 1.00 53.56 335 TYR A N 1
ATOM 2662 C CA . TYR A 1 335 ? 9.382 -3.512 -1.275 1.00 53.56 335 TYR A CA 1
ATOM 2663 C C . TYR A 1 335 ? 9.662 -2.022 -1.019 1.00 53.56 335 TYR A C 1
ATOM 2665 O O . TYR A 1 335 ? 10.794 -1.595 -1.249 1.00 53.56 335 TYR A O 1
ATOM 2673 N N . GLY A 1 336 ? 8.714 -1.258 -0.465 1.00 53.09 336 GLY A N 1
ATOM 2674 C CA . GLY A 1 336 ? 9.093 -0.092 0.346 1.00 53.09 336 GLY A CA 1
ATOM 2675 C C . GLY A 1 336 ? 8.083 1.043 0.450 1.00 53.09 336 GLY A C 1
ATOM 2676 O O . GLY A 1 336 ? 7.106 1.047 -0.278 1.00 53.09 336 GLY A O 1
ATOM 2677 N N . GLU A 1 337 ? 8.398 2.008 1.316 1.00 49.81 337 GLU A N 1
ATOM 2678 C CA . GLU A 1 337 ? 7.603 3.194 1.677 1.00 49.81 337 GLU A CA 1
ATOM 2679 C C . GLU A 1 337 ? 8.545 4.319 2.150 1.00 49.81 337 GLU A C 1
ATOM 2681 O O . GLU A 1 337 ? 8.687 5.322 1.457 1.00 49.81 337 GLU A O 1
ATOM 2686 N N . ASP A 1 338 ? 9.291 4.117 3.242 1.00 48.38 338 ASP A N 1
ATOM 2687 C CA . ASP A 1 338 ? 10.264 5.086 3.747 1.00 48.38 338 ASP A CA 1
ATOM 2688 C C . ASP A 1 338 ? 11.677 4.648 3.376 1.00 48.38 338 ASP A C 1
ATOM 2690 O O . ASP A 1 338 ? 12.025 3.459 3.506 1.00 48.38 338 ASP A O 1
ATOM 2694 N N . PRO A 1 339 ? 12.537 5.599 2.976 1.00 40.44 339 PRO A N 1
ATOM 2695 C CA . PRO A 1 339 ? 13.939 5.381 3.050 1.00 40.44 339 PRO A CA 1
ATOM 2696 C C . PRO A 1 339 ? 14.308 4.846 4.463 1.00 40.44 339 PRO A C 1
ATOM 2698 O O . PRO A 1 339 ? 14.781 3.727 4.591 1.00 40.44 339 PRO A O 1
ATOM 2701 N N . CYS A 1 340 ? 13.930 5.440 5.580 1.00 43.69 340 CYS A N 1
ATOM 2702 C CA . CYS A 1 340 ? 14.414 5.094 6.930 1.00 43.69 340 CYS A CA 1
ATOM 2703 C C . CYS A 1 340 ? 14.236 3.682 7.476 1.00 43.69 340 CYS A C 1
ATOM 2705 O O . CYS A 1 340 ? 14.908 3.349 8.460 1.00 43.69 340 CYS A O 1
ATOM 2707 N N . ASP A 1 341 ? 13.479 2.824 6.809 1.00 48.78 341 ASP A N 1
ATOM 2708 C CA . ASP A 1 341 ? 13.174 1.525 7.353 1.00 48.78 341 ASP A CA 1
ATOM 2709 C C . ASP A 1 341 ? 14.344 0.545 7.316 1.00 48.78 341 ASP A C 1
ATOM 2711 O O . ASP A 1 341 ? 14.902 0.143 6.285 1.00 48.78 341 ASP A O 1
ATOM 2715 N N . LEU A 1 342 ? 14.677 0.136 8.539 1.00 49.09 342 LEU A N 1
ATOM 2716 C CA . LEU A 1 342 ? 15.378 -1.089 8.885 1.00 49.09 342 LEU A CA 1
ATOM 2717 C C . LEU A 1 342 ? 14.754 -2.239 8.081 1.00 49.09 342 LEU A C 1
ATOM 2719 O O . LEU A 1 342 ? 13.602 -2.158 7.689 1.00 49.09 342 LEU A O 1
ATOM 2723 N N . GLU A 1 343 ? 15.506 -3.297 7.790 1.00 53.16 343 GLU A N 1
ATOM 2724 C CA . GLU A 1 343 ? 15.153 -4.367 6.844 1.00 53.16 343 GLU A CA 1
ATOM 2725 C C . GLU A 1 343 ? 13.861 -5.180 7.168 1.00 53.16 343 GLU A C 1
ATOM 2727 O O . GLU A 1 343 ? 13.892 -6.392 7.382 1.00 53.16 343 GLU A O 1
ATOM 2732 N N . MET A 1 344 ? 12.703 -4.535 7.200 1.00 58.25 344 MET A N 1
ATOM 2733 C CA . MET A 1 344 ? 11.453 -5.051 7.734 1.00 58.25 344 MET A CA 1
ATOM 2734 C C . MET A 1 344 ? 10.618 -5.660 6.602 1.00 58.25 344 MET A C 1
ATOM 2736 O O . MET A 1 344 ? 10.486 -5.058 5.532 1.00 58.25 344 MET A O 1
ATOM 2740 N N . PRO A 1 345 ? 10.066 -6.874 6.782 1.00 60.31 345 PRO A N 1
ATOM 2741 C CA . PRO A 1 345 ? 9.242 -7.505 5.763 1.00 60.31 345 PRO A CA 1
ATOM 2742 C C . PRO A 1 345 ? 7.879 -6.827 5.647 1.00 60.31 345 PRO A C 1
ATOM 2744 O O . PRO A 1 345 ? 7.205 -6.600 6.649 1.00 60.31 345 PRO A O 1
ATOM 2747 N N . ARG A 1 346 ? 7.445 -6.592 4.409 1.00 72.88 346 ARG A N 1
ATOM 2748 C CA . ARG A 1 346 ? 6.171 -5.943 4.094 1.00 72.88 346 ARG A CA 1
ATOM 2749 C C . ARG A 1 346 ? 5.304 -6.803 3.177 1.00 72.88 346 ARG A C 1
ATOM 2751 O O . ARG A 1 346 ? 5.837 -7.575 2.374 1.00 72.88 346 ARG A O 1
ATOM 2758 N N . ASN A 1 347 ? 3.988 -6.643 3.267 1.00 75.19 347 ASN A N 1
ATOM 2759 C CA . ASN A 1 347 ? 2.994 -7.323 2.441 1.00 75.19 347 ASN A CA 1
ATOM 2760 C C . ASN A 1 347 ? 2.164 -6.315 1.631 1.00 75.19 347 ASN A C 1
ATOM 2762 O O . ASN A 1 347 ? 1.641 -5.350 2.171 1.00 75.19 347 ASN A O 1
ATOM 2766 N N . CYS A 1 348 ? 1.942 -6.609 0.354 1.00 75.44 348 CYS A N 1
ATOM 2767 C CA . CYS A 1 348 ? 0.716 -6.232 -0.347 1.00 75.44 348 CYS A CA 1
ATOM 2768 C C . CYS A 1 348 ? -0.291 -7.382 -0.231 1.00 75.44 348 CYS A C 1
ATOM 2770 O O . CYS A 1 348 ? 0.091 -8.523 0.044 1.00 75.44 348 CYS A O 1
ATOM 2772 N N . TYR A 1 349 ? -1.566 -7.112 -0.507 1.00 80.81 349 TYR A N 1
ATOM 2773 C CA . TYR A 1 349 ? -2.603 -8.143 -0.455 1.00 80.81 349 TYR A CA 1
ATOM 2774 C C . TYR A 1 349 ? -3.354 -8.274 -1.775 1.00 80.81 349 TYR A C 1
ATOM 2776 O O . TYR A 1 349 ? -3.947 -7.318 -2.264 1.00 80.81 349 TYR A O 1
ATOM 2784 N N . LEU A 1 350 ? -3.357 -9.479 -2.345 1.00 76.25 350 LEU A N 1
ATOM 2785 C CA . LEU A 1 350 ? -4.162 -9.828 -3.513 1.00 76.25 350 LEU A CA 1
ATOM 2786 C C . LEU A 1 350 ? -5.439 -10.533 -3.056 1.00 76.25 350 LEU A C 1
ATOM 2788 O O . LEU A 1 350 ? -5.403 -11.686 -2.634 1.00 76.25 350 LEU A O 1
ATOM 2792 N N . ILE A 1 351 ? -6.572 -9.859 -3.172 1.00 80.31 351 ILE A N 1
ATOM 2793 C CA . ILE A 1 351 ? -7.898 -10.436 -2.970 1.00 80.31 351 ILE A CA 1
ATOM 2794 C C . ILE A 1 351 ? -8.285 -11.180 -4.248 1.00 80.31 351 ILE A C 1
ATOM 2796 O O . ILE A 1 351 ? -8.290 -10.587 -5.321 1.00 80.31 351 ILE A O 1
ATOM 2800 N N . VAL A 1 352 ? -8.617 -12.460 -4.136 1.00 78.50 352 VAL A N 1
ATOM 2801 C CA . VAL A 1 352 ? -9.188 -13.293 -5.200 1.00 78.50 352 VAL A CA 1
ATOM 2802 C C . VAL A 1 352 ? -10.578 -13.699 -4.737 1.00 78.50 352 VAL A C 1
ATOM 2804 O O . VAL A 1 352 ? -10.704 -14.569 -3.882 1.00 78.50 352 VAL A O 1
ATOM 2807 N N . ASP A 1 353 ? -11.620 -13.071 -5.270 1.00 82.88 353 ASP A N 1
ATOM 2808 C CA . ASP A 1 353 ? -13.013 -13.296 -4.882 1.00 82.88 353 ASP A CA 1
ATOM 2809 C C . ASP A 1 353 ? -13.861 -13.692 -6.094 1.00 82.88 353 ASP A C 1
ATOM 2811 O O . ASP A 1 353 ? -14.185 -12.858 -6.937 1.00 82.88 353 ASP A O 1
ATOM 2815 N N . ARG A 1 354 ? -14.247 -14.971 -6.196 1.00 88.56 354 ARG A N 1
ATOM 2816 C CA . ARG A 1 354 ? -15.213 -15.468 -7.201 1.00 88.56 354 ARG A CA 1
ATOM 2817 C C . ARG A 1 354 ? -14.914 -15.022 -8.646 1.00 88.56 354 ARG A C 1
ATOM 2819 O O . ARG A 1 354 ? -15.828 -14.765 -9.425 1.00 88.56 354 ARG A O 1
ATOM 2826 N N . GLY A 1 355 ? -13.632 -14.965 -9.014 1.00 57.75 355 GLY A N 1
ATOM 2827 C CA . GLY A 1 355 ? -13.167 -14.554 -10.347 1.00 57.75 355 GLY A CA 1
ATOM 2828 C C . GLY A 1 355 ? -12.870 -13.057 -10.501 1.00 57.75 355 GLY A C 1
ATOM 2829 O O . GLY A 1 355 ? -12.476 -12.638 -11.587 1.00 57.75 355 GLY A O 1
ATOM 2830 N N . TYR A 1 356 ? -13.018 -12.272 -9.434 1.00 55.06 356 TYR A N 1
ATOM 2831 C CA . TYR A 1 356 ? -12.617 -10.873 -9.347 1.00 55.06 356 TYR A CA 1
ATOM 2832 C C . TYR A 1 356 ? -11.354 -10.743 -8.493 1.00 55.06 356 TYR A C 1
ATOM 2834 O O . TYR A 1 356 ? -11.322 -11.202 -7.352 1.00 55.06 356 TYR A O 1
ATOM 2842 N N . ASN A 1 357 ? -10.309 -10.129 -9.050 1.00 57.34 357 ASN A N 1
ATOM 2843 C CA . ASN A 1 357 ? -9.015 -10.006 -8.389 1.00 57.34 357 ASN A CA 1
ATOM 2844 C C . ASN A 1 357 ? -8.701 -8.535 -8.112 1.00 57.34 357 ASN A C 1
ATOM 2846 O O . ASN A 1 357 ? -8.692 -7.730 -9.043 1.00 57.34 357 ASN A O 1
ATOM 2850 N N . VAL A 1 358 ? -8.391 -8.197 -6.861 1.00 57.59 358 VAL A N 1
ATOM 2851 C CA . VAL A 1 358 ? -8.018 -6.838 -6.447 1.00 57.59 358 VAL A CA 1
ATOM 2852 C C . VAL A 1 358 ? -6.686 -6.879 -5.727 1.00 57.59 358 VAL A C 1
ATOM 2854 O O . VAL A 1 358 ? -6.547 -7.564 -4.719 1.00 57.59 358 VAL A O 1
ATOM 2857 N N . LEU A 1 359 ? -5.707 -6.139 -6.235 1.00 63.44 359 LEU A N 1
ATOM 2858 C CA . LEU A 1 359 ? -4.419 -5.978 -5.577 1.00 63.44 359 LEU A CA 1
ATOM 2859 C C . LEU A 1 359 ? -4.428 -4.681 -4.767 1.00 63.44 359 LEU A C 1
ATOM 2861 O O . LEU A 1 359 ? -4.569 -3.596 -5.326 1.00 63.44 359 LEU A O 1
ATOM 2865 N N . VAL A 1 360 ? -4.292 -4.816 -3.454 1.00 62.41 360 VAL A N 1
ATOM 2866 C CA . VAL A 1 360 ? -4.181 -3.714 -2.504 1.00 62.41 360 VAL A CA 1
ATOM 2867 C C . VAL A 1 360 ? -2.704 -3.365 -2.350 1.00 62.41 360 VAL A C 1
ATOM 2869 O O . VAL A 1 360 ? -1.933 -4.131 -1.764 1.00 62.41 360 VAL A O 1
ATOM 2872 N N . HIS A 1 361 ? -2.328 -2.223 -2.925 1.00 59.94 361 HIS A N 1
ATOM 2873 C CA . HIS A 1 361 ? -1.015 -1.604 -2.776 1.00 59.94 361 HIS A CA 1
ATOM 2874 C C . HIS A 1 361 ? -1.109 -0.448 -1.780 1.00 59.94 361 HIS A C 1
ATOM 2876 O O . HIS A 1 361 ? -1.922 0.451 -1.978 1.00 59.94 361 HIS A O 1
ATOM 2882 N N . ALA A 1 362 ? -0.261 -0.479 -0.759 1.00 50.22 362 ALA A N 1
ATOM 2883 C CA . ALA A 1 362 ? -0.002 0.636 0.143 1.00 50.22 362 ALA A CA 1
ATOM 2884 C C . ALA A 1 362 ? 1.329 1.305 -0.258 1.00 50.22 362 ALA A C 1
ATOM 2886 O O . ALA A 1 362 ? 2.203 0.615 -0.774 1.00 50.22 362 ALA A O 1
ATOM 2887 N N . ASP A 1 363 ? 1.417 2.627 -0.122 1.00 49.91 363 ASP A N 1
ATOM 2888 C CA . ASP A 1 363 ? 2.562 3.548 -0.265 1.00 49.91 363 ASP A CA 1
ATOM 2889 C C . ASP A 1 363 ? 3.919 3.028 -0.784 1.00 49.91 363 ASP A C 1
ATOM 2891 O O . ASP A 1 363 ? 4.857 2.801 -0.032 1.00 49.91 363 ASP A O 1
ATOM 2895 N N . SER A 1 364 ? 4.083 2.911 -2.111 1.00 40.25 364 SER A N 1
ATOM 2896 C CA . SER A 1 364 ? 5.340 2.471 -2.747 1.00 40.25 364 SER A CA 1
ATOM 2897 C C . SER A 1 364 ? 6.438 3.559 -2.797 1.00 40.25 364 SER A C 1
ATOM 2899 O O . SER A 1 364 ? 6.396 4.431 -3.675 1.00 40.25 364 SER A O 1
ATOM 2901 N N . GLY A 1 365 ? 7.460 3.453 -1.934 1.00 38.09 365 GLY A N 1
ATOM 2902 C CA . GLY A 1 365 ? 8.676 4.295 -1.889 1.00 38.09 365 GLY A CA 1
ATOM 2903 C C . GLY A 1 365 ? 9.986 3.514 -1.599 1.00 38.09 365 GLY A C 1
ATOM 2904 O O . GLY A 1 365 ? 9.935 2.339 -1.260 1.00 38.09 365 GLY A O 1
ATOM 2905 N N . PRO A 1 366 ? 11.202 4.053 -1.829 1.00 35.06 366 PRO A N 1
ATOM 2906 C CA . PRO A 1 366 ? 12.484 3.331 -1.638 1.00 35.06 366 PRO A CA 1
ATOM 2907 C C . PRO A 1 366 ? 13.097 3.463 -0.220 1.00 35.06 366 PRO A C 1
ATOM 2909 O O . PRO A 1 366 ? 12.882 4.501 0.373 1.00 35.06 366 PRO A O 1
ATOM 2912 N N . THR A 1 367 ? 13.940 2.501 0.248 1.00 39.16 367 THR A N 1
ATOM 2913 C CA . THR A 1 367 ? 14.673 2.469 1.568 1.00 39.16 367 THR A CA 1
ATOM 2914 C C . THR A 1 367 ? 15.968 3.379 1.679 1.00 39.16 367 THR A C 1
ATOM 2916 O O . THR A 1 367 ? 16.475 3.871 0.673 1.00 39.16 367 THR A O 1
ATOM 2919 N N . ASN A 1 368 ? 16.549 3.603 2.887 1.00 36.34 368 ASN A N 1
ATOM 2920 C CA . ASN A 1 368 ? 17.428 4.717 3.410 1.00 36.34 368 ASN A CA 1
ATOM 2921 C C . ASN A 1 368 ? 18.881 4.374 3.229 1.00 36.34 368 ASN A C 1
ATOM 2923 O O . ASN A 1 368 ? 19.757 5.228 3.188 1.00 36.34 368 ASN A O 1
ATOM 2927 N N . SER A 1 369 ? 19.146 3.085 3.095 1.00 41.19 369 SER A N 1
ATOM 2928 C CA . SER A 1 369 ? 20.404 2.606 2.553 1.00 41.19 369 SER A CA 1
ATOM 2929 C C . SER A 1 369 ? 20.537 2.968 1.060 1.00 41.19 369 SER A C 1
ATOM 2931 O O . SER A 1 369 ? 21.558 2.703 0.412 1.00 41.19 369 SER A O 1
ATOM 2933 N N . GLY A 1 370 ? 19.482 3.540 0.469 1.00 39.38 370 GLY A N 1
ATOM 2934 C CA . GLY A 1 370 ? 19.256 3.567 -0.959 1.00 39.38 370 GLY A CA 1
ATOM 2935 C C . GLY A 1 370 ? 19.036 2.168 -1.524 1.00 39.38 370 GLY A C 1
ATOM 2936 O O . GLY A 1 370 ? 18.848 2.072 -2.724 1.00 39.38 370 GLY A O 1
ATOM 2937 N N . ARG A 1 371 ? 19.071 1.076 -0.742 1.00 38.00 371 ARG A N 1
ATOM 2938 C CA . ARG A 1 371 ? 18.823 -0.277 -1.257 1.00 38.00 371 ARG A CA 1
ATOM 2939 C C . ARG A 1 371 ? 17.332 -0.489 -1.431 1.00 38.00 371 ARG A C 1
ATOM 2941 O O . ARG A 1 371 ? 16.648 -1.153 -0.661 1.00 38.00 371 ARG A O 1
ATOM 2948 N N . SER A 1 372 ? 16.837 0.102 -2.494 1.00 40.81 372 SER A N 1
ATOM 2949 C CA . SER A 1 372 ? 15.704 -0.424 -3.214 1.00 40.81 372 SER A CA 1
ATOM 2950 C C . SER A 1 372 ? 16.228 -1.430 -4.242 1.00 40.81 372 SER A C 1
ATOM 2952 O O . SER A 1 372 ? 17.381 -1.335 -4.677 1.00 40.81 372 SER A O 1
ATOM 2954 N N . ALA A 1 373 ? 15.343 -2.310 -4.708 1.00 36.16 373 ALA A N 1
ATOM 2955 C CA . ALA A 1 373 ? 15.409 -2.879 -6.051 1.00 36.16 373 ALA A CA 1
ATOM 2956 C C . ALA A 1 373 ? 16.047 -1.881 -7.064 1.00 36.16 373 ALA A C 1
ATOM 2958 O O . ALA A 1 373 ? 16.876 -2.259 -7.873 1.00 36.16 373 ALA A O 1
ATOM 2959 N N . LEU A 1 374 ? 15.779 -0.578 -6.940 1.00 38.31 374 LEU A N 1
ATOM 2960 C CA . LEU A 1 374 ? 16.289 0.523 -7.765 1.00 38.31 374 LEU A CA 1
ATOM 2961 C C . LEU A 1 374 ? 17.808 0.813 -7.687 1.00 38.31 374 LEU A C 1
ATOM 2963 O O . LEU A 1 374 ? 18.368 1.239 -8.692 1.00 38.31 374 LEU A O 1
ATOM 2967 N N . LYS A 1 375 ? 18.505 0.592 -6.558 1.00 36.25 375 LYS A N 1
ATOM 2968 C CA . LYS A 1 375 ? 19.974 0.821 -6.462 1.00 36.25 375 LYS A CA 1
ATOM 2969 C C . LYS A 1 375 ? 20.782 -0.437 -6.769 1.00 36.25 375 LYS A C 1
ATOM 2971 O O . LYS A 1 375 ? 21.928 -0.329 -7.191 1.00 36.25 375 LYS A O 1
ATOM 2976 N N . ASP A 1 376 ? 20.143 -1.600 -6.653 1.00 39.66 376 ASP A N 1
ATOM 2977 C CA . ASP A 1 376 ? 20.661 -2.876 -7.154 1.00 39.66 376 ASP A CA 1
ATOM 2978 C C . ASP A 1 376 ? 20.281 -3.119 -8.639 1.00 39.66 376 ASP A C 1
ATOM 2980 O O . ASP A 1 376 ? 20.551 -4.189 -9.179 1.00 39.66 376 ASP A O 1
ATOM 2984 N N . GLY A 1 377 ? 19.675 -2.133 -9.326 1.00 37.38 377 GLY A N 1
ATOM 2985 C CA . GLY A 1 377 ? 19.415 -2.161 -10.776 1.00 37.38 377 GLY A CA 1
ATOM 2986 C C . GLY A 1 377 ? 18.179 -2.951 -11.239 1.00 37.38 377 GLY A C 1
ATOM 2987 O O . GLY A 1 377 ? 18.087 -3.293 -12.414 1.00 37.38 377 GLY A O 1
ATOM 2988 N N . VAL A 1 378 ? 17.230 -3.239 -10.347 1.00 38.94 378 VAL A N 1
ATOM 2989 C CA . VAL A 1 378 ? 16.069 -4.127 -10.561 1.00 38.94 378 VAL A CA 1
ATOM 2990 C C . VAL A 1 378 ? 14.851 -3.427 -11.191 1.00 38.94 378 VAL A C 1
ATOM 2992 O O . VAL A 1 378 ? 14.084 -4.092 -11.880 1.00 38.94 378 VAL A O 1
ATOM 2995 N N . ILE A 1 379 ? 14.657 -2.108 -11.039 1.00 42.66 379 ILE A N 1
ATOM 2996 C CA . ILE A 1 379 ? 13.654 -1.365 -11.837 1.00 42.66 379 ILE A CA 1
ATOM 2997 C C . ILE A 1 379 ? 14.361 -0.252 -12.607 1.00 42.66 379 ILE A C 1
ATOM 2999 O O . ILE A 1 379 ? 14.520 0.861 -12.123 1.00 42.66 379 ILE A O 1
ATOM 3003 N N . GLN A 1 380 ? 14.791 -0.576 -13.823 1.00 51.06 380 GLN A N 1
ATOM 3004 C CA . GLN A 1 380 ? 15.268 0.403 -14.809 1.00 51.06 380 GLN A CA 1
ATOM 3005 C C . GLN A 1 380 ? 14.165 0.765 -15.811 1.00 51.06 380 GLN A C 1
ATOM 3007 O O . GLN A 1 380 ? 14.189 1.831 -16.424 1.00 51.06 380 GLN A O 1
ATOM 3012 N N . VAL A 1 381 ? 13.176 -0.124 -15.961 1.00 50.66 381 VAL A N 1
ATOM 3013 C CA . VAL A 1 381 ? 12.124 -0.042 -16.973 1.00 50.66 381 VAL A CA 1
ATOM 3014 C C . VAL A 1 381 ? 10.760 -0.324 -16.341 1.00 50.66 381 VAL A C 1
ATOM 3016 O O . VAL A 1 381 ? 10.611 -1.304 -15.614 1.00 50.66 381 VAL A O 1
ATOM 3019 N N . TYR A 1 382 ? 9.755 0.511 -16.622 1.00 62.31 382 TYR A N 1
ATOM 3020 C CA . TYR A 1 382 ? 8.374 0.328 -16.158 1.00 62.31 382 TYR A CA 1
ATOM 3021 C C . TYR A 1 382 ? 7.362 0.410 -17.309 1.00 62.31 382 TYR A C 1
ATOM 3023 O O . TYR A 1 382 ? 7.589 1.055 -18.333 1.00 62.31 382 TYR A O 1
ATOM 3031 N N . ALA A 1 383 ? 6.209 -0.240 -17.133 1.00 61.72 383 ALA A N 1
ATOM 3032 C CA . ALA A 1 383 ? 5.170 -0.303 -18.156 1.00 61.72 383 ALA A CA 1
ATOM 3033 C C . ALA A 1 383 ? 4.159 0.854 -18.052 1.00 61.72 383 ALA A C 1
ATOM 3035 O O . ALA A 1 383 ? 3.259 0.846 -17.197 1.00 61.72 383 ALA A O 1
ATOM 3036 N N . SER A 1 384 ? 4.268 1.798 -18.987 1.00 76.50 384 SER A N 1
ATOM 3037 C CA . SER A 1 384 ? 3.206 2.738 -19.361 1.00 76.50 384 SER A CA 1
ATOM 3038 C C . SER A 1 384 ? 2.317 2.114 -20.457 1.00 76.50 384 SER A C 1
ATOM 3040 O O . SER A 1 384 ? 2.315 0.898 -20.661 1.00 76.50 384 SER A O 1
ATOM 3042 N N . SER A 1 385 ? 1.496 2.902 -21.146 1.00 76.81 385 SER A N 1
ATOM 3043 C CA . SER A 1 385 ? 0.604 2.408 -22.198 1.00 76.81 385 SER A CA 1
ATOM 3044 C C . SER A 1 385 ? 0.349 3.465 -23.259 1.00 76.81 385 SER A C 1
ATOM 3046 O O . SER A 1 385 ? 0.236 4.640 -22.932 1.00 76.81 385 SER A O 1
ATOM 3048 N N . SER A 1 386 ? 0.150 3.050 -24.513 1.00 84.50 386 SER A N 1
ATOM 3049 C CA . SER A 1 386 ? -0.299 3.942 -25.589 1.00 84.50 386 SER A CA 1
ATOM 3050 C C . SER A 1 386 ? -1.646 4.619 -25.291 1.00 84.50 386 SER A C 1
ATOM 3052 O O . SER A 1 386 ? -1.997 5.600 -25.936 1.00 84.50 386 SER A O 1
ATOM 3054 N N . SER A 1 387 ? -2.418 4.137 -24.309 1.00 78.75 387 SER A N 1
ATOM 3055 C CA . SER A 1 387 ? -3.676 4.767 -23.897 1.00 78.75 387 SER A CA 1
ATOM 3056 C C . SER A 1 387 ? -3.500 6.180 -23.333 1.00 78.75 387 SER A C 1
ATOM 3058 O O . SER A 1 387 ? -4.468 6.936 -23.324 1.00 78.75 387 SER A O 1
ATOM 3060 N N . VAL A 1 388 ? -2.299 6.546 -22.861 1.00 84.50 388 VAL A N 1
ATOM 3061 C CA . VAL A 1 388 ? -2.020 7.899 -22.342 1.00 84.50 388 VAL A CA 1
ATOM 3062 C C . VAL A 1 388 ? -2.147 8.974 -23.425 1.00 84.50 388 VAL A C 1
ATOM 3064 O O . VAL A 1 388 ? -2.478 10.108 -23.104 1.00 84.50 388 VAL A O 1
ATOM 3067 N N . TYR A 1 389 ? -1.986 8.610 -24.704 1.00 92.75 389 TYR A N 1
ATOM 3068 C CA . TYR A 1 389 ? -2.249 9.506 -25.835 1.00 92.75 389 TYR A CA 1
ATOM 3069 C C . TYR A 1 389 ? -3.716 9.925 -25.940 1.00 92.75 389 TYR A C 1
ATOM 3071 O O . TYR A 1 389 ? -4.006 10.969 -26.510 1.00 92.75 389 TYR A O 1
ATOM 3079 N N . GLY A 1 390 ? -4.638 9.148 -25.362 1.00 87.88 390 GLY A N 1
ATOM 3080 C CA . GLY A 1 390 ? -6.019 9.557 -25.126 1.00 87.88 390 GLY A CA 1
ATOM 3081 C C . GLY A 1 390 ? -6.700 10.204 -26.334 1.00 87.88 390 GLY A C 1
ATOM 3082 O O . GLY A 1 390 ? -6.950 9.547 -27.342 1.00 87.88 390 GLY A O 1
ATOM 3083 N N . GLY A 1 391 ? -7.030 11.492 -26.195 1.00 83.56 391 GLY A N 1
ATOM 3084 C CA . GLY A 1 391 ? -7.734 12.288 -27.204 1.00 83.56 391 GLY A CA 1
ATOM 3085 C C . GLY A 1 391 ? -6.879 12.791 -28.375 1.00 83.56 391 GLY A C 1
ATOM 3086 O O . GLY A 1 391 ? -7.393 13.543 -29.205 1.00 83.56 391 GLY A O 1
ATOM 3087 N N . ASN A 1 392 ? -5.599 12.421 -28.457 1.00 88.56 392 ASN A N 1
ATOM 3088 C CA . ASN A 1 392 ? -4.717 12.873 -29.529 1.00 88.56 392 ASN A CA 1
ATOM 3089 C C . ASN A 1 392 ? -5.197 12.356 -30.895 1.00 88.56 392 ASN A C 1
ATOM 3091 O O . ASN A 1 392 ? -5.600 11.204 -31.053 1.00 88.56 392 ASN A O 1
ATOM 3095 N N . THR A 1 393 ? -5.130 13.222 -31.907 1.00 86.06 393 THR A N 1
ATOM 3096 C CA . THR A 1 393 ? -5.556 12.910 -33.287 1.00 86.06 393 THR A CA 1
ATOM 3097 C C . THR A 1 393 ? -4.409 12.933 -34.294 1.00 86.06 393 THR A C 1
ATOM 3099 O O . THR A 1 393 ? -4.542 12.370 -35.381 1.00 86.06 393 THR A O 1
ATOM 3102 N N . GLN A 1 394 ? -3.283 13.556 -33.940 1.00 87.50 394 GLN A N 1
ATOM 3103 C CA . GLN A 1 394 ? -2.070 13.565 -34.747 1.00 87.50 394 GLN A CA 1
ATOM 3104 C C . GLN A 1 394 ? -1.394 12.191 -34.680 1.00 87.50 394 GLN A C 1
ATOM 3106 O O . GLN A 1 394 ? -1.259 11.618 -33.603 1.00 87.50 394 GLN A O 1
ATOM 3111 N N . MET A 1 395 ? -1.012 11.655 -35.840 1.00 86.31 395 MET A N 1
ATOM 3112 C CA . MET A 1 395 ? -0.317 10.373 -35.964 1.00 86.31 395 MET A CA 1
ATOM 3113 C C . MET A 1 395 ? 0.908 10.516 -36.883 1.00 86.31 395 MET A C 1
ATOM 3115 O O . MET A 1 395 ? 0.833 11.300 -37.836 1.00 86.31 395 MET A O 1
ATOM 3119 N N . PRO A 1 396 ? 1.985 9.734 -36.666 1.00 91.56 396 PRO A N 1
ATOM 3120 C CA . PRO A 1 396 ? 2.145 8.742 -35.593 1.00 91.56 396 PRO A CA 1
ATOM 3121 C C . PRO A 1 396 ? 2.203 9.393 -34.201 1.00 91.56 396 PRO A C 1
ATOM 3123 O O . PRO A 1 396 ? 2.526 10.570 -34.087 1.00 91.56 396 PRO A O 1
ATOM 3126 N N . PHE A 1 397 ? 1.820 8.651 -33.159 1.00 93.12 397 PHE A N 1
ATOM 3127 C CA . PHE A 1 397 ? 1.896 9.145 -31.785 1.00 93.12 397 PHE A CA 1
ATOM 3128 C C . PHE A 1 397 ? 3.355 9.196 -31.354 1.00 93.12 397 PHE A C 1
ATOM 3130 O O . PHE A 1 397 ? 4.010 8.152 -31.306 1.00 93.12 397 PHE A O 1
ATOM 3137 N N . SER A 1 398 ? 3.840 10.388 -31.024 1.00 95.56 398 SER A N 1
ATOM 3138 C CA . SER A 1 398 ? 5.225 10.637 -30.632 1.00 95.56 398 SER A CA 1
ATOM 3139 C C . SER A 1 398 ? 5.360 10.729 -29.118 1.00 95.56 398 SER A C 1
ATOM 3141 O O . SER A 1 398 ? 4.437 11.133 -28.412 1.00 95.56 398 SER A O 1
ATOM 3143 N N . ILE A 1 399 ? 6.509 10.351 -28.558 1.00 95.69 399 ILE A N 1
ATOM 3144 C CA . ILE A 1 399 ? 6.768 10.551 -27.120 1.00 95.69 399 ILE A CA 1
ATOM 3145 C C . ILE A 1 399 ? 6.814 12.034 -26.734 1.00 95.69 399 ILE A C 1
ATOM 3147 O O . ILE A 1 399 ? 6.618 12.360 -25.564 1.00 95.69 399 ILE A O 1
ATOM 3151 N N . HIS A 1 400 ? 7.012 12.906 -27.723 1.00 95.31 400 HIS A N 1
ATOM 3152 C CA . HIS A 1 400 ? 7.046 14.355 -27.579 1.00 95.31 400 HIS A CA 1
ATOM 3153 C C . HIS A 1 400 ? 5.648 14.995 -27.540 1.00 95.31 400 HIS A C 1
ATOM 3155 O O . HIS A 1 400 ? 5.523 16.176 -27.210 1.00 95.31 400 HIS A O 1
ATOM 3161 N N . ASP A 1 401 ? 4.592 14.235 -27.849 1.00 95.00 401 ASP A N 1
ATOM 3162 C CA . ASP A 1 401 ? 3.220 14.737 -27.805 1.00 95.00 401 ASP A CA 1
ATOM 3163 C C . ASP A 1 401 ? 2.749 14.960 -26.360 1.00 95.00 401 ASP A C 1
ATOM 3165 O O . ASP A 1 401 ? 3.094 14.219 -25.431 1.00 95.00 401 ASP A O 1
ATOM 3169 N N . ASN A 1 402 ? 1.880 15.957 -26.175 1.00 93.19 402 ASN A N 1
ATOM 3170 C CA . ASN A 1 402 ? 1.166 16.142 -24.916 1.00 93.19 402 ASN A CA 1
ATOM 3171 C C . ASN A 1 402 ? 0.235 14.947 -24.637 1.00 93.19 402 ASN A C 1
ATOM 3173 O O . ASN A 1 402 ? -0.393 14.413 -25.550 1.00 93.19 402 ASN A O 1
ATOM 3177 N N . VAL A 1 403 ? 0.138 14.540 -23.369 1.00 94.19 403 VAL A N 1
ATOM 3178 C CA . VAL A 1 403 ? -0.656 13.381 -22.917 1.00 94.19 403 VAL A CA 1
ATOM 3179 C C . VAL A 1 403 ? -1.502 13.715 -21.680 1.00 94.19 403 VAL A C 1
ATOM 3181 O O . VAL A 1 403 ? -1.771 12.857 -20.841 1.00 94.19 403 VAL A O 1
ATOM 3184 N N . ASP A 1 404 ? -1.918 14.977 -21.548 1.00 94.69 404 ASP A N 1
ATOM 3185 C CA . ASP A 1 404 ? -2.656 15.476 -20.377 1.00 94.69 404 ASP A CA 1
ATOM 3186 C C . ASP A 1 404 ? -4.180 15.309 -20.510 1.00 94.69 404 ASP A C 1
ATOM 3188 O O . ASP A 1 404 ? -4.939 15.662 -19.607 1.00 94.69 404 ASP A O 1
ATOM 3192 N N . HIS A 1 405 ? -4.641 14.724 -21.620 1.00 93.06 405 HIS A N 1
ATOM 3193 C CA . HIS A 1 405 ? -6.055 14.477 -21.912 1.00 93.06 405 HIS A CA 1
ATOM 3194 C C . HIS A 1 405 ? -6.373 12.972 -22.040 1.00 93.06 405 HIS A C 1
ATOM 3196 O O . HIS A 1 405 ? -6.807 12.514 -23.107 1.00 93.06 405 HIS A O 1
ATOM 3202 N N . PRO A 1 406 ? -6.173 12.168 -20.973 1.00 83.50 406 PRO A N 1
ATOM 3203 C CA . PRO A 1 406 ? -6.547 10.760 -20.982 1.00 83.50 406 PRO A CA 1
ATOM 3204 C C . PRO A 1 406 ? -8.072 10.610 -21.072 1.00 83.50 406 PRO A C 1
ATOM 3206 O O . PRO A 1 406 ? -8.822 11.249 -20.339 1.00 83.50 406 PRO A O 1
ATOM 3209 N N . VAL A 1 407 ? -8.542 9.710 -21.938 1.00 81.94 407 VAL A N 1
ATOM 3210 C CA . VAL A 1 407 ? -9.985 9.438 -22.137 1.00 81.94 407 VAL A CA 1
ATOM 3211 C C . VAL A 1 407 ? -10.502 8.258 -21.301 1.00 81.94 407 VAL A C 1
ATOM 3213 O O . VAL A 1 407 ? -11.650 7.850 -21.443 1.00 81.94 407 VAL A O 1
ATOM 3216 N N . SER A 1 408 ? -9.661 7.692 -20.427 1.00 65.38 408 SER A N 1
ATOM 3217 C CA . SER A 1 408 ? -10.029 6.615 -19.499 1.00 65.38 408 SER A CA 1
ATOM 3218 C C . SER A 1 408 ? -9.269 6.720 -18.174 1.00 65.38 408 SER A C 1
ATOM 3220 O O . SER A 1 408 ? -8.148 7.229 -18.127 1.00 65.38 408 SER A O 1
ATOM 3222 N N . LEU A 1 409 ? -9.846 6.174 -17.098 1.00 56.16 409 LEU A N 1
ATOM 3223 C CA . LEU A 1 409 ? -9.181 6.094 -15.789 1.00 56.16 409 LEU A CA 1
ATOM 3224 C C . LEU A 1 409 ? -7.907 5.237 -15.831 1.00 56.16 409 LEU A C 1
ATOM 3226 O O . LEU A 1 409 ? -6.924 5.558 -15.170 1.00 56.16 409 LEU A O 1
ATOM 3230 N N . TYR A 1 410 ? -7.896 4.186 -16.655 1.00 59.78 410 TYR A N 1
ATOM 3231 C CA . TYR A 1 410 ? -6.698 3.386 -16.908 1.00 59.78 410 TYR A CA 1
ATOM 3232 C C . TYR A 1 410 ? -5.568 4.226 -17.526 1.00 59.78 410 TYR A C 1
ATOM 3234 O O . TYR A 1 410 ? -4.422 4.145 -17.091 1.00 59.78 410 TYR A O 1
ATOM 3242 N N . ALA A 1 411 ? -5.879 5.076 -18.510 1.00 66.94 411 ALA A N 1
ATOM 3243 C CA . ALA A 1 411 ? -4.891 5.986 -19.082 1.00 66.94 411 ALA A CA 1
ATOM 3244 C C . ALA A 1 411 ? -4.386 7.007 -18.049 1.00 66.94 411 ALA A C 1
ATOM 3246 O O . ALA A 1 411 ? -3.186 7.269 -17.994 1.00 66.94 411 ALA A O 1
ATOM 3247 N N . ALA A 1 412 ? -5.272 7.525 -17.193 1.00 66.62 412 ALA A N 1
ATOM 3248 C CA . ALA A 1 412 ? -4.896 8.449 -16.125 1.00 66.62 412 ALA A CA 1
ATOM 3249 C C . ALA A 1 412 ? -3.932 7.809 -15.108 1.00 66.62 412 ALA A C 1
ATOM 3251 O O . ALA A 1 412 ? -2.926 8.424 -14.760 1.00 66.62 412 ALA A O 1
ATOM 3252 N N . SER A 1 413 ? -4.170 6.562 -14.683 1.00 53.75 413 SER A N 1
ATOM 3253 C CA . SER A 1 413 ? -3.264 5.873 -13.749 1.00 53.75 413 SER A CA 1
ATOM 3254 C C . SER A 1 413 ? -1.900 5.570 -14.374 1.00 53.75 413 SER A C 1
ATOM 3256 O O . SER A 1 413 ? -0.866 5.746 -13.732 1.00 53.75 413 SER A O 1
ATOM 3258 N N . LYS A 1 414 ? -1.862 5.200 -15.661 1.00 71.62 414 LYS A N 1
ATOM 3259 C CA . LYS A 1 414 ? -0.600 5.033 -16.398 1.00 71.62 414 LYS A CA 1
ATOM 3260 C C . LYS A 1 414 ? 0.167 6.343 -16.534 1.00 71.62 414 LYS A C 1
ATOM 3262 O O . LYS A 1 414 ? 1.385 6.336 -16.382 1.00 71.62 414 LYS A O 1
ATOM 3267 N N . LYS A 1 415 ? -0.529 7.464 -16.735 1.00 84.06 415 LYS A N 1
ATOM 3268 C CA . LYS A 1 415 ? 0.109 8.782 -16.751 1.00 84.06 415 LYS A CA 1
ATOM 3269 C C . LYS A 1 415 ? 0.633 9.195 -15.372 1.00 84.06 415 LYS A C 1
ATOM 3271 O O . LYS A 1 415 ? 1.731 9.741 -15.290 1.00 84.06 415 LYS A O 1
ATOM 3276 N N . ALA A 1 416 ? -0.095 8.896 -14.297 1.00 71.88 416 ALA A N 1
ATOM 3277 C CA . ALA A 1 416 ? 0.373 9.142 -12.932 1.00 71.88 416 ALA A CA 1
ATOM 3278 C C . ALA A 1 416 ? 1.704 8.421 -12.652 1.00 71.88 416 ALA A C 1
ATOM 3280 O O . ALA A 1 416 ? 2.629 9.042 -12.132 1.00 71.88 416 ALA A O 1
ATOM 3281 N N . ASN A 1 417 ? 1.852 7.171 -13.107 1.00 66.94 417 ASN A N 1
ATOM 3282 C CA . ASN A 1 417 ? 3.119 6.440 -13.001 1.00 66.94 417 ASN A CA 1
ATOM 3283 C C . ASN A 1 417 ? 4.281 7.154 -13.713 1.00 66.94 417 ASN A C 1
ATOM 3285 O O . ASN A 1 417 ? 5.382 7.199 -13.168 1.00 66.94 417 ASN A O 1
ATOM 3289 N N . GLU A 1 418 ? 4.057 7.729 -14.904 1.00 85.06 418 GLU A N 1
ATOM 3290 C CA . GLU A 1 418 ? 5.097 8.495 -15.615 1.00 85.06 418 GLU A CA 1
ATOM 3291 C C . GLU A 1 418 ? 5.555 9.718 -14.809 1.00 85.06 418 GLU A C 1
ATOM 3293 O O . GLU A 1 418 ? 6.752 9.999 -14.728 1.00 85.06 418 GLU A O 1
ATOM 3298 N N . LEU A 1 419 ? 4.608 10.434 -14.193 1.00 84.31 419 LEU A N 1
ATOM 3299 C CA . LEU A 1 419 ? 4.893 11.611 -13.368 1.00 84.31 419 LEU A CA 1
ATOM 3300 C C . LEU A 1 419 ? 5.669 11.233 -12.105 1.00 84.31 419 LEU A C 1
ATOM 3302 O O . LEU A 1 419 ? 6.682 11.856 -11.796 1.00 84.31 419 LEU A O 1
ATOM 3306 N N . MET A 1 420 ? 5.237 10.177 -11.414 1.00 71.56 420 MET A N 1
ATOM 3307 C CA . MET A 1 420 ? 5.935 9.662 -10.238 1.00 71.56 420 MET A CA 1
ATOM 3308 C C . MET A 1 420 ? 7.370 9.262 -10.598 1.00 71.56 420 MET A C 1
ATOM 3310 O O . MET A 1 420 ? 8.314 9.727 -9.962 1.00 71.56 420 MET A O 1
ATOM 3314 N N . ALA A 1 421 ? 7.557 8.473 -11.661 1.00 69.19 421 ALA A N 1
ATOM 3315 C CA . ALA A 1 421 ? 8.878 8.042 -12.116 1.00 69.19 421 ALA A CA 1
ATOM 3316 C C . ALA A 1 421 ? 9.799 9.222 -12.475 1.00 69.19 421 ALA A C 1
ATOM 3318 O O . ALA A 1 421 ? 10.995 9.184 -12.171 1.00 69.19 421 ALA A O 1
ATOM 3319 N N . HIS A 1 422 ? 9.255 10.285 -13.078 1.00 84.81 422 HIS A N 1
ATOM 3320 C CA . HIS A 1 422 ? 9.998 11.520 -13.338 1.00 84.81 422 HIS A CA 1
ATOM 3321 C C . HIS A 1 422 ? 10.437 12.212 -12.045 1.00 84.81 422 HIS A C 1
ATOM 3323 O O . HIS A 1 422 ? 11.616 12.550 -11.929 1.00 84.81 422 HIS A O 1
ATOM 3329 N N . CYS A 1 423 ? 9.543 12.373 -11.062 1.00 71.81 423 CYS A N 1
ATOM 3330 C CA . CYS A 1 423 ? 9.891 12.958 -9.765 1.00 71.81 423 CYS A CA 1
ATOM 3331 C C . CYS A 1 423 ? 11.034 12.185 -9.096 1.00 71.81 423 CYS A C 1
ATOM 3333 O O . CYS A 1 423 ? 12.001 12.795 -8.636 1.00 71.81 423 CYS A O 1
ATOM 3335 N N . TYR A 1 424 ? 10.976 10.850 -9.126 1.00 59.34 424 TYR A N 1
ATOM 3336 C CA . TYR A 1 424 ? 12.045 9.994 -8.611 1.00 59.34 424 TYR A CA 1
ATOM 3337 C C . TYR A 1 424 ? 13.375 10.203 -9.349 1.00 59.34 424 TYR A C 1
ATOM 3339 O O . TYR A 1 424 ? 14.418 10.390 -8.716 1.00 59.34 424 TYR A O 1
ATOM 3347 N N . ALA A 1 425 ? 13.357 10.234 -10.683 1.00 73.31 425 ALA A N 1
ATOM 3348 C CA . ALA A 1 425 ? 14.555 10.494 -11.476 1.00 73.31 425 ALA A CA 1
ATOM 3349 C C . ALA A 1 425 ? 15.131 11.894 -11.208 1.00 73.31 425 ALA A C 1
ATOM 3351 O O . ALA A 1 425 ? 16.348 12.071 -11.145 1.00 73.31 425 ALA A O 1
ATOM 3352 N N . HIS A 1 426 ? 14.276 12.905 -11.048 1.00 80.25 426 HIS A N 1
ATOM 3353 C CA . HIS A 1 426 ? 14.693 14.285 -10.821 1.00 80.25 426 HIS A CA 1
ATOM 3354 C C . HIS A 1 426 ? 15.337 14.480 -9.448 1.00 80.25 426 HIS A C 1
ATOM 3356 O O . HIS A 1 426 ? 16.445 15.014 -9.367 1.00 80.25 426 HIS A O 1
ATOM 3362 N N . LEU A 1 427 ? 14.663 14.022 -8.391 1.00 61.69 427 LEU A N 1
ATOM 3363 C CA . LEU A 1 427 ? 15.103 14.202 -7.009 1.00 61.69 427 LEU A CA 1
ATOM 3364 C C . LEU A 1 427 ? 16.307 13.318 -6.668 1.00 61.69 427 LEU A C 1
ATOM 3366 O O . LEU A 1 427 ? 17.230 13.775 -5.998 1.00 61.69 427 LEU A O 1
ATOM 3370 N N . TYR A 1 428 ? 16.328 12.077 -7.163 1.00 55.12 428 TYR A N 1
ATOM 3371 C CA . TYR A 1 428 ? 17.272 11.052 -6.697 1.00 55.12 428 TYR A CA 1
ATOM 3372 C C . TYR A 1 428 ? 18.216 10.525 -7.779 1.00 55.12 428 TYR A C 1
ATOM 3374 O O . TYR A 1 428 ? 19.033 9.650 -7.505 1.00 55.12 428 TYR A O 1
ATOM 3382 N N . ARG A 1 429 ? 18.127 11.044 -9.012 1.00 75.31 429 ARG A N 1
ATOM 3383 C CA . ARG A 1 429 ? 18.967 10.639 -10.157 1.00 75.31 429 ARG A CA 1
ATOM 3384 C C . ARG A 1 429 ? 18.900 9.144 -10.477 1.00 75.31 429 ARG A C 1
ATOM 3386 O O . ARG A 1 429 ? 19.832 8.595 -11.057 1.00 75.31 429 ARG A O 1
ATOM 3393 N N . VAL A 1 430 ? 17.777 8.513 -10.148 1.00 63.88 430 VAL A N 1
ATOM 3394 C CA . VAL A 1 430 ? 17.484 7.121 -10.499 1.00 63.88 430 VAL A CA 1
ATOM 3395 C C . VAL A 1 430 ? 17.143 7.046 -11.992 1.00 63.88 430 VAL A C 1
ATOM 3397 O O . VAL A 1 430 ? 16.236 7.763 -12.420 1.00 63.88 430 VAL A O 1
ATOM 3400 N N . PRO A 1 431 ? 17.840 6.217 -12.794 1.00 76.81 431 PRO A N 1
ATOM 3401 C CA . PRO A 1 431 ? 17.469 5.987 -14.183 1.00 76.81 431 PRO A CA 1
ATOM 3402 C C . PRO A 1 431 ? 16.088 5.341 -14.285 1.00 76.81 431 PRO A C 1
ATOM 3404 O O . PRO A 1 431 ? 15.889 4.216 -13.833 1.00 76.81 431 PRO A O 1
ATOM 3407 N N . CYS A 1 432 ? 15.142 6.051 -14.895 1.00 77.19 432 CYS A N 1
ATOM 3408 C CA . CYS A 1 432 ? 13.770 5.589 -15.068 1.00 77.19 432 CYS A CA 1
ATOM 3409 C C . CYS A 1 432 ? 13.390 5.618 -16.549 1.00 77.19 432 CYS A C 1
ATOM 3411 O O . CYS A 1 432 ? 13.263 6.700 -17.130 1.00 77.19 432 CYS A O 1
ATOM 3413 N N . THR A 1 433 ? 13.130 4.451 -17.140 1.00 84.00 433 THR A N 1
ATOM 3414 C CA . THR A 1 433 ? 12.621 4.349 -18.512 1.00 84.00 433 THR A CA 1
ATOM 3415 C C . THR A 1 433 ? 11.184 3.831 -18.529 1.00 84.00 433 THR A C 1
ATOM 3417 O O . THR A 1 433 ? 10.908 2.698 -18.145 1.00 84.00 433 THR A O 1
ATOM 3420 N N . GLY A 1 434 ? 10.239 4.648 -18.984 1.00 84.25 434 GLY A N 1
ATOM 3421 C CA . GLY A 1 434 ? 8.858 4.222 -19.204 1.00 84.25 434 GLY A CA 1
ATOM 3422 C C . GLY A 1 434 ? 8.663 3.712 -20.625 1.00 84.25 434 GLY A C 1
ATOM 3423 O O . GLY A 1 434 ? 8.959 4.428 -21.576 1.00 84.25 434 GLY A O 1
ATOM 3424 N N . LEU A 1 435 ? 8.121 2.507 -20.787 1.00 81.19 435 LEU A N 1
ATOM 3425 C CA . LEU A 1 435 ? 7.727 1.986 -22.097 1.00 81.19 435 LEU A CA 1
ATOM 3426 C C . LEU A 1 435 ? 6.214 2.108 -22.272 1.00 81.19 435 LEU A C 1
ATOM 3428 O O . LEU A 1 435 ? 5.440 1.501 -21.530 1.00 81.19 435 LEU A O 1
ATOM 3432 N N . ARG A 1 436 ? 5.771 2.890 -23.256 1.00 91.56 436 ARG A N 1
ATOM 3433 C CA . ARG A 1 436 ? 4.371 2.973 -23.683 1.00 91.56 436 ARG A CA 1
ATOM 3434 C C . ARG A 1 436 ? 4.085 1.823 -24.639 1.00 91.56 436 ARG A C 1
ATOM 3436 O O . ARG A 1 436 ? 4.359 1.908 -25.834 1.00 91.56 436 ARG A O 1
ATOM 3443 N N . PHE A 1 437 ? 3.541 0.739 -24.093 1.00 81.75 437 PHE A N 1
ATOM 3444 C CA . PHE A 1 437 ? 3.167 -0.437 -24.874 1.00 81.75 437 PHE A CA 1
ATOM 3445 C C . PHE A 1 437 ? 1.974 -0.140 -25.780 1.00 81.75 437 PHE A C 1
ATOM 3447 O O . PHE A 1 437 ? 0.939 0.350 -25.310 1.00 81.75 437 PHE A O 1
ATOM 3454 N N . PHE A 1 438 ? 2.126 -0.487 -27.058 1.00 86.75 438 PHE A N 1
ATOM 3455 C CA . PHE A 1 438 ? 1.034 -0.602 -28.021 1.00 86.75 438 PHE A CA 1
ATOM 3456 C C . PHE A 1 438 ? 0.419 -2.012 -27.954 1.00 86.75 438 PHE A C 1
ATOM 3458 O O . PHE A 1 438 ? 0.545 -2.703 -26.941 1.00 86.75 438 PHE A O 1
ATOM 3465 N N . THR A 1 439 ? -0.345 -2.437 -28.964 1.00 81.00 439 THR A N 1
ATOM 3466 C CA . THR A 1 439 ? -1.139 -3.669 -28.846 1.00 81.00 439 THR A CA 1
ATOM 3467 C C . THR A 1 439 ? -0.240 -4.899 -28.964 1.00 81.00 439 THR A C 1
ATOM 3469 O O . THR A 1 439 ? 0.184 -5.264 -30.056 1.00 81.00 439 THR A O 1
ATOM 3472 N N . VAL A 1 440 ? 0.035 -5.564 -27.842 1.00 81.69 440 VAL A N 1
ATOM 3473 C CA . VAL A 1 440 ? 0.871 -6.774 -27.809 1.00 81.69 440 VAL A CA 1
ATOM 3474 C C . VAL A 1 440 ? 0.040 -8.023 -28.099 1.00 81.69 440 VAL A C 1
ATOM 3476 O O . VAL A 1 440 ? -1.064 -8.175 -27.574 1.00 81.69 440 VAL A O 1
ATOM 3479 N N . TYR A 1 441 ? 0.572 -8.941 -28.906 1.00 86.06 441 TYR A N 1
ATOM 3480 C CA . TYR A 1 441 ? -0.067 -10.226 -29.197 1.00 86.06 441 TYR A CA 1
ATOM 3481 C C . TYR A 1 441 ? 0.954 -11.370 -29.289 1.00 86.06 441 TYR A C 1
ATOM 3483 O O . TYR A 1 441 ? 2.129 -11.153 -29.568 1.00 86.06 441 TYR A O 1
ATOM 3491 N N . GLY A 1 442 ? 0.504 -12.607 -29.083 1.00 86.62 442 GLY A N 1
ATOM 3492 C CA . GLY A 1 442 ? 1.346 -13.799 -29.193 1.00 86.62 442 GLY A CA 1
ATOM 3493 C C . GLY A 1 442 ? 0.951 -14.892 -28.198 1.00 86.62 442 GLY A C 1
ATOM 3494 O O . GLY A 1 442 ? -0.036 -14.722 -27.469 1.00 86.62 442 GLY A O 1
ATOM 3495 N N . PRO A 1 443 ? 1.668 -16.034 -28.191 1.00 76.50 443 PRO A N 1
ATOM 3496 C CA . PRO A 1 443 ? 1.490 -17.110 -27.214 1.00 76.50 443 PRO A CA 1
ATOM 3497 C C . PRO A 1 443 ? 1.415 -16.591 -25.775 1.00 76.50 443 PRO A C 1
ATOM 3499 O O . PRO A 1 443 ? 2.074 -15.611 -25.440 1.00 76.50 443 PRO A O 1
ATOM 3502 N N . TRP A 1 444 ? 0.612 -17.243 -24.930 1.00 70.25 444 TRP A N 1
ATOM 3503 C CA . TRP A 1 444 ? 0.365 -16.817 -23.540 1.00 70.25 444 TRP A CA 1
ATOM 3504 C C . TRP A 1 444 ? -0.276 -15.426 -23.393 1.00 70.25 444 TRP A C 1
ATOM 3506 O O . TRP A 1 444 ? -0.340 -14.884 -22.290 1.00 70.25 444 TRP A O 1
ATOM 3516 N N . GLY A 1 445 ? -0.788 -14.855 -24.488 1.00 59.69 445 GLY A N 1
ATOM 3517 C CA . GLY A 1 445 ? -1.529 -13.599 -24.480 1.00 59.69 445 GLY A CA 1
ATOM 3518 C C . GLY A 1 445 ? -2.817 -13.665 -23.656 1.00 59.69 445 GLY A C 1
ATOM 3519 O O . GLY A 1 445 ? -3.343 -14.737 -23.343 1.00 59.69 445 GLY A O 1
ATOM 3520 N N . ARG A 1 446 ? -3.351 -12.491 -23.310 1.00 58.06 446 ARG A N 1
ATOM 3521 C CA . ARG A 1 446 ? -4.515 -12.392 -22.428 1.00 58.06 446 ARG A CA 1
ATOM 3522 C C . ARG A 1 446 ? -5.821 -12.825 -23.124 1.00 58.06 446 ARG A C 1
ATOM 3524 O O . ARG A 1 446 ? -6.074 -12.387 -24.250 1.00 58.06 446 ARG A O 1
ATOM 3531 N N . PRO A 1 447 ? -6.691 -13.611 -22.457 1.00 71.50 447 PRO A N 1
ATOM 3532 C CA . PRO A 1 447 ? -7.960 -14.075 -23.028 1.00 71.50 447 PRO A CA 1
ATOM 3533 C C . PRO A 1 447 ? -8.983 -12.991 -23.380 1.00 71.50 447 PRO A C 1
ATOM 3535 O O . PRO A 1 447 ? -9.902 -13.255 -24.153 1.00 71.50 447 PRO A O 1
ATOM 3538 N N . ASP A 1 448 ? -8.842 -11.793 -22.815 1.00 59.44 448 ASP A N 1
ATOM 3539 C CA . ASP A 1 448 ? -9.729 -10.649 -23.029 1.00 59.44 448 ASP A CA 1
ATOM 3540 C C . ASP A 1 448 ? -9.303 -9.751 -24.205 1.00 59.44 448 ASP A C 1
ATOM 3542 O O . ASP A 1 448 ? -9.931 -8.728 -24.459 1.00 59.44 448 ASP A O 1
ATOM 3546 N N . MET A 1 449 ? -8.258 -10.127 -24.953 1.00 70.69 449 MET A N 1
ATOM 3547 C CA . MET A 1 449 ? -7.775 -9.372 -26.114 1.00 70.69 449 MET A CA 1
ATOM 3548 C C . MET A 1 449 ? -8.172 -10.014 -27.449 1.00 70.69 449 MET A C 1
ATOM 3550 O O . MET A 1 449 ? -8.378 -11.226 -27.555 1.00 70.69 449 MET A O 1
ATOM 3554 N N . ALA A 1 450 ? -8.246 -9.178 -28.491 1.00 80.81 450 ALA A N 1
ATOM 3555 C CA . ALA A 1 450 ? -8.835 -9.494 -29.795 1.00 80.81 450 ALA A CA 1
ATOM 3556 C C . ALA A 1 450 ? -8.390 -10.844 -30.386 1.00 80.81 450 ALA A C 1
ATOM 3558 O O . ALA A 1 450 ? -9.240 -11.647 -30.761 1.00 80.81 450 ALA A O 1
ATOM 3559 N N . LEU A 1 451 ? -7.084 -11.145 -30.412 1.00 87.00 451 LEU A N 1
ATOM 3560 C CA . LEU A 1 451 ? -6.564 -12.410 -30.954 1.00 87.00 451 LEU A CA 1
ATOM 3561 C C . LEU A 1 451 ? -7.192 -13.639 -30.286 1.00 87.00 451 LEU A C 1
ATOM 3563 O O . LEU A 1 451 ? -7.593 -14.593 -30.953 1.00 87.00 451 LEU A O 1
ATOM 3567 N N . PHE A 1 452 ? -7.300 -13.600 -28.962 1.00 86.06 452 PHE A N 1
ATOM 3568 C CA . PHE A 1 452 ? -7.787 -14.707 -28.155 1.00 86.06 452 PHE A CA 1
ATOM 3569 C C . PHE A 1 452 ? -9.309 -14.836 -28.249 1.00 86.06 452 PHE A C 1
ATOM 3571 O O . PHE A 1 452 ? -9.821 -15.934 -28.487 1.00 86.06 452 PHE A O 1
ATOM 3578 N N . ILE A 1 453 ? -10.020 -13.706 -28.144 1.00 88.69 453 ILE A N 1
ATOM 3579 C CA . ILE A 1 453 ? -11.477 -13.628 -28.312 1.00 88.69 453 ILE A CA 1
ATOM 3580 C C . ILE A 1 453 ? -11.876 -14.188 -29.678 1.00 88.69 453 ILE A C 1
ATOM 3582 O O . ILE A 1 453 ? -12.746 -15.058 -29.762 1.00 88.69 453 ILE A O 1
ATOM 3586 N N . PHE A 1 454 ? -11.210 -13.741 -30.746 1.00 93.62 454 PHE A N 1
ATOM 3587 C CA . PHE A 1 454 ? -11.512 -14.190 -32.100 1.00 93.62 454 PHE A CA 1
ATOM 3588 C C . PHE A 1 454 ? -11.187 -15.667 -32.289 1.00 93.62 454 PHE A C 1
ATOM 3590 O O . PHE A 1 454 ? -12.012 -16.401 -32.823 1.00 93.62 454 PHE A O 1
ATOM 3597 N N . THR A 1 455 ? -10.042 -16.137 -31.791 1.00 93.06 455 THR A N 1
ATOM 3598 C CA . THR A 1 455 ? -9.652 -17.551 -31.902 1.00 93.06 455 THR A CA 1
ATOM 3599 C C . THR A 1 455 ? -10.674 -18.469 -31.250 1.00 93.06 455 THR A C 1
ATOM 3601 O O . THR A 1 455 ? -11.140 -19.429 -31.870 1.00 93.06 455 THR A O 1
ATOM 3604 N N . LYS A 1 456 ? -11.079 -18.144 -30.017 1.00 91.38 456 LYS A N 1
ATOM 3605 C CA . LYS A 1 456 ? -12.095 -18.898 -29.287 1.00 91.38 456 LYS A CA 1
ATOM 3606 C C . LYS A 1 456 ? -13.428 -18.897 -30.032 1.00 91.38 456 LYS A C 1
ATOM 3608 O O . LYS A 1 456 ? -13.990 -19.965 -30.267 1.00 91.38 456 LYS A O 1
ATOM 3613 N N . ALA A 1 457 ? -13.916 -17.723 -30.433 1.00 93.31 457 ALA A N 1
ATOM 3614 C CA . ALA A 1 457 ? -15.190 -17.593 -31.132 1.00 93.31 457 ALA A CA 1
ATOM 3615 C C . ALA A 1 457 ? -15.197 -18.372 -32.457 1.00 93.31 457 ALA A C 1
ATOM 3617 O O . ALA A 1 457 ? -16.116 -19.152 -32.702 1.00 93.31 457 ALA A O 1
ATOM 3618 N N . ILE A 1 458 ? -14.141 -18.254 -33.268 1.00 94.94 458 ILE A N 1
ATOM 3619 C CA . ILE A 1 458 ? -14.013 -18.971 -34.542 1.00 94.94 458 ILE A CA 1
ATOM 3620 C C . ILE A 1 458 ? -14.031 -20.483 -34.310 1.00 94.94 458 ILE A C 1
ATOM 3622 O O . ILE A 1 458 ? -14.825 -21.189 -34.937 1.00 94.94 458 ILE A O 1
ATOM 3626 N N . LEU A 1 459 ? -13.216 -21.001 -33.387 1.00 92.31 459 LEU A N 1
ATOM 3627 C CA . LEU A 1 459 ? -13.178 -22.435 -33.081 1.00 92.31 459 LEU A CA 1
ATOM 3628 C C . LEU A 1 459 ? -14.535 -22.948 -32.577 1.00 92.31 459 LEU A C 1
ATOM 3630 O O . LEU A 1 459 ? -14.998 -23.989 -33.045 1.00 92.31 459 LEU A O 1
ATOM 3634 N N . GLU A 1 460 ? -15.226 -22.176 -31.739 1.00 93.06 460 GLU A N 1
ATOM 3635 C CA . GLU A 1 460 ? -16.573 -22.485 -31.237 1.00 93.06 460 GLU A CA 1
ATOM 3636 C C . GLU A 1 460 ? -17.693 -22.258 -32.271 1.00 93.06 460 GLU A C 1
ATOM 3638 O O . GLU A 1 460 ? -18.830 -22.653 -32.035 1.00 93.06 460 GLU A O 1
ATOM 3643 N N . GLY A 1 461 ? -17.396 -21.653 -33.426 1.00 92.81 461 GLY A N 1
ATOM 3644 C CA . GLY A 1 461 ? -18.403 -21.318 -34.440 1.00 92.81 461 GLY A CA 1
ATOM 3645 C C . GLY A 1 461 ? -19.323 -20.160 -34.040 1.00 92.81 461 GLY A C 1
ATOM 3646 O O . GLY A 1 461 ? -20.425 -20.046 -34.571 1.00 92.81 461 GLY A O 1
ATOM 3647 N N . LYS A 1 462 ? -18.887 -19.314 -33.105 1.00 94.50 462 LYS A N 1
ATOM 3648 C CA . LYS A 1 462 ? -19.588 -18.104 -32.668 1.00 94.50 462 LYS A CA 1
ATOM 3649 C C . LYS A 1 462 ? -19.163 -16.892 -33.507 1.00 94.50 462 LYS A C 1
ATOM 3651 O O . LYS A 1 462 ? -18.028 -16.856 -33.988 1.00 94.50 462 LYS A O 1
ATOM 3656 N N . PRO A 1 463 ? -20.047 -15.894 -33.681 1.00 94.19 463 PRO A N 1
ATOM 3657 C CA . PRO A 1 463 ? -19.686 -14.657 -34.355 1.00 94.19 463 PRO A CA 1
ATOM 3658 C C . PRO A 1 463 ? -18.676 -13.835 -33.544 1.00 94.19 463 PRO A C 1
ATOM 3660 O O . PRO A 1 463 ? -18.716 -13.836 -32.315 1.00 94.19 463 PRO A O 1
ATOM 3663 N N . ILE A 1 464 ? -17.794 -13.119 -34.242 1.00 93.88 464 ILE A N 1
ATOM 3664 C CA . ILE A 1 464 ? -16.894 -12.112 -33.671 1.00 93.88 464 ILE A CA 1
ATOM 3665 C C . ILE A 1 464 ? -17.463 -10.713 -33.881 1.00 93.88 464 ILE A C 1
ATOM 3667 O O . ILE A 1 464 ? -18.001 -10.405 -34.946 1.00 93.88 464 ILE A O 1
ATOM 3671 N N . GLU A 1 465 ? -17.318 -9.857 -32.879 1.00 91.06 465 GLU A N 1
ATOM 3672 C CA . GLU A 1 465 ? -17.672 -8.443 -32.976 1.00 91.06 465 GLU A CA 1
ATOM 3673 C C . GLU A 1 465 ? -16.505 -7.659 -33.575 1.00 91.06 465 GLU A C 1
ATOM 3675 O O . GLU A 1 465 ? -15.373 -7.734 -33.099 1.00 91.06 465 GLU A O 1
ATOM 3680 N N . VAL A 1 466 ? -16.776 -6.920 -34.648 1.00 89.19 466 VAL A N 1
ATOM 3681 C CA . VAL A 1 466 ? -15.772 -6.168 -35.399 1.00 89.19 466 VAL A CA 1
ATOM 3682 C C . VAL A 1 466 ? -16.215 -4.710 -35.467 1.00 89.19 466 VAL A C 1
ATOM 3684 O O . VAL A 1 466 ? -17.069 -4.328 -36.270 1.00 89.19 466 VAL A O 1
ATOM 3687 N N . TYR A 1 467 ? -15.625 -3.897 -34.597 1.00 85.44 467 TYR A N 1
ATOM 3688 C CA . TYR A 1 467 ? -15.949 -2.482 -34.429 1.00 85.44 467 TYR A CA 1
ATOM 3689 C C . TYR A 1 467 ? -15.367 -1.602 -35.549 1.00 85.44 467 TYR A C 1
ATOM 3691 O O . TYR A 1 467 ? -14.454 -2.005 -36.278 1.00 85.44 467 TYR A O 1
ATOM 3699 N N . ASN A 1 468 ? -15.931 -0.398 -35.712 1.00 86.88 468 ASN A N 1
ATOM 3700 C CA . ASN A 1 468 ? -15.625 0.537 -36.807 1.00 86.88 468 ASN A CA 1
ATOM 3701 C C . ASN A 1 468 ? -15.706 -0.123 -38.202 1.00 86.88 468 ASN A C 1
ATOM 3703 O O . ASN A 1 468 ? -14.894 0.137 -39.092 1.00 86.88 468 ASN A O 1
ATOM 3707 N N . HIS A 1 469 ? -16.658 -1.045 -38.378 1.00 87.69 469 HIS A N 1
ATOM 3708 C CA . HIS A 1 469 ? -16.846 -1.811 -39.615 1.00 87.69 469 HIS A CA 1
ATOM 3709 C C . HIS A 1 469 ? -15.564 -2.491 -40.146 1.00 87.69 469 HIS A C 1
ATOM 3711 O O . HIS A 1 469 ? -15.396 -2.636 -41.356 1.00 87.69 469 HIS A O 1
ATOM 3717 N N . GLY A 1 470 ? -14.641 -2.880 -39.258 1.00 82.75 470 GLY A N 1
ATOM 3718 C CA . GLY A 1 470 ? -13.378 -3.535 -39.623 1.00 82.75 470 GLY A CA 1
ATOM 3719 C C . GLY A 1 470 ? -12.286 -2.596 -40.136 1.00 82.75 470 GLY A C 1
ATOM 3720 O O . GLY A 1 470 ? -11.181 -3.049 -40.411 1.00 82.75 470 GLY A O 1
ATOM 3721 N N . LYS A 1 471 ? -12.550 -1.288 -40.204 1.00 84.81 471 LYS A N 1
ATOM 3722 C CA . LYS A 1 471 ? -11.596 -0.268 -40.671 1.00 84.81 471 LYS A CA 1
ATOM 3723 C C . LYS A 1 471 ? -10.634 0.207 -39.577 1.00 84.81 471 LYS A C 1
ATOM 3725 O O . LYS A 1 471 ? -9.950 1.212 -39.751 1.00 84.81 471 LYS A O 1
ATOM 3730 N N . MET A 1 472 ? -10.606 -0.481 -38.434 1.00 84.44 472 MET A N 1
ATOM 3731 C CA . MET A 1 472 ? -9.619 -0.218 -37.392 1.00 84.44 472 MET A CA 1
ATOM 3732 C C . MET A 1 472 ? -8.228 -0.580 -37.897 1.00 84.44 472 MET A C 1
ATOM 3734 O O . MET A 1 472 ? -8.015 -1.674 -38.425 1.00 84.44 472 MET A O 1
ATOM 3738 N N . ARG A 1 473 ? -7.275 0.317 -37.651 1.00 86.06 473 ARG A N 1
ATOM 3739 C CA . ARG A 1 473 ? -5.850 0.009 -37.763 1.00 86.06 473 ARG A CA 1
ATOM 3740 C C . ARG A 1 473 ? -5.247 -0.079 -36.372 1.00 86.06 473 ARG A C 1
ATOM 3742 O O . ARG A 1 473 ? -5.560 0.737 -35.500 1.00 86.06 473 ARG A O 1
ATOM 3749 N N . ARG A 1 474 ? -4.432 -1.093 -36.132 1.00 83.81 474 ARG A N 1
ATOM 3750 C CA . ARG A 1 474 ? -3.771 -1.272 -34.842 1.00 83.81 474 ARG A CA 1
ATOM 3751 C C . ARG A 1 474 ? -2.312 -1.590 -35.066 1.00 83.81 474 ARG A C 1
ATOM 3753 O O . ARG A 1 474 ? -1.959 -2.395 -35.924 1.00 83.81 474 ARG A O 1
ATOM 3760 N N . ASP A 1 475 ? -1.489 -0.948 -34.262 1.00 84.12 475 ASP A N 1
ATOM 3761 C CA . ASP A 1 475 ? -0.085 -1.278 -34.139 1.00 84.12 475 ASP A CA 1
ATOM 3762 C C . ASP A 1 475 ? 0.050 -2.545 -33.277 1.00 84.12 475 ASP A C 1
ATOM 3764 O O . ASP A 1 475 ? 0.009 -2.486 -32.042 1.00 84.12 475 ASP A O 1
ATOM 3768 N N . PHE A 1 476 ? 0.070 -3.701 -33.950 1.00 85.56 476 PHE A N 1
ATOM 3769 C CA . PHE A 1 476 ? 0.219 -5.015 -33.332 1.00 85.56 476 PHE A CA 1
ATOM 3770 C C . PHE A 1 476 ? 1.690 -5.400 -33.273 1.00 85.56 476 PHE A C 1
ATOM 3772 O O . PHE A 1 476 ? 2.323 -5.583 -34.310 1.00 85.56 476 PHE A O 1
ATOM 3779 N N . THR A 1 477 ? 2.213 -5.591 -32.068 1.00 85.56 477 THR A N 1
ATOM 3780 C CA . THR A 1 477 ? 3.604 -5.999 -31.839 1.00 85.56 477 THR A CA 1
ATOM 3781 C C . THR A 1 477 ? 3.640 -7.405 -31.263 1.00 85.56 477 THR A C 1
ATOM 3783 O O . THR A 1 477 ? 2.923 -7.708 -30.305 1.00 85.56 477 THR A O 1
ATOM 3786 N N . TYR A 1 478 ? 4.433 -8.284 -31.870 1.00 91.81 478 TYR A N 1
ATOM 3787 C CA . TYR A 1 478 ? 4.531 -9.665 -31.419 1.00 91.81 478 TYR A CA 1
ATOM 3788 C C . TYR A 1 478 ? 5.293 -9.751 -30.088 1.00 91.81 478 TYR A C 1
ATOM 3790 O O . TYR A 1 478 ? 6.200 -8.962 -29.826 1.00 91.81 478 TYR A O 1
ATOM 3798 N N . ILE A 1 479 ? 4.913 -10.700 -29.230 1.00 80.44 479 ILE A N 1
ATOM 3799 C CA . ILE A 1 479 ? 5.438 -10.809 -27.863 1.00 80.44 479 ILE A CA 1
ATOM 3800 C C . ILE A 1 479 ? 6.962 -10.977 -27.814 1.00 80.44 479 ILE A C 1
ATOM 3802 O O . ILE A 1 479 ? 7.589 -10.371 -26.953 1.00 80.44 479 ILE A O 1
ATOM 3806 N N . ASP A 1 480 ? 7.569 -11.717 -28.747 1.00 82.88 480 ASP A N 1
ATOM 3807 C CA . ASP A 1 480 ? 9.028 -11.905 -28.751 1.00 82.88 480 ASP A CA 1
ATOM 3808 C C . ASP A 1 480 ? 9.754 -10.597 -29.122 1.00 82.88 480 ASP A C 1
ATOM 3810 O O . ASP A 1 480 ? 10.775 -10.278 -28.517 1.00 82.88 480 ASP A O 1
ATOM 3814 N N . ASP A 1 481 ? 9.193 -9.793 -30.038 1.00 85.81 481 ASP A N 1
ATOM 3815 C CA . ASP A 1 481 ? 9.731 -8.462 -30.360 1.00 85.81 481 ASP A CA 1
ATOM 3816 C C . ASP A 1 481 ? 9.612 -7.529 -29.145 1.00 85.81 481 ASP A C 1
ATOM 3818 O O . ASP A 1 481 ? 10.546 -6.804 -28.810 1.00 85.81 481 ASP A O 1
ATOM 3822 N N . ILE A 1 482 ? 8.485 -7.583 -28.427 1.00 84.69 482 ILE A N 1
ATOM 3823 C CA . ILE A 1 482 ? 8.305 -6.835 -27.179 1.00 84.69 482 ILE A CA 1
ATOM 3824 C C . ILE A 1 482 ? 9.348 -7.230 -26.131 1.00 84.69 482 ILE A C 1
ATOM 3826 O O . ILE A 1 482 ? 9.950 -6.352 -25.515 1.00 84.69 482 ILE A O 1
ATOM 3830 N N . VAL A 1 483 ? 9.555 -8.530 -25.916 1.00 75.00 483 VAL A N 1
ATOM 3831 C CA . VAL A 1 483 ? 10.536 -9.041 -24.950 1.00 75.00 483 VAL A CA 1
ATOM 3832 C C . VAL A 1 483 ? 11.937 -8.555 -25.313 1.00 75.00 483 VAL A C 1
ATOM 3834 O O . VAL A 1 483 ? 12.635 -8.043 -24.442 1.00 75.00 483 VAL A O 1
ATOM 3837 N N . GLU A 1 484 ? 12.314 -8.626 -26.590 1.00 84.56 484 GLU A N 1
ATOM 3838 C CA . GLU A 1 484 ? 13.593 -8.110 -27.085 1.00 84.56 484 GLU A CA 1
ATOM 3839 C C . GLU A 1 484 ? 13.748 -6.605 -26.814 1.00 84.56 484 GLU A C 1
ATOM 3841 O O . GLU A 1 484 ? 14.762 -6.170 -26.268 1.00 84.56 484 GLU A O 1
ATOM 3846 N N . GLY A 1 485 ? 12.731 -5.796 -27.130 1.00 79.69 485 GLY A N 1
ATOM 3847 C CA . GLY A 1 485 ? 12.754 -4.356 -26.864 1.00 79.69 485 GLY A CA 1
ATOM 3848 C C . GLY A 1 485 ? 12.873 -4.028 -25.373 1.00 79.69 485 GLY A C 1
ATOM 3849 O O . GLY A 1 485 ? 13.639 -3.139 -24.997 1.00 79.69 485 GLY A O 1
ATOM 3850 N N . VAL A 1 486 ? 12.180 -4.774 -24.508 1.00 74.44 486 VAL A N 1
ATOM 3851 C CA . VAL A 1 486 ? 12.292 -4.632 -23.047 1.00 74.44 486 VAL A CA 1
ATOM 3852 C C . VAL A 1 486 ? 13.703 -4.979 -22.569 1.00 74.44 486 VAL A C 1
ATOM 3854 O O . VAL A 1 486 ? 14.276 -4.196 -21.816 1.00 74.44 486 VAL A O 1
ATOM 3857 N N . ILE A 1 487 ? 14.281 -6.098 -23.021 1.00 74.81 487 ILE A N 1
ATOM 3858 C CA . ILE A 1 487 ? 15.642 -6.523 -22.650 1.00 74.81 487 ILE A CA 1
ATOM 3859 C C . ILE A 1 487 ? 16.670 -5.468 -23.069 1.00 74.81 487 ILE A C 1
ATOM 3861 O O . ILE A 1 487 ? 17.453 -5.017 -22.240 1.00 74.81 487 ILE A O 1
ATOM 3865 N N . ARG A 1 488 ? 16.615 -4.979 -24.312 1.00 82.00 488 ARG A N 1
ATOM 3866 C CA . ARG A 1 488 ? 17.541 -3.931 -24.777 1.00 82.00 488 ARG A CA 1
ATOM 3867 C C . ARG A 1 488 ? 17.407 -2.624 -24.008 1.00 82.00 488 ARG A C 1
ATOM 3869 O O . ARG A 1 488 ? 18.396 -1.936 -23.786 1.00 82.00 488 ARG A O 1
ATOM 3876 N N . THR A 1 489 ? 16.187 -2.283 -23.602 1.00 77.75 489 THR A N 1
ATOM 3877 C CA . THR A 1 489 ? 15.941 -1.101 -22.771 1.00 77.75 489 THR A CA 1
ATOM 3878 C C . THR A 1 489 ? 16.507 -1.293 -21.361 1.00 77.75 489 THR A C 1
ATOM 3880 O O . THR A 1 489 ? 17.065 -0.355 -20.801 1.00 77.75 489 THR A O 1
ATOM 3883 N N . LEU A 1 490 ? 16.407 -2.502 -20.794 1.00 67.94 490 LEU A N 1
ATOM 3884 C CA . LEU A 1 490 ? 17.038 -2.849 -19.514 1.00 67.94 490 LEU A CA 1
ATOM 3885 C C . LEU A 1 490 ? 18.572 -2.777 -19.589 1.00 67.94 490 LEU A C 1
ATOM 3887 O O . LEU A 1 490 ? 19.202 -2.424 -18.601 1.00 67.94 490 LEU A O 1
ATOM 3891 N N . ASP A 1 491 ? 19.167 -3.050 -20.751 1.00 76.62 491 ASP A N 1
ATOM 3892 C CA . ASP A 1 491 ? 20.611 -2.906 -20.983 1.00 76.62 491 ASP A CA 1
ATOM 3893 C C . ASP A 1 491 ? 21.039 -1.459 -21.320 1.00 76.62 491 ASP A C 1
ATOM 3895 O O . ASP A 1 491 ? 22.234 -1.177 -21.460 1.00 76.62 491 ASP A O 1
ATOM 3899 N N . HIS A 1 492 ? 20.088 -0.520 -21.431 1.00 82.25 492 HIS A N 1
ATOM 3900 C CA . HIS A 1 492 ? 20.330 0.886 -21.771 1.00 82.25 492 HIS A CA 1
ATOM 3901 C C . HIS A 1 492 ? 19.680 1.853 -20.757 1.00 82.25 492 HIS A C 1
ATOM 3903 O O . HIS A 1 492 ? 18.619 2.434 -21.020 1.00 82.25 492 HIS A O 1
ATOM 3909 N N . PRO A 1 493 ? 20.315 2.074 -19.590 1.00 83.19 493 PRO A N 1
ATOM 3910 C CA . PRO A 1 493 ? 19.787 2.962 -18.558 1.00 83.19 493 PRO A CA 1
ATOM 3911 C C . PRO A 1 493 ? 19.571 4.399 -19.061 1.00 83.19 493 PRO A C 1
ATOM 3913 O O . PRO A 1 493 ? 20.420 4.967 -19.753 1.00 83.19 493 PRO A O 1
ATOM 3916 N N . ALA A 1 494 ? 18.459 5.025 -18.660 1.00 87.88 494 ALA A N 1
ATOM 3917 C CA . ALA A 1 494 ? 18.161 6.412 -19.015 1.00 87.88 494 ALA A CA 1
ATOM 3918 C C . ALA A 1 494 ? 19.260 7.382 -18.541 1.00 87.88 494 ALA A C 1
ATOM 3920 O O . ALA A 1 494 ? 19.720 7.326 -17.400 1.00 87.88 494 ALA A O 1
ATOM 3921 N N . THR A 1 495 ? 19.634 8.334 -19.402 1.00 90.56 495 THR A N 1
ATOM 3922 C CA . THR A 1 495 ? 20.632 9.372 -19.093 1.00 90.56 495 THR A CA 1
ATOM 3923 C C . THR A 1 495 ? 20.024 10.779 -19.082 1.00 90.56 495 THR A C 1
ATOM 3925 O O . 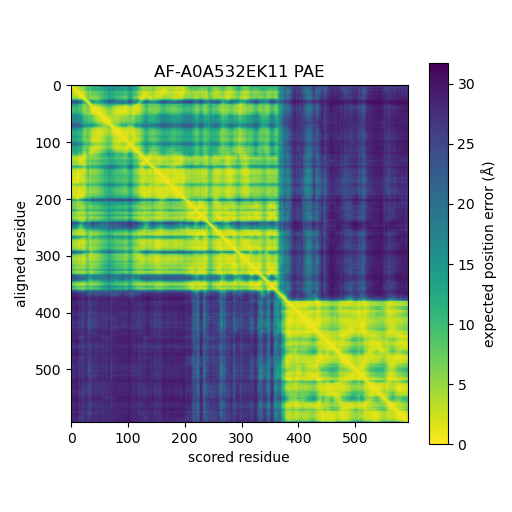THR A 1 495 ? 19.044 11.041 -19.788 1.00 90.56 495 THR A O 1
ATOM 3928 N N . PRO A 1 496 ? 20.568 11.728 -18.296 1.00 93.62 496 PRO A N 1
ATOM 3929 C CA . PRO A 1 496 ? 20.099 13.113 -18.310 1.00 93.62 496 PRO A CA 1
ATOM 3930 C C . PRO A 1 496 ? 20.233 13.755 -19.694 1.00 93.62 496 PRO A C 1
ATOM 3932 O O . PRO A 1 496 ? 21.266 13.619 -20.346 1.00 93.62 496 PRO A O 1
ATOM 3935 N N . ASN A 1 497 ? 19.219 14.499 -20.135 1.00 94.50 497 ASN A N 1
ATOM 3936 C CA . ASN A 1 497 ? 19.302 15.327 -21.335 1.00 94.50 497 ASN A CA 1
ATOM 3937 C C . ASN A 1 497 ? 19.735 16.754 -20.966 1.00 94.50 497 ASN A C 1
ATOM 3939 O O . ASN A 1 497 ? 18.950 17.535 -20.431 1.00 94.50 497 ASN A O 1
ATOM 3943 N N . GLN A 1 498 ? 20.984 17.104 -21.281 1.00 92.44 498 GLN A N 1
ATOM 3944 C CA . GLN A 1 498 ? 21.543 18.434 -20.996 1.00 92.44 498 GLN A CA 1
ATOM 3945 C C . GLN A 1 498 ? 20.904 19.559 -21.821 1.00 92.44 498 GLN A C 1
ATOM 3947 O O . GLN A 1 498 ? 20.980 20.717 -21.423 1.00 92.44 498 GLN A O 1
ATOM 3952 N N . ALA A 1 499 ? 20.278 19.235 -22.955 1.00 92.62 499 ALA A N 1
ATOM 3953 C CA . ALA A 1 499 ? 19.598 20.206 -23.808 1.00 92.62 499 ALA A CA 1
ATOM 3954 C C . ALA A 1 499 ? 18.137 20.455 -23.392 1.00 92.62 499 ALA A C 1
ATOM 3956 O O . ALA A 1 499 ? 17.472 21.308 -23.980 1.00 92.62 499 ALA A O 1
ATOM 3957 N N . TRP A 1 500 ? 17.620 19.719 -22.401 1.00 94.88 500 TRP A N 1
ATOM 3958 C CA . TRP A 1 500 ? 16.251 19.897 -21.924 1.00 94.88 500 TRP A CA 1
ATOM 3959 C C . TRP A 1 500 ? 16.088 21.246 -21.212 1.00 94.88 500 TRP A C 1
ATOM 3961 O O . TRP A 1 500 ? 16.921 21.625 -20.388 1.00 94.88 500 TRP A O 1
ATOM 3971 N N . SER A 1 501 ? 14.988 21.951 -21.488 1.00 92.12 501 SER A N 1
ATOM 3972 C CA . SER A 1 501 ? 14.660 23.232 -20.855 1.00 92.12 501 SER A CA 1
ATOM 3973 C C . SER A 1 501 ? 13.232 23.234 -20.324 1.00 92.12 501 SER A C 1
ATOM 3975 O O . SER A 1 501 ? 12.305 22.828 -21.020 1.00 92.12 501 SER A O 1
ATOM 3977 N N . GLY A 1 502 ? 13.046 23.774 -19.117 1.00 88.88 502 GLY A N 1
ATOM 3978 C CA . GLY A 1 502 ? 11.717 23.988 -18.539 1.00 88.88 502 GLY A CA 1
ATOM 3979 C C . GLY A 1 502 ? 10.873 25.008 -19.311 1.00 88.88 502 GLY A C 1
ATOM 3980 O O . GLY A 1 502 ? 9.652 24.954 -19.231 1.00 88.88 502 GLY A O 1
ATOM 3981 N N . ASP A 1 503 ? 11.500 25.880 -20.109 1.00 92.19 503 ASP A N 1
ATOM 3982 C CA . ASP A 1 503 ? 10.793 26.836 -20.975 1.00 92.19 503 ASP A CA 1
ATOM 3983 C C . ASP A 1 503 ? 10.151 26.154 -22.195 1.00 92.19 503 ASP A C 1
ATOM 3985 O O . ASP A 1 503 ? 9.254 26.707 -22.833 1.00 92.19 503 ASP A O 1
ATOM 3989 N N . LYS A 1 504 ? 10.640 24.958 -22.549 1.00 90.12 504 LYS A N 1
ATOM 3990 C CA . LYS A 1 504 ? 10.147 24.118 -23.647 1.00 90.12 504 LYS A CA 1
ATOM 3991 C C . LYS A 1 504 ? 10.182 22.651 -23.205 1.00 90.12 504 LYS A C 1
ATOM 3993 O O . LYS A 1 504 ? 11.047 21.904 -23.669 1.00 90.12 504 LYS A O 1
ATOM 3998 N N . PRO A 1 505 ? 9.301 22.253 -22.271 1.00 89.69 505 PRO A N 1
ATOM 3999 C CA . PRO A 1 505 ? 9.353 20.927 -21.683 1.00 89.69 505 PRO A CA 1
ATOM 4000 C C . PRO A 1 505 ? 9.022 19.875 -22.741 1.00 89.69 505 PRO A C 1
ATOM 4002 O O . PRO A 1 505 ? 7.987 19.942 -23.400 1.00 89.69 505 PRO A O 1
ATOM 4005 N N . ASP A 1 506 ? 9.906 18.894 -22.875 1.00 93.50 506 ASP A N 1
ATOM 4006 C CA . ASP A 1 506 ? 9.697 17.712 -23.705 1.00 93.50 506 ASP A CA 1
ATOM 4007 C C . ASP A 1 506 ? 9.233 16.544 -22.811 1.00 93.50 506 ASP A C 1
ATOM 4009 O O . ASP A 1 506 ? 9.979 16.173 -21.900 1.00 93.50 506 ASP A O 1
ATOM 4013 N N . PRO A 1 507 ? 8.032 15.969 -23.025 1.00 92.50 507 PRO A N 1
ATOM 4014 C CA . PRO A 1 507 ? 7.512 14.857 -22.225 1.00 92.50 507 PRO A CA 1
ATOM 4015 C C . PRO A 1 507 ? 8.298 13.543 -22.352 1.00 92.50 507 PRO A C 1
ATOM 4017 O O . PRO A 1 507 ? 8.186 12.687 -21.473 1.00 92.50 507 PRO A O 1
ATOM 4020 N N . GLY A 1 508 ? 9.068 13.361 -23.430 1.00 93.50 508 GLY A N 1
ATOM 4021 C CA . GLY A 1 508 ? 9.831 12.141 -23.706 1.00 93.50 508 GLY A CA 1
ATOM 4022 C C . GLY A 1 508 ? 11.156 12.044 -22.944 1.00 93.50 508 GLY A C 1
ATOM 4023 O O . GLY A 1 508 ? 11.771 10.977 -22.862 1.00 93.50 508 GLY A O 1
ATOM 4024 N N . THR A 1 509 ? 11.620 13.159 -22.377 1.00 95.06 509 THR A N 1
ATOM 4025 C CA . THR A 1 509 ? 12.972 13.303 -21.827 1.00 95.06 509 THR A CA 1
ATOM 4026 C C . THR A 1 509 ? 13.011 14.316 -20.681 1.00 95.06 509 THR A C 1
ATOM 4028 O O . THR A 1 509 ? 12.014 14.941 -20.336 1.00 95.06 509 THR A O 1
ATOM 4031 N N . SER A 1 510 ? 14.157 14.463 -20.019 1.00 95.19 510 SER A N 1
ATOM 4032 C CA . SER A 1 510 ? 14.294 15.359 -18.869 1.00 95.19 510 SER A CA 1
ATOM 4033 C C . SER A 1 510 ? 15.749 15.754 -18.636 1.00 95.19 510 SER A C 1
ATOM 4035 O O . SER A 1 510 ? 16.672 15.043 -19.033 1.00 95.19 510 SER A O 1
ATOM 4037 N N . SER A 1 511 ? 15.963 16.849 -17.902 1.00 94.50 511 SER A N 1
ATOM 4038 C CA . SER A 1 511 ? 17.259 17.156 -17.272 1.00 94.50 511 SER A CA 1
ATOM 4039 C C . SER A 1 511 ? 17.645 16.139 -16.181 1.00 94.50 511 SER A C 1
ATOM 4041 O O . SER A 1 511 ? 18.769 16.132 -15.678 1.00 94.50 511 SER A O 1
ATOM 4043 N N . ALA A 1 512 ? 16.707 15.272 -15.799 1.00 91.50 512 ALA A N 1
ATOM 4044 C CA . ALA A 1 512 ? 16.901 14.072 -14.999 1.00 91.50 512 ALA A CA 1
ATOM 4045 C C . ALA A 1 512 ? 17.153 12.832 -15.885 1.00 91.50 512 ALA A C 1
ATOM 4047 O O . ALA A 1 512 ? 16.794 12.860 -17.062 1.00 91.50 512 ALA A O 1
ATOM 4048 N N . PRO A 1 513 ? 17.710 11.725 -15.355 1.00 89.31 513 PRO A N 1
ATOM 4049 C CA . PRO A 1 513 ? 17.810 10.448 -16.071 1.00 89.31 513 PRO A CA 1
ATOM 4050 C C . PRO A 1 513 ? 16.434 9.765 -16.218 1.00 89.31 513 PRO A C 1
ATOM 4052 O O . PRO A 1 513 ? 16.202 8.669 -15.727 1.00 89.31 513 PRO A O 1
ATOM 4055 N N . ALA A 1 514 ? 15.500 10.439 -16.886 1.00 90.69 514 ALA A N 1
ATOM 4056 C CA . ALA A 1 514 ? 14.170 9.942 -17.203 1.00 90.69 514 ALA A CA 1
ATOM 4057 C C . ALA A 1 514 ? 13.993 9.881 -18.722 1.00 90.69 514 ALA A C 1
ATOM 4059 O O . ALA A 1 514 ? 14.320 10.840 -19.435 1.00 90.69 514 ALA A O 1
ATOM 4060 N N . ARG A 1 515 ? 13.470 8.758 -19.212 1.00 94.88 515 ARG A N 1
ATOM 4061 C CA . ARG A 1 515 ? 13.088 8.568 -20.613 1.00 94.88 515 ARG A CA 1
ATOM 4062 C C . ARG A 1 515 ? 11.718 7.928 -20.712 1.00 94.88 515 ARG A C 1
ATOM 4064 O O . ARG A 1 515 ? 11.351 7.098 -19.883 1.00 94.88 515 ARG A O 1
ATOM 4071 N N . ILE A 1 516 ? 10.987 8.298 -21.749 1.00 95.94 516 ILE A N 1
ATOM 4072 C CA . ILE A 1 516 ? 9.796 7.589 -22.198 1.00 95.94 516 ILE A CA 1
ATOM 4073 C C . ILE A 1 516 ? 10.065 7.124 -23.621 1.00 95.94 516 ILE A C 1
ATOM 4075 O O . ILE A 1 516 ? 10.541 7.908 -24.431 1.00 95.94 516 ILE A O 1
ATOM 4079 N N . TYR A 1 517 ? 9.724 5.881 -23.933 1.00 96.31 517 TYR A N 1
ATOM 4080 C CA . TYR A 1 517 ? 9.734 5.377 -25.300 1.00 96.31 517 TYR A CA 1
ATOM 4081 C C . TYR A 1 517 ? 8.395 4.746 -25.644 1.00 96.31 517 TYR A C 1
ATOM 4083 O O . TYR A 1 517 ? 7.749 4.117 -24.803 1.00 96.31 517 TYR A O 1
ATOM 4091 N N . ASN A 1 518 ? 8.000 4.857 -26.904 1.00 95.31 518 ASN A N 1
ATOM 4092 C CA . ASN A 1 518 ? 6.988 3.976 -27.459 1.00 95.31 518 ASN A CA 1
ATOM 4093 C C . ASN A 1 518 ? 7.629 2.642 -27.824 1.00 95.31 518 ASN A C 1
ATOM 4095 O O . ASN A 1 518 ? 8.689 2.614 -28.445 1.00 95.31 518 ASN A O 1
ATOM 4099 N N . ILE A 1 519 ? 6.958 1.546 -27.475 1.00 88.00 519 ILE A N 1
ATOM 4100 C CA . ILE A 1 519 ? 7.327 0.207 -27.932 1.00 88.00 519 ILE A CA 1
ATOM 4101 C C . ILE A 1 519 ? 6.154 -0.374 -28.728 1.00 88.00 519 ILE A C 1
ATOM 4103 O O . ILE A 1 519 ? 5.064 -0.617 -28.199 1.00 88.00 519 ILE A O 1
ATOM 4107 N N . GLY A 1 520 ? 6.374 -0.504 -30.034 1.00 88.56 520 GLY A N 1
ATOM 4108 C CA . GLY A 1 520 ? 5.365 -0.815 -31.044 1.00 88.56 520 GLY A CA 1
ATOM 4109 C C . GLY A 1 520 ? 6.004 -1.386 -32.313 1.00 88.56 520 GLY A C 1
ATOM 4110 O O . GLY A 1 520 ? 7.221 -1.419 -32.428 1.00 88.56 520 GLY A O 1
ATOM 4111 N N . ASN A 1 521 ? 5.205 -1.824 -33.279 1.00 82.81 521 ASN A N 1
ATOM 4112 C CA . ASN A 1 521 ? 5.653 -2.407 -34.545 1.00 82.81 521 ASN A CA 1
ATOM 4113 C C . ASN A 1 521 ? 5.923 -1.351 -35.635 1.00 82.81 521 ASN A C 1
ATOM 4115 O O . ASN A 1 521 ? 6.510 -1.668 -36.664 1.00 82.81 521 ASN A O 1
ATOM 4119 N N . HIS A 1 522 ? 5.467 -0.101 -35.454 1.00 81.06 522 HIS A N 1
ATOM 4120 C CA . HIS A 1 522 ? 5.620 1.002 -36.423 1.00 81.06 522 HIS A CA 1
ATOM 4121 C C . HIS A 1 522 ? 4.968 0.741 -37.800 1.00 81.06 522 HIS A C 1
ATOM 4123 O O . HIS A 1 522 ? 5.058 1.546 -38.725 1.00 81.06 522 HIS A O 1
ATOM 4129 N N . GLN A 1 523 ? 4.264 -0.380 -37.948 1.00 83.31 523 GLN A N 1
ATOM 4130 C CA . GLN A 1 523 ? 3.509 -0.752 -39.136 1.00 83.31 523 GLN A CA 1
ATOM 4131 C C . GLN A 1 523 ? 2.097 -1.150 -38.703 1.00 83.31 523 GLN A C 1
ATOM 4133 O O . GLN A 1 523 ? 1.867 -2.284 -38.277 1.00 83.31 523 GLN A O 1
ATOM 4138 N N . PRO A 1 524 ? 1.130 -0.218 -38.751 1.00 83.38 524 PRO A N 1
ATOM 4139 C CA . PRO A 1 524 ? -0.229 -0.518 -38.341 1.00 83.38 524 PRO A CA 1
ATOM 4140 C C . PRO A 1 524 ? -0.885 -1.499 -39.320 1.00 83.38 524 PRO A C 1
ATOM 4142 O O . PRO A 1 524 ? -0.898 -1.277 -40.531 1.00 83.38 524 PRO A O 1
ATOM 4145 N N . VAL A 1 525 ? -1.486 -2.558 -38.783 1.00 87.69 525 VAL A N 1
ATOM 4146 C CA . VAL A 1 525 ? -2.176 -3.598 -39.555 1.00 87.69 525 VAL A CA 1
ATOM 4147 C C . VAL A 1 525 ? -3.683 -3.356 -39.512 1.00 87.69 525 VAL A C 1
ATOM 4149 O O . VAL A 1 525 ? -4.244 -2.962 -38.483 1.00 87.69 525 VAL A O 1
ATOM 4152 N N . GLU A 1 526 ? -4.359 -3.588 -40.636 1.00 91.25 526 GLU A N 1
ATOM 4153 C CA . GLU A 1 526 ? -5.819 -3.554 -40.696 1.00 91.25 526 GLU A CA 1
ATOM 4154 C C . GLU A 1 526 ? -6.423 -4.746 -39.947 1.00 91.25 526 GLU A C 1
ATOM 4156 O O . GLU A 1 526 ? -6.022 -5.896 -40.132 1.00 91.25 526 GLU A O 1
ATOM 4161 N N . LEU A 1 527 ? -7.444 -4.488 -39.127 1.00 90.31 527 LEU A N 1
ATOM 4162 C CA . LEU A 1 527 ? -8.096 -5.523 -38.323 1.00 90.31 527 LEU A CA 1
ATOM 4163 C C . LEU A 1 527 ? -8.675 -6.664 -39.178 1.00 90.31 527 LEU A C 1
ATOM 4165 O O . LEU A 1 527 ? -8.688 -7.815 -38.746 1.00 90.31 527 LEU A O 1
ATOM 4169 N N . LEU A 1 528 ? -9.149 -6.369 -40.392 1.00 92.81 528 LEU A N 1
ATOM 4170 C CA . LEU A 1 528 ? -9.652 -7.400 -41.303 1.00 92.81 528 LEU A CA 1
ATOM 4171 C C . LEU A 1 528 ? -8.542 -8.321 -41.821 1.00 92.81 528 LEU A C 1
ATOM 4173 O O . LEU A 1 528 ? -8.766 -9.529 -41.855 1.00 92.81 528 LEU A O 1
ATOM 4177 N N . HIS A 1 529 ? -7.359 -7.783 -42.139 1.00 94.25 529 HIS A N 1
ATOM 4178 C CA . HIS A 1 529 ? -6.188 -8.593 -42.504 1.00 94.25 529 HIS A CA 1
ATOM 4179 C C . HIS A 1 529 ? -5.774 -9.498 -41.341 1.00 94.25 529 HIS A C 1
ATOM 4181 O O . HIS A 1 529 ? -5.605 -10.701 -41.505 1.00 94.25 529 HIS A O 1
ATOM 4187 N N . PHE A 1 530 ? -5.733 -8.946 -40.125 1.00 93.56 530 PHE A N 1
ATOM 4188 C CA . PHE A 1 530 ? -5.466 -9.708 -38.902 1.00 93.56 530 PHE A CA 1
ATOM 4189 C C . PHE A 1 530 ? -6.424 -10.903 -38.727 1.00 93.56 530 PHE A C 1
ATOM 4191 O O . PHE A 1 530 ? -5.998 -12.020 -38.427 1.00 93.56 530 PHE A O 1
ATOM 4198 N N . ILE A 1 531 ? -7.727 -10.684 -38.939 1.00 95.06 531 ILE A N 1
ATOM 4199 C CA . ILE A 1 531 ? -8.734 -11.751 -38.862 1.00 95.06 531 ILE A CA 1
ATOM 4200 C C . ILE A 1 531 ? -8.543 -12.767 -39.992 1.00 95.06 531 ILE A C 1
ATOM 4202 O O . ILE A 1 531 ? -8.663 -13.963 -39.746 1.00 95.06 531 ILE A O 1
ATOM 4206 N N . GLU A 1 532 ? -8.252 -12.327 -41.216 1.00 96.31 532 GLU A N 1
ATOM 4207 C CA . GLU A 1 532 ? -8.020 -13.224 -42.351 1.00 96.31 532 GLU A CA 1
ATOM 4208 C C . GLU A 1 532 ? -6.848 -14.177 -42.097 1.00 96.31 532 GLU A C 1
ATOM 4210 O O . GLU A 1 532 ? -6.986 -15.390 -42.272 1.00 96.31 532 GLU A O 1
ATOM 4215 N N . VAL A 1 533 ? -5.722 -13.652 -41.619 1.00 96.69 533 VAL A N 1
ATOM 4216 C CA . VAL A 1 533 ? -4.550 -14.452 -41.252 1.00 96.69 533 VAL A CA 1
ATOM 4217 C C . VAL A 1 533 ? -4.902 -15.472 -40.161 1.00 96.69 533 VAL A C 1
ATOM 4219 O O . VAL A 1 533 ? -4.505 -16.638 -40.234 1.00 96.69 533 VAL A O 1
ATOM 4222 N N . LEU A 1 534 ? -5.712 -15.073 -39.176 1.00 96.69 534 LEU A N 1
ATOM 4223 C CA . LEU A 1 534 ? -6.194 -15.978 -38.136 1.00 96.69 534 LEU A CA 1
ATOM 4224 C C . LEU A 1 534 ? -7.105 -17.087 -38.687 1.00 96.69 534 LEU A C 1
ATOM 4226 O O . LEU A 1 534 ? -6.961 -18.249 -38.303 1.00 96.69 534 LEU A O 1
ATOM 4230 N N . GLU A 1 535 ? -8.019 -16.765 -39.606 1.00 97.38 535 GLU A N 1
ATOM 4231 C CA . GLU A 1 535 ? -8.865 -17.757 -40.283 1.00 97.38 535 GLU A CA 1
ATOM 4232 C C . GLU A 1 535 ? -8.029 -18.791 -41.042 1.00 97.38 535 GLU A C 1
ATOM 4234 O O . GLU A 1 535 ? -8.330 -19.987 -40.983 1.00 97.38 535 GLU A O 1
ATOM 4239 N N . GLN A 1 536 ? -6.987 -18.337 -41.746 1.00 97.00 536 GLN A N 1
ATOM 4240 C CA . GLN A 1 536 ? -6.066 -19.201 -42.483 1.00 97.00 536 GLN A CA 1
ATOM 4241 C C . GLN A 1 536 ? -5.311 -20.138 -41.530 1.00 97.00 536 GLN A C 1
ATOM 4243 O O . GLN A 1 536 ? -5.302 -21.349 -41.749 1.00 97.00 536 GLN A O 1
ATOM 4248 N N . ALA A 1 537 ? -4.761 -19.610 -40.431 1.00 96.38 537 ALA A N 1
ATOM 4249 C CA . ALA A 1 537 ? -4.046 -20.404 -39.429 1.00 96.38 537 ALA A CA 1
ATOM 4250 C C . ALA A 1 537 ? -4.952 -21.435 -38.722 1.00 96.38 537 ALA A C 1
ATOM 4252 O O . ALA A 1 537 ? -4.528 -22.554 -38.417 1.00 96.38 537 ALA A O 1
ATOM 4253 N N . LEU A 1 538 ? -6.221 -21.090 -38.484 1.00 95.62 538 LEU A N 1
ATOM 4254 C CA . LEU A 1 538 ? -7.205 -22.002 -37.896 1.00 95.62 538 LEU A CA 1
ATOM 4255 C C . LEU A 1 538 ? -7.805 -22.981 -38.914 1.00 95.62 538 LEU A C 1
ATOM 4257 O O . LEU A 1 538 ? -8.348 -24.009 -38.507 1.00 95.62 538 LEU A O 1
ATOM 4261 N N . GLY A 1 539 ? -7.724 -22.692 -40.213 1.00 95.88 539 GLY A N 1
ATOM 4262 C CA . GLY A 1 539 ? -8.425 -23.445 -41.254 1.00 95.88 539 GLY A CA 1
ATOM 4263 C C . GLY A 1 539 ? -9.951 -23.311 -41.167 1.00 95.88 539 GLY A C 1
ATOM 4264 O O . GLY A 1 539 ? -10.673 -24.215 -41.586 1.00 95.88 539 GLY A O 1
ATOM 4265 N N . LYS A 1 540 ? -10.462 -22.215 -40.585 1.00 95.31 540 LYS A N 1
ATOM 4266 C CA . LYS A 1 540 ? -11.899 -21.990 -40.356 1.00 95.31 540 LYS A CA 1
ATOM 4267 C C . LYS A 1 540 ? -12.256 -20.515 -40.528 1.00 95.31 540 LYS A C 1
ATOM 4269 O O . LYS A 1 540 ? -11.606 -19.647 -39.956 1.00 95.31 540 LYS A O 1
ATOM 4274 N N . LYS A 1 541 ? -13.314 -20.235 -41.296 1.00 96.06 541 LYS A N 1
ATOM 4275 C CA . LYS A 1 541 ? -13.810 -18.870 -41.537 1.00 96.06 541 LYS A CA 1
ATOM 4276 C C . LYS A 1 541 ? -14.584 -18.320 -40.337 1.00 96.06 541 LYS A C 1
ATOM 4278 O O . LYS A 1 541 ? -15.382 -19.033 -39.729 1.00 96.06 541 LYS A O 1
ATOM 4283 N N . ALA A 1 542 ? -14.363 -17.045 -40.025 1.00 96.00 542 ALA A N 1
ATOM 4284 C CA . ALA A 1 542 ? -15.034 -16.324 -38.956 1.00 96.00 542 ALA A CA 1
ATOM 4285 C C . ALA A 1 542 ? -16.386 -15.780 -39.429 1.00 96.00 542 ALA A C 1
ATOM 4287 O O . ALA A 1 542 ? -16.475 -15.147 -40.487 1.00 96.00 542 ALA A O 1
ATOM 4288 N N . VAL A 1 543 ? -17.418 -15.950 -38.603 1.00 95.12 543 VAL A N 1
ATOM 4289 C CA . VAL A 1 543 ? -18.683 -15.217 -38.742 1.00 95.12 543 VAL A CA 1
ATOM 4290 C C . VAL A 1 543 ? -18.476 -13.834 -38.119 1.00 95.12 543 VAL A C 1
ATOM 4292 O O . VAL A 1 543 ? -18.064 -13.754 -36.969 1.00 95.12 543 VAL A O 1
ATOM 4295 N N . LYS A 1 544 ? -18.697 -12.744 -38.862 1.00 95.75 544 LYS A N 1
ATOM 4296 C CA . LYS A 1 544 ? -18.344 -11.377 -38.430 1.00 95.75 544 LYS A CA 1
ATOM 4297 C C . LYS A 1 544 ? -19.596 -10.522 -38.251 1.00 95.75 544 LYS A C 1
ATOM 4299 O O . LYS A 1 544 ? -20.372 -10.385 -39.192 1.00 95.75 544 LYS A O 1
ATOM 4304 N N . ASN A 1 545 ? -19.736 -9.892 -37.090 1.00 93.44 545 ASN A N 1
ATOM 4305 C CA . ASN A 1 545 ? -20.730 -8.859 -36.818 1.00 93.44 545 ASN A CA 1
ATOM 4306 C C . ASN A 1 545 ? -20.046 -7.490 -36.897 1.00 93.44 545 ASN A C 1
ATOM 4308 O O . ASN A 1 545 ? -19.252 -7.141 -36.027 1.00 93.44 545 ASN A O 1
ATOM 4312 N N . LEU A 1 546 ? -20.330 -6.723 -37.952 1.00 92.31 546 LEU A N 1
ATOM 4313 C CA . LEU A 1 546 ? -19.748 -5.393 -38.159 1.00 92.31 546 LEU A CA 1
ATOM 4314 C C . LEU A 1 546 ? -20.538 -4.343 -37.367 1.00 92.31 546 LEU A C 1
ATOM 4316 O O . LEU A 1 546 ? -21.722 -4.139 -37.634 1.00 92.31 546 LEU A O 1
ATOM 4320 N N . LEU A 1 547 ? -19.881 -3.669 -36.422 1.00 90.50 547 LEU A N 1
ATOM 4321 C CA . LEU A 1 547 ? -20.495 -2.710 -35.496 1.00 90.50 547 LEU A CA 1
ATOM 4322 C C . LEU A 1 547 ? -19.903 -1.292 -35.667 1.00 90.50 547 LEU A C 1
ATOM 4324 O O . LEU A 1 547 ? -18.767 -1.158 -36.145 1.00 90.50 547 LEU A O 1
ATOM 4328 N N . PRO A 1 548 ? -20.638 -0.227 -35.277 1.00 87.31 548 PRO A N 1
ATOM 4329 C CA . PRO A 1 548 ? -20.103 1.137 -35.171 1.00 87.31 548 PRO A CA 1
ATOM 4330 C C . PRO A 1 548 ? -18.925 1.224 -34.188 1.00 87.31 548 PRO A C 1
ATOM 4332 O O . PRO A 1 548 ? -18.711 0.310 -33.403 1.00 87.31 548 PRO A O 1
ATOM 4335 N N . ILE A 1 549 ? -18.147 2.308 -34.210 1.00 83.12 549 ILE A N 1
ATOM 4336 C CA . ILE A 1 549 ? -17.075 2.529 -33.220 1.00 83.12 549 ILE A CA 1
ATOM 4337 C C . ILE A 1 549 ? -17.656 2.788 -31.818 1.00 83.12 549 ILE A C 1
ATOM 4339 O O . ILE A 1 549 ? -18.708 3.419 -31.694 1.00 83.12 549 ILE A O 1
ATOM 4343 N N . GLN A 1 550 ? -16.987 2.305 -30.768 1.00 76.50 550 GLN A N 1
ATOM 4344 C CA . GLN A 1 550 ? -17.401 2.553 -29.385 1.00 76.50 550 GLN A CA 1
ATOM 4345 C C . GLN A 1 550 ? -16.908 3.925 -28.881 1.00 76.50 550 GLN A C 1
ATOM 4347 O O . GLN A 1 550 ? -15.844 4.389 -29.299 1.00 76.50 550 GLN A O 1
ATOM 4352 N N . PRO A 1 551 ? -17.638 4.592 -27.966 1.00 69.69 551 PRO A N 1
ATOM 4353 C CA . PRO A 1 551 ? -17.123 5.767 -27.264 1.00 69.69 551 PRO A CA 1
ATOM 4354 C C . PRO A 1 551 ? -15.842 5.433 -26.485 1.00 69.69 551 PRO A C 1
ATOM 4356 O O . PRO A 1 551 ? -15.830 4.492 -25.697 1.00 69.69 551 PRO A O 1
ATOM 4359 N N . GLY A 1 552 ? -14.775 6.209 -26.697 1.00 64.25 552 GLY A N 1
ATOM 4360 C CA . GLY A 1 552 ? -13.464 5.997 -26.062 1.00 64.25 552 GLY A CA 1
ATOM 4361 C C . GLY A 1 552 ? -12.482 5.141 -26.870 1.00 64.25 552 GLY A C 1
ATOM 4362 O O . GLY A 1 552 ? -11.312 5.064 -26.501 1.00 64.25 552 GLY A O 1
ATOM 4363 N N . ASP A 1 553 ? -12.921 4.552 -27.987 1.00 68.62 553 ASP A N 1
ATOM 4364 C CA . ASP A 1 553 ? -12.065 3.805 -28.911 1.00 68.62 553 ASP A CA 1
ATOM 4365 C C . ASP A 1 553 ? -11.453 4.722 -29.982 1.00 68.62 553 ASP A C 1
ATOM 4367 O O . ASP A 1 553 ? -12.114 5.617 -30.513 1.00 68.62 553 ASP A O 1
ATOM 4371 N N . VAL A 1 554 ? -10.197 4.464 -30.362 1.00 72.88 554 VAL A N 1
ATOM 4372 C CA . VAL A 1 554 ? -9.500 5.231 -31.410 1.00 72.88 554 VAL A CA 1
ATOM 4373 C C . VAL A 1 554 ? -9.528 4.506 -32.765 1.00 72.88 554 VAL A C 1
ATOM 4375 O O . VAL A 1 554 ? -9.374 3.280 -32.814 1.00 72.88 554 VAL A O 1
ATOM 4378 N N . PRO A 1 555 ? -9.698 5.221 -33.895 1.00 74.44 555 PRO A N 1
ATOM 4379 C CA . PRO A 1 555 ? -9.803 4.612 -35.226 1.00 74.44 555 PRO A CA 1
ATOM 4380 C C . PRO A 1 555 ? -8.490 3.977 -35.709 1.00 74.44 555 PRO A C 1
ATOM 4382 O O . PRO A 1 555 ? -8.506 3.009 -36.473 1.00 74.44 555 PRO A O 1
ATOM 4385 N N . ALA A 1 556 ? -7.350 4.490 -35.246 1.00 79.62 556 ALA A N 1
ATOM 4386 C CA . ALA A 1 556 ? -6.035 3.942 -35.528 1.00 79.62 556 ALA A CA 1
ATOM 4387 C C . ALA A 1 556 ? -5.109 4.094 -34.314 1.00 79.62 556 ALA A C 1
ATOM 4389 O O . ALA A 1 556 ? -5.262 5.026 -33.530 1.00 79.62 556 ALA A O 1
ATOM 4390 N N . THR A 1 557 ? -4.151 3.185 -34.166 1.00 79.00 557 THR A N 1
ATOM 4391 C CA . THR A 1 557 ? -2.954 3.406 -33.347 1.00 79.00 557 THR A CA 1
ATOM 4392 C C . THR A 1 557 ? -1.740 3.214 -34.237 1.00 79.00 557 THR A C 1
ATOM 4394 O O . THR A 1 557 ? -1.705 2.275 -35.032 1.00 79.00 557 THR A O 1
ATOM 4397 N N . PHE A 1 558 ? -0.782 4.128 -34.140 1.00 86.81 558 PHE A N 1
ATOM 4398 C CA . PHE A 1 558 ? 0.465 4.075 -34.889 1.00 86.81 558 PHE A CA 1
ATOM 4399 C C . PHE A 1 558 ? 1.558 4.673 -34.007 1.00 86.81 558 PHE A C 1
ATOM 4401 O O . PHE A 1 558 ? 1.497 5.861 -33.688 1.00 86.81 558 PHE A O 1
ATOM 4408 N N . ALA A 1 559 ? 2.488 3.833 -33.557 1.00 88.00 559 ALA A N 1
ATOM 4409 C CA . ALA A 1 559 ? 3.596 4.252 -32.719 1.00 88.00 559 ALA A CA 1
ATOM 4410 C C . ALA A 1 559 ? 4.708 4.882 -33.562 1.00 88.00 559 ALA A C 1
ATOM 4412 O O . ALA A 1 559 ? 5.218 4.255 -34.494 1.00 88.00 559 ALA A O 1
ATOM 4413 N N . ASP A 1 560 ? 5.135 6.087 -33.197 1.00 93.12 560 ASP A N 1
ATOM 4414 C CA . ASP A 1 560 ? 6.469 6.553 -33.559 1.00 93.12 560 ASP A CA 1
ATOM 4415 C C . ASP A 1 560 ? 7.475 5.893 -32.610 1.00 93.12 560 ASP A C 1
ATOM 4417 O O . ASP A 1 560 ? 7.380 6.075 -31.394 1.00 93.12 560 ASP A O 1
ATOM 4421 N N . VAL A 1 561 ? 8.386 5.085 -33.156 1.00 92.50 561 VAL A N 1
ATOM 4422 C CA . VAL A 1 561 ? 9.401 4.328 -32.403 1.00 92.50 561 VAL A CA 1
ATOM 4423 C C . VAL A 1 561 ? 10.822 4.777 -32.748 1.00 92.50 561 VAL A C 1
ATOM 4425 O O . VAL A 1 561 ? 11.780 4.081 -32.402 1.00 92.50 561 VAL A O 1
ATOM 4428 N N . GLU A 1 562 ? 10.982 5.912 -33.438 1.00 94.06 562 GLU A N 1
ATOM 4429 C CA . GLU A 1 562 ? 12.291 6.405 -33.877 1.00 94.06 562 GLU A CA 1
ATOM 4430 C C . GLU A 1 562 ? 13.258 6.577 -32.700 1.00 94.06 562 GLU A C 1
ATOM 4432 O O . GLU A 1 562 ? 14.410 6.155 -32.796 1.00 94.06 562 GLU A O 1
ATOM 4437 N N . ASP A 1 563 ? 12.790 7.093 -31.558 1.00 94.69 563 ASP A N 1
ATOM 4438 C CA . ASP A 1 563 ? 13.613 7.254 -30.355 1.00 94.69 563 ASP A CA 1
ATOM 4439 C C . ASP A 1 563 ? 14.119 5.922 -29.791 1.00 94.69 563 ASP A C 1
ATOM 4441 O O . ASP A 1 563 ? 15.312 5.778 -29.526 1.00 94.69 563 ASP A O 1
ATOM 4445 N N . LEU A 1 564 ? 13.243 4.918 -29.665 1.00 94.06 564 LEU A N 1
ATOM 4446 C CA . LEU A 1 564 ? 13.634 3.592 -29.173 1.00 94.06 564 LEU A CA 1
ATOM 4447 C C . LEU A 1 564 ? 14.577 2.894 -30.168 1.00 94.06 564 LEU A C 1
ATOM 4449 O O . LEU A 1 564 ? 15.536 2.228 -29.781 1.00 94.06 564 LEU A O 1
ATOM 4453 N N . THR A 1 565 ? 14.340 3.082 -31.466 1.00 94.25 565 THR A N 1
ATOM 4454 C CA . THR A 1 565 ? 15.203 2.553 -32.531 1.00 94.25 565 THR A CA 1
ATOM 4455 C C . THR A 1 565 ? 16.589 3.186 -32.475 1.00 94.25 565 THR A C 1
ATOM 4457 O O . THR A 1 565 ? 17.594 2.483 -32.535 1.00 94.25 565 THR A O 1
ATOM 4460 N N . ARG A 1 566 ? 16.661 4.511 -32.336 1.00 94.69 566 ARG A N 1
ATOM 4461 C CA . ARG A 1 566 ? 17.916 5.260 -32.257 1.00 94.69 566 ARG A CA 1
ATOM 4462 C C . ARG A 1 566 ? 18.722 4.873 -31.021 1.00 94.69 566 ARG A C 1
ATOM 4464 O O . ARG A 1 566 ? 19.923 4.644 -31.140 1.00 94.69 566 ARG A O 1
ATOM 4471 N N . ASP A 1 567 ? 18.068 4.807 -29.865 1.00 92.75 567 ASP A N 1
ATOM 4472 C CA . ASP A 1 567 ? 18.765 4.717 -28.581 1.00 92.75 567 ASP A CA 1
ATOM 4473 C C . ASP A 1 567 ? 19.114 3.269 -28.203 1.00 92.75 567 ASP A C 1
ATOM 4475 O O . ASP A 1 567 ? 20.178 3.032 -27.631 1.00 92.75 567 ASP A O 1
ATOM 4479 N N . VAL A 1 568 ? 18.279 2.283 -28.571 1.00 90.19 568 VAL A N 1
ATOM 4480 C CA . VAL A 1 568 ? 18.513 0.862 -28.227 1.00 90.19 568 VAL A CA 1
ATOM 4481 C C . VAL A 1 568 ? 18.506 -0.093 -29.428 1.00 90.19 568 VAL A C 1
ATOM 4483 O O . VAL A 1 568 ? 18.604 -1.311 -29.269 1.00 90.19 568 VAL A O 1
ATOM 4486 N N . GLY A 1 569 ? 18.397 0.420 -30.657 1.00 92.19 569 GLY A N 1
ATOM 4487 C CA . GLY A 1 569 ? 18.411 -0.399 -31.874 1.00 92.19 569 GLY A CA 1
ATOM 4488 C C . GLY A 1 569 ? 17.174 -1.283 -32.045 1.00 92.19 569 GLY A C 1
ATOM 4489 O O . GLY A 1 569 ? 17.245 -2.280 -32.765 1.00 92.19 569 GLY A O 1
ATOM 4490 N N . PHE A 1 570 ? 16.079 -0.991 -31.339 1.00 90.62 570 PHE A N 1
ATOM 4491 C CA . PHE A 1 570 ? 14.852 -1.780 -31.405 1.00 90.62 570 PHE A CA 1
ATOM 4492 C C . PHE A 1 570 ? 14.291 -1.790 -32.832 1.00 90.62 570 PHE A C 1
ATOM 4494 O O . PHE A 1 570 ? 14.051 -0.741 -33.418 1.00 90.62 570 PHE A O 1
ATOM 4501 N N . ALA A 1 571 ? 14.095 -2.985 -33.382 1.00 89.06 571 ALA A N 1
ATOM 4502 C CA . ALA A 1 571 ? 13.560 -3.190 -34.720 1.00 89.06 571 ALA A CA 1
ATOM 4503 C C . ALA A 1 571 ? 12.672 -4.445 -34.693 1.00 89.06 571 ALA A C 1
ATOM 4505 O O . ALA A 1 571 ? 13.205 -5.557 -34.748 1.00 89.06 571 ALA A O 1
ATOM 4506 N N . PRO A 1 572 ? 11.344 -4.294 -34.547 1.00 86.12 572 PRO A N 1
ATOM 4507 C CA . PRO A 1 572 ? 10.425 -5.424 -34.541 1.00 86.12 572 PRO A CA 1
ATOM 4508 C C . PRO A 1 572 ? 10.459 -6.094 -35.916 1.00 86.12 572 PRO A C 1
ATOM 4510 O O . PRO A 1 572 ? 10.397 -5.421 -36.946 1.00 86.12 572 PRO A O 1
ATOM 4513 N N . ALA A 1 573 ? 10.611 -7.416 -35.936 1.00 87.94 573 ALA A N 1
ATOM 4514 C CA . ALA A 1 573 ? 10.887 -8.146 -37.171 1.00 87.94 573 ALA A CA 1
ATOM 4515 C C . ALA A 1 573 ? 9.860 -9.238 -37.480 1.00 87.94 573 ALA A C 1
ATOM 4517 O O . ALA A 1 573 ? 9.907 -9.797 -38.575 1.00 87.94 573 ALA A O 1
ATOM 4518 N N . THR A 1 574 ? 8.942 -9.552 -36.558 1.00 92.44 574 THR A N 1
ATOM 4519 C CA . THR A 1 574 ? 8.002 -10.665 -36.743 1.00 92.44 574 THR A CA 1
ATOM 4520 C C . THR A 1 574 ? 6.805 -10.253 -37.608 1.00 92.44 574 THR A C 1
ATOM 4522 O O . THR A 1 574 ? 5.987 -9.435 -37.172 1.00 92.44 574 THR A O 1
ATOM 4525 N N . PRO A 1 575 ? 6.615 -10.853 -38.801 1.00 93.50 575 PRO A N 1
ATOM 4526 C CA . PRO A 1 575 ? 5.423 -10.611 -39.610 1.00 93.50 575 PRO A CA 1
ATOM 4527 C C . PRO A 1 575 ? 4.152 -11.105 -38.908 1.00 93.50 575 PRO A C 1
ATOM 4529 O O . PRO A 1 575 ? 4.174 -12.093 -38.166 1.00 93.50 575 PRO A O 1
ATOM 4532 N N . ILE A 1 576 ? 3.016 -10.458 -39.185 1.00 93.31 576 ILE A N 1
ATOM 4533 C CA . ILE A 1 576 ? 1.735 -10.774 -38.534 1.00 93.31 576 ILE A CA 1
ATOM 4534 C C . ILE A 1 576 ? 1.281 -12.218 -38.805 1.00 93.31 576 ILE A C 1
ATOM 4536 O O . ILE A 1 576 ? 0.747 -12.886 -37.917 1.00 93.31 576 ILE A O 1
ATOM 4540 N N . GLU A 1 577 ? 1.571 -12.736 -40.002 1.00 95.00 577 GLU A N 1
ATOM 4541 C CA . GLU A 1 577 ? 1.319 -14.115 -40.425 1.00 95.00 577 GLU A CA 1
ATOM 4542 C C . GLU A 1 577 ? 2.068 -15.130 -39.567 1.00 95.00 577 GLU A C 1
ATOM 4544 O O . GLU A 1 577 ? 1.507 -16.146 -39.143 1.00 95.00 577 GLU A O 1
ATOM 4549 N N . GLU A 1 578 ? 3.331 -14.842 -39.275 1.00 95.69 578 GLU A N 1
ATOM 4550 C CA . GLU A 1 578 ? 4.162 -15.712 -38.462 1.00 95.69 578 GLU A CA 1
ATOM 4551 C C . GLU A 1 578 ? 3.728 -15.677 -36.994 1.00 95.69 578 GLU A C 1
ATOM 4553 O O . GLU A 1 578 ? 3.517 -16.735 -36.390 1.00 95.69 578 GLU A O 1
ATOM 4558 N N . GLY A 1 579 ? 3.526 -14.482 -36.432 1.00 94.81 579 GLY A N 1
ATOM 4559 C CA . GLY A 1 579 ? 3.119 -14.321 -35.038 1.00 94.81 579 GLY A CA 1
ATOM 4560 C C . GLY A 1 579 ? 1.770 -14.983 -34.734 1.00 94.81 579 GLY A C 1
ATOM 4561 O O . GLY A 1 579 ? 1.634 -15.693 -33.731 1.00 94.81 579 GLY A O 1
ATOM 4562 N N . ILE A 1 580 ? 0.775 -14.822 -35.617 1.00 96.44 580 ILE A N 1
ATOM 4563 C CA . ILE A 1 580 ? -0.540 -15.468 -35.471 1.00 96.44 580 ILE A CA 1
ATOM 4564 C C . ILE A 1 580 ? -0.422 -16.989 -35.608 1.00 96.44 580 ILE A C 1
ATOM 4566 O O . ILE A 1 580 ? -1.015 -17.720 -34.813 1.00 96.44 580 ILE A O 1
ATOM 4570 N N . SER A 1 581 ? 0.365 -17.487 -36.565 1.00 96.81 581 SER A N 1
ATOM 4571 C CA . SER A 1 581 ? 0.591 -18.928 -36.736 1.00 96.81 581 SER A CA 1
ATOM 4572 C C . SER A 1 581 ? 1.203 -19.565 -35.481 1.00 96.81 581 SER A C 1
ATOM 4574 O O . SER A 1 581 ? 0.724 -20.601 -35.004 1.00 96.81 581 SER A O 1
ATOM 4576 N N . ARG A 1 582 ? 2.210 -18.910 -34.882 1.00 95.88 582 ARG A N 1
ATOM 4577 C CA . ARG A 1 582 ? 2.828 -19.333 -33.612 1.00 95.88 582 ARG A CA 1
ATOM 4578 C C . ARG A 1 582 ? 1.818 -19.324 -32.461 1.00 95.88 582 ARG A C 1
ATOM 4580 O O . ARG A 1 582 ? 1.738 -20.306 -31.722 1.00 95.88 582 ARG A O 1
ATOM 4587 N N . PHE A 1 583 ? 1.004 -18.271 -32.344 1.00 94.38 583 PHE A N 1
ATOM 4588 C CA . PHE A 1 583 ? -0.072 -18.204 -31.352 1.00 94.38 583 PHE A CA 1
ATOM 4589 C C . PHE A 1 583 ? -1.086 -19.343 -31.508 1.00 94.38 583 PHE A C 1
ATOM 4591 O O . PHE A 1 583 ? -1.409 -20.005 -30.526 1.00 94.38 583 PHE A O 1
ATOM 4598 N N . VAL A 1 584 ? -1.580 -19.604 -32.722 1.00 96.25 584 VAL A N 1
ATOM 4599 C CA . VAL A 1 584 ? -2.587 -20.650 -32.968 1.00 96.25 584 VAL A CA 1
ATOM 4600 C C . VAL A 1 584 ? -2.043 -22.035 -32.631 1.00 96.25 584 VAL A C 1
ATOM 4602 O O . VAL A 1 584 ? -2.756 -22.835 -32.022 1.00 96.25 584 VAL A O 1
ATOM 4605 N N . ARG A 1 585 ? -0.782 -22.319 -32.985 1.00 95.31 585 ARG A N 1
ATOM 4606 C CA . ARG A 1 585 ? -0.113 -23.571 -32.606 1.00 95.31 585 ARG A CA 1
ATOM 4607 C C . ARG A 1 585 ? -0.101 -23.742 -31.089 1.00 95.31 585 ARG A C 1
ATOM 4609 O O . ARG A 1 585 ? -0.611 -24.743 -30.593 1.00 95.31 585 ARG A O 1
ATOM 4616 N N . TRP A 1 586 ? 0.390 -22.731 -30.372 1.00 93.88 586 TRP A N 1
ATOM 4617 C CA . TRP A 1 586 ? 0.389 -22.719 -28.910 1.00 93.88 586 TRP A CA 1
ATOM 4618 C C . TRP A 1 586 ? -1.022 -22.909 -28.333 1.00 93.88 586 TRP A C 1
ATOM 4620 O O . TRP A 1 586 ? -1.221 -23.743 -27.455 1.00 93.88 586 TRP A O 1
ATOM 4630 N N . TYR A 1 587 ? -2.018 -22.184 -28.850 1.00 88.62 587 TYR A N 1
ATOM 4631 C CA . TYR A 1 587 ? -3.396 -22.240 -28.364 1.00 88.62 587 TYR A CA 1
ATOM 4632 C C . TYR A 1 587 ? -3.970 -23.657 -28.475 1.00 88.62 587 TYR A C 1
ATOM 4634 O O . TYR A 1 587 ? -4.582 -24.160 -27.532 1.00 88.62 587 TYR A O 1
ATOM 4642 N N . ARG A 1 588 ? -3.767 -24.317 -29.622 1.00 89.94 588 ARG A N 1
ATOM 4643 C CA . ARG A 1 588 ? -4.229 -25.692 -29.856 1.00 89.94 588 ARG A CA 1
ATOM 4644 C C . ARG A 1 588 ? -3.539 -26.696 -28.948 1.00 89.94 588 ARG A C 1
ATOM 4646 O O . ARG A 1 588 ? -4.216 -27.549 -28.382 1.00 89.94 588 ARG A O 1
ATOM 4653 N N . GLU A 1 589 ? -2.225 -26.580 -28.783 1.00 89.50 589 GLU A N 1
ATOM 4654 C CA . GLU A 1 589 ? -1.450 -27.449 -27.892 1.00 89.50 589 GLU A CA 1
ATOM 4655 C C . GLU A 1 589 ? -1.888 -27.283 -26.430 1.00 89.50 589 GLU A C 1
ATOM 4657 O O . GLU A 1 589 ? -2.174 -28.270 -25.750 1.00 89.50 589 GLU A O 1
ATOM 4662 N N . PHE A 1 590 ? -2.016 -26.039 -25.964 1.00 78.44 590 PHE A N 1
ATOM 4663 C CA . PHE A 1 590 ? -2.359 -25.720 -24.581 1.00 78.44 590 PHE A CA 1
ATOM 4664 C C . PHE A 1 590 ? -3.805 -26.102 -24.225 1.00 78.44 590 PHE A C 1
ATOM 4666 O O . PHE A 1 590 ? -4.044 -26.746 -23.203 1.00 78.44 590 PHE A O 1
ATOM 4673 N N . TYR A 1 591 ? -4.776 -25.765 -25.082 1.00 80.06 591 TYR A N 1
ATOM 4674 C CA . TYR A 1 591 ? -6.196 -26.076 -24.858 1.00 80.06 591 TYR A CA 1
ATOM 4675 C C . TYR A 1 591 ? -6.634 -27.443 -25.396 1.00 80.06 591 TYR A C 1
ATOM 4677 O O . TYR A 1 591 ? -7.793 -27.821 -25.200 1.00 80.06 591 TYR A O 1
ATOM 4685 N N . LYS A 1 592 ? -5.732 -28.186 -26.050 1.00 80.50 592 LYS A N 1
ATOM 4686 C CA . LYS A 1 592 ? -5.997 -29.480 -26.704 1.00 80.50 592 LYS A CA 1
ATOM 4687 C C . LYS A 1 592 ? -7.184 -29.397 -27.680 1.00 80.50 592 LYS A C 1
ATOM 4689 O O . LYS A 1 592 ? -8.139 -30.169 -27.567 1.00 80.50 592 LYS A O 1
ATOM 4694 N N . LYS A 1 593 ? -7.150 -28.411 -28.583 1.00 69.62 593 LYS A N 1
ATOM 4695 C CA . LYS A 1 593 ? -8.244 -28.051 -29.508 1.00 69.62 593 LYS A CA 1
ATOM 4696 C C . LYS A 1 593 ? -7.907 -28.229 -30.978 1.00 69.62 593 LYS A C 1
ATOM 4698 O O . LYS A 1 593 ? -6.729 -28.036 -31.348 1.00 69.62 593 LYS A O 1
#

Mean predicted aligned error: 16.35 Å

Secondary structure (DSSP, 8-state):
-THHHHS-TTSE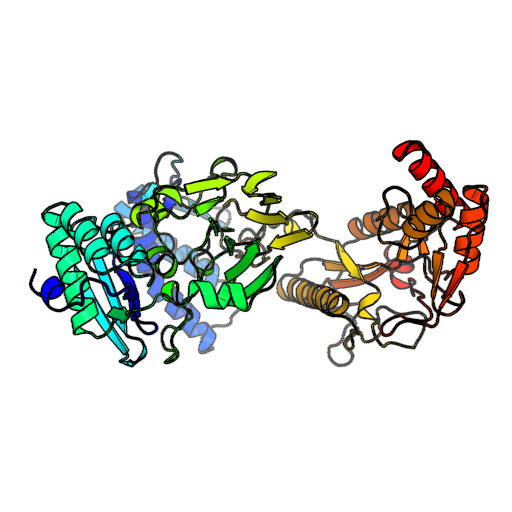EEE-TTEEEEEEESS---S-SSEEES-HHHHHHHHHHHHHHHHHHHHHHHHHHTTSS-TT-TTHHHHHHHHHHHHHHT-HHHHTT-EEEE-TTSPEEEE---EEEEEE---EEEEEEEETTTTEEEEEE-TT---HHHHHHHHTT-EEEEEHHHHHHHHHTT-HHHHHHHHHHHHHHHHTT-EEEESS--HHHHHHHHSPTT-EEEEETTEEEEEETTEEEEES---S-S-TT-SSPP--GGGSPPPSEEE---S-GGG--HHHHHTS-TTS-EEEE-GGG--S-EE-HHHHHHHHT---EEEE-TT-EEEETTEEEEEEEE--S-TT--S--EEEEEEEETTEEEEE-------TTS-STTTTTS-SEEEEEGGGGTT--SSSBPTTS-----SSHHHHHHHHHHHHHHHHHHHH---EEEEEE-EEESTT--TTSHHHHHHHHHHHTPPEEESGGG--EE-EEEHHHHHHHHHHHHTS-----TT-BTTB--TT--SSSEEEEEES-SSPEEHHHHHHHHHHHHTSPPPEEE-PPPTT--SB--B--HHHHHHH-------HHHHHHHHHHHHHHHHT-

Foldseek 3Di:
DVLLVVDDQLWFKAFDLQKFKDFAFPQPDDQAQKKAFDAQLLSSLVVVLCVVCVVVVVVVVVCCVVVVDPPVPVCPVVVSLVVSVVSCVVDPSSVVFWDWDADPVRDIDIDGHTDNVHIRHTAGQWMWMARLQVRDIDIQGLPRDLCLQLLLQLLQSNLRPDGSNVSLVSLVPPDPSSNVRVVVVSVVCVVVVRMDIHNDRDQLVVCVVPDDQQDWDDLDQQWIWGHHNSAIEIFLPQQAPPPSNDSDRTCASSNHHAHQAYEQFFDDCSSPPLRRSSNHNQAHEYEYADPVQDDSMEGDPVSSSVSSNHPHYHHAYQQRWDDDVQWIKGWHWAFDAEQDDDPYTGTWIWTDHNNDIDTRDHHHDHHVVSPTCQVVLNALEDEAAPQLCAPDDDPPDALQDDRPHRPDPSSVVSVVVLVVQVVCQVPPLGQHEYEHEWAEDFAPDDCPDDLNVQLVCQVVVHADEQEQQQLAWGQYAYPVLVVVLVVLSSVFTADADPPADPVRHGSQHHNGSYGYFYDTQQDIDGRVVLSVLLCVLVVTHHHYDYYYHDPRDDRYHGHDGVVSCVRRVRHGDDDSSRRSNNRSVSVCVVVVD

Solvent-accessible surface area (backbone atoms only — not comparable to full-atom values): 31874 Å² total; per-residue (Å²): 119,70,60,68,74,73,46,63,56,78,18,21,26,20,50,24,65,45,35,50,57,39,78,31,56,81,62,80,88,52,100,65,48,34,31,28,12,28,40,47,72,44,52,51,42,52,43,52,56,48,61,70,42,43,66,58,51,52,48,55,52,48,29,36,77,68,66,75,38,66,91,79,50,82,57,52,64,55,52,52,53,51,51,50,31,48,61,37,72,78,30,74,76,38,48,77,41,44,50,59,42,68,45,98,88,67,50,76,45,77,51,64,76,70,35,82,89,33,54,22,69,73,64,45,31,28,31,34,42,36,30,46,79,78,70,43,76,47,79,46,75,43,87,83,36,89,45,46,32,62,51,13,42,54,39,16,47,29,39,30,84,35,32,40,55,57,56,49,48,55,36,69,69,57,40,80,74,50,22,58,52,50,48,50,50,52,43,47,33,47,75,69,66,28,49,40,74,33,88,66,71,63,52,50,60,52,52,64,74,71,52,58,72,68,40,76,44,79,75,42,96,64,12,34,39,39,32,49,85,96,44,31,39,34,29,16,60,29,48,70,65,91,66,80,78,54,72,63,64,50,74,40,67,45,72,43,58,80,52,65,31,37,39,39,37,42,92,46,65,75,38,53,33,66,49,50,58,28,40,40,50,37,84,38,39,38,35,35,52,22,77,88,54,60,50,81,39,38,71,28,60,67,60,52,39,41,44,38,29,40,79,44,73,44,68,37,34,75,76,33,68,52,76,52,97,66,33,34,39,29,26,35,79,44,78,40,51,51,28,83,58,66,62,52,55,33,30,25,39,38,36,39,47,77,92,47,75,48,76,49,78,71,68,86,31,50,24,60,87,48,66,20,60,58,66,76,65,68,51,38,62,48,85,38,39,52,52,23,44,41,74,64,81,71,76,58,45,47,49,69,51,83,50,90,52,42,69,43,71,68,18,44,55,37,46,48,50,54,54,52,45,40,52,46,5,56,78,67,61,42,37,28,27,36,35,23,40,46,48,71,42,37,64,93,54,60,70,91,37,69,73,43,44,43,52,52,24,37,75,72,72,38,66,35,83,30,50,44,66,38,67,31,30,37,17,58,23,40,48,68,45,52,52,50,44,51,51,38,46,61,77,50,71,33,58,56,34,88,86,54,40,87,94,62,72,49,71,25,48,30,70,25,12,24,32,42,32,38,47,50,42,65,53,56,42,46,48,51,58,55,50,51,50,47,22,61,67,68,74,47,79,67,47,76,43,72,35,72,67,59,92,84,64,72,66,58,42,43,41,38,37,64,67,36,28,72,75,55,63,48,70,65,76,75,50,70,64,57,39,48,42,53,21,52,54,45,49,26,67,75,69,73,101